Protein AF-A0A436ZUX7-F1 (afdb_monomer_lite)

Foldseek 3Di:
DDPPPPDQLLVLADPDPVDDAFEEEEEAQAEFFALLQPLLLVVSSVSNVHHYAYAYAAQAQHHYDVCCLDPHPLVVVQVQDVVSNVSSVVVCPDPRRHGHDHLNDPPDAPVVGQEYAQGDGFAQSCCCVQVDPSVLVRLQVQLVLQFDPAQDDDDQDPLNVVVVVPDPDPCPPDDDDDDPPVCNVVNLPPPDQRHAYHYAACSLSSLLPRWYWPDDDPVLVVVVVVVVVVVSVVVVVVVVVVVVVVVVVVVVVVCVVPDDDDDDDDDDDDDDDDDDDDDDDDDPDPDDDRTDTAGSQAQWAFEEADPVNLVVSQVVCVVVVRHSRRDNDPDHSLVSSCVRHNHVSSYDHPDPDPPADWDATSGGSYIYGYDSVNSNVSSSSNSNSSNVSVVSVVVSVD

InterPro domains:
  IPR029062 Class I glutamine amidotransferase-like [G3DSA:3.40.50.880] (21-390)
  IPR029062 Class I glutamine amidotransferase-like [SSF52317] (23-144)
  IPR032633 ThiJ/PfpI family-like [PF17124] (35-212)

Radius of gyration: 24.51 Å; chains: 1; bounding box: 51×77×76 Å

Sequence (398 aa):
MDISEKKDPKSILPVDDSFTPPRILILCPDKTLAPMAAAEPWYIFKEAGCVIEFATENGDVPKADQRMLERSAFRDIMGATLDNIETFYTMAGSDEYLNPRAWSDASFSLLPYDAIYLTTGFDTRMRQFVESESLHKLLAAYFPLTKRRRTVQRAQTLSDKLKRRSAVIQDDGCMPKTISEKHEDELIHLEGPRKVVGAMGKGVLALSMSMVVDNLTPEERKSAEEECAVRVGAYQEKKKRDAEEAQRMKLHRRSSSLARMTKALPLQRSATTGSLFKSSRKEKDNRPTPPTLRSVIHDVETTTTPSWMENLGTTVSAMSGFKNMFKTYTKSTQEQVVSALGSPTLYHAGPPNKKPFTHSASTHHYVSARYPPESTLAALHVLEEISIARVEWGKSRV

Secondary structure (DSSP, 8-state):
--TT----GGGTS---TT-PPPEEEEE--SS-B-HHHHHHHHHHHHHTT-EEEEEESSSPPPPB-HHHHSS-HHHHHHT--HHHHHHHHHHHTSHHHHS-EETTSTT--STT-SEEEE--BSSGGGHHHHT-HHHHHHHHHHGGGGB-SS---PPPPHHHHHHTTS-----------S--GGGHHHHHS--SPPPEEEEETHHHHHHHH-EEESS--HHHHHHHHHHHHHHHHHHHHHHHHHHHHHHHHHHHHHHTTS------------------PPP-------PPPPP-EEETTTT--B----HHHHHHHHHHHHHTT-TTTT-SSSS-HHHHHHHHSSSGGGB----SSSS--EEE-SSBSEEEESSGGGHHHHHHHHHHHHHHHHHHHHGGG-

pLDDT: mean 74.14, std 23.68, range [25.56, 98.81]

Organism: Arthrobotrys flagrans (NCBI:txid97331)

Structure (mmCIF, N/CA/C/O backbone):
data_AF-A0A436ZUX7-F1
#
_entry.id   AF-A0A436ZUX7-F1
#
loop_
_atom_site.group_PDB
_atom_site.id
_atom_site.type_symbol
_atom_site.label_atom_id
_atom_site.label_alt_id
_atom_site.label_comp_id
_atom_site.label_asym_id
_atom_site.label_entity_id
_atom_site.label_seq_id
_atom_site.pdbx_PDB_ins_code
_atom_site.Cartn_x
_atom_site.Cartn_y
_atom_site.Cartn_z
_atom_site.occupancy
_atom_site.B_iso_or_equiv
_atom_site.auth_seq_id
_atom_site.auth_comp_id
_atom_site.auth_asym_id
_atom_site.auth_atom_id
_atom_site.pdbx_PDB_model_num
ATOM 1 N N . MET A 1 1 ? 18.854 1.113 13.225 1.00 34.28 1 MET A N 1
ATOM 2 C CA . MET A 1 1 ? 18.760 -0.319 13.532 1.00 34.28 1 MET A CA 1
ATOM 3 C C . MET A 1 1 ? 19.537 -1.047 12.468 1.00 34.28 1 MET A C 1
ATOM 5 O O . MET A 1 1 ? 19.397 -0.707 11.296 1.00 34.28 1 MET A O 1
ATOM 9 N N . ASP A 1 2 ? 20.466 -1.877 12.917 1.00 25.56 2 ASP A N 1
ATOM 10 C CA . ASP A 1 2 ? 21.302 -2.710 12.067 1.00 25.56 2 ASP A CA 1
ATOM 11 C C . ASP A 1 2 ? 20.424 -3.815 11.460 1.00 25.56 2 ASP A C 1
ATOM 13 O O . ASP A 1 2 ? 19.555 -4.348 12.142 1.00 25.56 2 ASP A O 1
ATOM 17 N N . ILE A 1 3 ? 20.585 -4.103 10.169 1.00 31.58 3 ILE A N 1
ATOM 18 C CA . ILE A 1 3 ? 19.742 -5.061 9.416 1.00 31.58 3 ILE A CA 1
ATOM 19 C C . ILE A 1 3 ? 20.227 -6.513 9.669 1.00 31.58 3 ILE A C 1
ATOM 21 O O . ILE A 1 3 ? 19.767 -7.463 9.042 1.00 31.58 3 ILE A O 1
ATOM 25 N N . SER A 1 4 ? 21.176 -6.689 10.593 1.00 31.05 4 SER A N 1
ATOM 26 C CA . SER A 1 4 ? 21.857 -7.948 10.905 1.00 31.05 4 SER A CA 1
ATOM 27 C C . SER A 1 4 ? 21.094 -8.854 11.881 1.00 31.05 4 SER A C 1
ATOM 29 O O . SER A 1 4 ? 21.312 -10.061 11.856 1.00 31.05 4 SER A O 1
ATOM 31 N N . GLU A 1 5 ? 20.135 -8.337 12.654 1.00 39.19 5 GLU A N 1
ATOM 32 C CA . GLU A 1 5 ? 19.179 -9.158 13.412 1.00 39.19 5 GLU A CA 1
ATOM 33 C C . GLU A 1 5 ? 17.864 -9.259 12.632 1.00 39.19 5 GLU A C 1
ATOM 35 O O . GLU A 1 5 ? 16.899 -8.532 12.879 1.00 39.19 5 GLU A O 1
ATOM 40 N N . LYS A 1 6 ? 17.812 -10.158 11.641 1.00 48.09 6 LYS A N 1
ATOM 41 C CA . LYS A 1 6 ? 16.534 -10.574 11.049 1.00 48.09 6 LYS A CA 1
ATOM 42 C C . LYS A 1 6 ? 15.734 -11.297 12.133 1.00 48.09 6 LYS A C 1
ATOM 44 O O . LYS A 1 6 ? 15.924 -12.488 12.355 1.00 48.09 6 LYS A O 1
ATOM 49 N N . LYS A 1 7 ? 14.865 -10.563 12.825 1.00 54.78 7 LYS A N 1
ATOM 50 C CA . LYS A 1 7 ? 13.845 -11.130 13.710 1.00 54.78 7 LYS A CA 1
ATOM 51 C C . LYS A 1 7 ? 13.039 -12.143 12.891 1.00 54.78 7 LYS A C 1
ATOM 53 O O . LYS A 1 7 ? 12.497 -11.780 11.848 1.00 54.78 7 LYS A O 1
ATOM 58 N N . ASP A 1 8 ? 13.037 -13.403 13.316 1.00 73.62 8 ASP A N 1
ATOM 59 C CA . ASP A 1 8 ? 12.312 -14.481 12.637 1.00 73.62 8 ASP A CA 1
ATOM 60 C C . ASP A 1 8 ? 10.823 -14.096 12.537 1.00 73.62 8 ASP A C 1
ATOM 62 O O . ASP A 1 8 ? 10.216 -13.847 13.585 1.00 73.62 8 ASP A O 1
ATOM 66 N N . PRO A 1 9 ? 10.214 -14.009 11.336 1.00 71.25 9 PRO A N 1
ATOM 67 C CA . PRO A 1 9 ? 8.804 -13.652 11.188 1.00 71.25 9 PRO A CA 1
ATOM 68 C C . PRO A 1 9 ? 7.866 -14.502 12.053 1.00 71.25 9 PRO A C 1
ATOM 70 O O . PRO A 1 9 ? 6.894 -13.973 12.594 1.00 71.25 9 PRO A O 1
ATOM 73 N N . LYS A 1 10 ? 8.200 -15.783 12.266 1.00 71.31 10 LYS A N 1
ATOM 74 C CA . LYS A 1 10 ? 7.430 -16.702 13.123 1.00 71.31 10 LYS A CA 1
ATOM 75 C C . LYS A 1 10 ? 7.438 -16.299 14.589 1.00 71.31 10 LYS A C 1
ATOM 77 O O . LYS A 1 10 ? 6.494 -16.595 15.306 1.00 71.31 10 LYS A O 1
ATOM 82 N N . SER A 1 11 ? 8.474 -15.592 15.034 1.00 74.12 11 SER A N 1
ATOM 83 C CA . SER A 1 11 ? 8.587 -15.120 16.417 1.00 74.12 11 SER A CA 1
ATOM 84 C C . SER A 1 11 ? 7.761 -13.858 16.708 1.00 74.12 11 SER A C 1
ATOM 86 O O . SER A 1 11 ? 7.661 -13.446 17.862 1.00 74.12 11 SER A O 1
ATOM 88 N N . ILE A 1 12 ? 7.196 -13.209 15.678 1.00 71.94 12 ILE A N 1
ATOM 89 C CA . ILE A 1 12 ? 6.448 -11.948 15.829 1.00 71.94 12 ILE A CA 1
ATOM 90 C C . ILE A 1 12 ? 5.002 -12.201 16.266 1.00 71.94 12 ILE A C 1
ATOM 92 O O . ILE A 1 12 ? 4.445 -11.425 17.052 1.00 71.94 12 ILE A O 1
ATOM 96 N N . LEU A 1 13 ? 4.393 -13.272 15.755 1.00 71.38 13 LEU A N 1
ATOM 97 C CA . LEU A 1 13 ? 3.047 -13.692 16.127 1.00 71.38 13 LEU A CA 1
ATOM 98 C C . LEU A 1 13 ? 3.121 -14.794 17.199 1.00 71.38 13 LEU A C 1
ATOM 100 O O . LEU A 1 13 ? 4.007 -15.644 17.140 1.00 71.38 13 LEU A O 1
ATOM 104 N N . PRO A 1 14 ? 2.227 -14.786 18.201 1.00 62.06 14 PRO A N 1
ATOM 105 C CA . PRO A 1 14 ? 2.199 -15.831 19.219 1.00 62.06 14 PRO A CA 1
ATOM 106 C C . PRO A 1 14 ? 1.818 -17.192 18.610 1.00 62.06 14 PRO A C 1
ATOM 108 O O . PRO A 1 14 ? 0.926 -17.268 17.770 1.00 62.06 14 PRO A O 1
ATOM 111 N N . VAL A 1 15 ? 2.474 -18.262 19.072 1.00 58.00 15 VAL A N 1
ATOM 112 C CA . VAL A 1 15 ? 2.331 -19.652 18.576 1.00 58.00 15 VAL A CA 1
ATOM 113 C C . VAL A 1 15 ? 1.264 -20.440 19.367 1.00 58.00 15 VAL A C 1
ATOM 115 O O . VAL A 1 15 ? 1.352 -21.650 19.505 1.00 58.00 15 VAL A O 1
ATOM 118 N N . ASP A 1 16 ? 0.277 -19.768 19.960 1.00 53.94 16 ASP A N 1
ATOM 119 C CA . ASP A 1 16 ? -0.753 -20.444 20.764 1.00 53.94 16 ASP A CA 1
ATOM 120 C C . ASP A 1 16 ? -1.898 -20.975 19.879 1.00 53.94 16 ASP A C 1
ATOM 122 O O . ASP A 1 16 ? -2.381 -20.262 18.999 1.00 53.94 16 ASP A O 1
ATOM 126 N N . ASP A 1 17 ? -2.377 -22.193 20.148 1.00 50.44 17 ASP A N 1
ATOM 127 C CA . ASP A 1 17 ? -3.453 -22.890 19.419 1.00 50.44 17 ASP A CA 1
ATOM 128 C C . ASP A 1 17 ? -4.809 -22.157 19.495 1.00 50.44 17 ASP A C 1
ATOM 130 O O . ASP A 1 17 ? -5.739 -22.446 18.740 1.00 50.44 17 ASP A O 1
ATOM 134 N N . SER A 1 18 ? -4.932 -21.168 20.387 1.00 51.31 18 SER A N 1
ATOM 135 C CA . SER A 1 18 ? -6.077 -20.254 20.458 1.00 51.31 18 SER A CA 1
ATOM 136 C C . SER A 1 18 ? -6.068 -19.156 19.376 1.00 51.31 18 SER A C 1
ATOM 138 O O . SER A 1 18 ? -7.062 -18.439 19.203 1.00 51.31 18 SER A O 1
ATOM 140 N N . PHE A 1 19 ? -4.963 -19.002 18.635 1.00 62.69 19 PHE A N 1
ATOM 141 C CA . PHE A 1 19 ? -4.740 -17.909 17.693 1.00 62.69 19 PHE A CA 1
ATOM 142 C C . PHE A 1 19 ? -5.179 -18.281 16.271 1.00 62.69 19 PHE A C 1
ATOM 144 O O . PHE A 1 19 ? -4.468 -18.944 15.521 1.00 62.69 19 PHE A O 1
ATOM 151 N N . THR A 1 20 ? -6.343 -17.785 15.842 1.00 73.56 20 THR A N 1
ATOM 152 C CA . THR A 1 20 ? -6.757 -17.890 14.433 1.00 73.56 20 THR A CA 1
ATOM 153 C C . THR A 1 20 ? -5.768 -17.125 13.539 1.00 73.56 20 THR A C 1
ATOM 155 O O . THR A 1 20 ? -5.589 -15.922 13.773 1.00 73.56 20 THR A O 1
ATOM 158 N N . PRO A 1 21 ? -5.153 -17.743 12.512 1.00 82.62 21 PRO A N 1
ATOM 159 C CA . PRO A 1 21 ? -4.180 -17.080 11.642 1.00 82.62 21 PRO A CA 1
ATOM 160 C C . PRO A 1 21 ? -4.673 -15.733 11.085 1.00 82.62 21 PRO A C 1
ATOM 162 O O . PRO A 1 21 ? -5.821 -15.658 10.636 1.00 82.62 21 PRO A O 1
ATOM 165 N N . PRO A 1 22 ? -3.860 -14.655 11.106 1.00 88.81 22 PRO A N 1
ATOM 166 C CA . PRO A 1 22 ? -4.266 -13.376 10.542 1.00 88.81 22 PRO A CA 1
ATOM 167 C C . PRO A 1 22 ? -4.571 -13.467 9.056 1.00 88.81 22 PRO A C 1
ATOM 169 O O . PRO A 1 22 ? -3.777 -14.011 8.290 1.00 88.81 22 PRO A O 1
ATOM 172 N N . ARG A 1 23 ? -5.706 -12.897 8.648 1.00 93.25 23 ARG A N 1
ATOM 173 C CA . ARG A 1 23 ? -6.081 -12.777 7.235 1.00 93.25 23 ARG A CA 1
ATOM 174 C C . ARG A 1 23 ? -5.573 -11.449 6.689 1.00 93.25 23 ARG A C 1
ATOM 176 O O . ARG A 1 23 ? -5.987 -10.392 7.170 1.00 93.25 23 ARG A O 1
ATOM 183 N N . ILE A 1 24 ? -4.702 -11.493 5.687 1.00 97.69 24 ILE A N 1
ATOM 184 C CA . ILE A 1 24 ? -4.085 -10.313 5.076 1.00 97.69 24 ILE A CA 1
ATOM 185 C C . ILE A 1 24 ? -4.460 -10.241 3.597 1.00 97.69 24 ILE A C 1
ATOM 187 O O . ILE A 1 24 ? -4.227 -11.187 2.850 1.00 97.69 24 ILE A O 1
ATOM 191 N N . LEU A 1 25 ? -4.995 -9.098 3.166 1.00 98.69 25 LEU A N 1
ATOM 192 C CA . LEU A 1 25 ? -5.240 -8.822 1.751 1.00 98.69 25 LEU A CA 1
ATOM 193 C C . LEU A 1 25 ? -4.134 -7.937 1.167 1.00 98.69 25 LEU A C 1
ATOM 195 O O . LEU A 1 25 ? -3.946 -6.802 1.611 1.00 98.69 25 LEU A O 1
ATOM 199 N N . ILE A 1 26 ? -3.448 -8.410 0.130 1.00 98.81 26 ILE A N 1
ATOM 200 C CA . ILE A 1 26 ? -2.483 -7.614 -0.636 1.00 98.81 26 ILE A CA 1
ATOM 201 C C . ILE A 1 26 ? -3.191 -7.002 -1.855 1.00 98.81 26 ILE A C 1
ATOM 203 O O . ILE A 1 26 ? -3.635 -7.704 -2.761 1.00 98.81 26 ILE A O 1
ATOM 207 N N . LEU A 1 27 ? -3.294 -5.672 -1.876 1.00 98.75 27 LEU A N 1
ATOM 208 C CA . LEU A 1 27 ? -3.938 -4.896 -2.938 1.00 98.75 27 LEU A CA 1
ATOM 209 C C . LEU A 1 27 ? -2.901 -4.494 -3.997 1.00 98.75 27 LEU A C 1
ATOM 211 O O . LEU A 1 27 ? -1.939 -3.768 -3.700 1.00 98.75 27 LEU A O 1
ATOM 215 N N . CYS A 1 28 ? -3.100 -4.947 -5.236 1.00 98.50 28 CYS A N 1
ATOM 216 C CA . CYS A 1 28 ? -2.151 -4.767 -6.333 1.00 98.50 28 CYS A CA 1
ATOM 217 C C . CYS A 1 28 ? -2.708 -3.926 -7.488 1.00 98.50 28 CYS A C 1
ATOM 219 O O . CYS A 1 28 ? -3.848 -4.133 -7.885 1.00 98.50 28 CYS A O 1
ATOM 221 N N . PRO A 1 29 ? -1.903 -3.035 -8.102 1.00 97.50 29 PRO A N 1
ATOM 222 C CA . PRO A 1 29 ? -2.254 -2.441 -9.386 1.00 97.50 29 PRO A CA 1
ATOM 223 C C . PRO A 1 29 ? -2.225 -3.504 -10.492 1.00 97.50 29 PRO A C 1
ATOM 225 O O . PRO A 1 29 ? -1.330 -4.352 -10.529 1.00 97.50 29 PRO A O 1
ATOM 228 N N . ASP A 1 30 ? -3.122 -3.393 -11.467 1.00 95.75 30 ASP A N 1
ATOM 229 C CA . ASP A 1 30 ? -3.311 -4.447 -12.471 1.00 95.75 30 ASP A CA 1
ATOM 230 C C . ASP A 1 30 ? -2.109 -4.619 -13.420 1.00 95.75 30 ASP A C 1
ATOM 232 O O . ASP A 1 30 ? -1.872 -5.703 -13.950 1.00 95.75 30 ASP A O 1
ATOM 236 N N . LYS A 1 31 ? -1.380 -3.534 -13.734 1.00 91.50 31 LYS A N 1
ATOM 237 C CA . LYS A 1 31 ? -0.470 -3.494 -14.906 1.00 91.50 31 LYS A CA 1
ATOM 238 C C . LYS A 1 31 ? 0.930 -2.926 -14.666 1.00 91.50 31 LYS A C 1
ATOM 240 O O . LYS A 1 31 ? 1.652 -2.690 -15.638 1.00 91.50 31 LYS A O 1
ATOM 245 N N . THR A 1 32 ? 1.293 -2.608 -13.429 1.00 91.81 32 THR A N 1
ATOM 246 C CA . THR A 1 32 ? 2.553 -1.897 -13.122 1.00 91.81 32 THR A CA 1
ATOM 247 C C . THR A 1 32 ? 3.094 -2.236 -11.733 1.00 91.81 32 THR A C 1
ATOM 249 O O . THR A 1 32 ? 3.788 -1.435 -11.109 1.00 91.81 32 THR A O 1
ATOM 252 N N . LEU A 1 33 ? 2.750 -3.418 -11.219 1.00 96.00 33 LEU A N 1
ATOM 253 C CA . LEU A 1 33 ? 3.159 -3.844 -9.886 1.00 96.00 33 LEU A CA 1
ATOM 254 C C . LEU A 1 33 ? 4.691 -3.877 -9.789 1.00 96.00 33 LEU A C 1
ATOM 256 O O . LEU A 1 33 ? 5.360 -4.526 -10.592 1.00 96.00 33 LEU A O 1
ATOM 260 N N . ALA A 1 34 ? 5.265 -3.199 -8.798 1.00 95.12 34 ALA A N 1
ATOM 261 C CA . ALA A 1 34 ? 6.672 -3.381 -8.475 1.00 95.12 34 ALA A CA 1
ATOM 262 C C . ALA A 1 34 ? 6.853 -4.769 -7.823 1.00 95.12 34 ALA A C 1
ATOM 264 O O . ALA A 1 34 ? 6.263 -4.988 -6.765 1.00 95.12 34 ALA A O 1
ATOM 265 N N . PRO A 1 35 ? 7.668 -5.691 -8.383 1.00 94.75 35 PRO A N 1
ATOM 266 C CA . PRO A 1 35 ? 7.749 -7.080 -7.911 1.00 94.75 35 PRO A CA 1
ATOM 267 C C . PRO A 1 35 ? 7.987 -7.218 -6.404 1.00 94.75 35 PRO A C 1
ATOM 269 O O . PRO A 1 35 ? 7.216 -7.873 -5.708 1.00 94.75 35 PRO A O 1
ATOM 272 N N . MET A 1 36 ? 8.998 -6.513 -5.884 1.00 93.94 36 MET A N 1
ATOM 273 C CA . MET A 1 36 ? 9.365 -6.545 -4.462 1.00 93.94 36 MET A CA 1
ATOM 274 C C . MET A 1 36 ? 8.241 -6.056 -3.542 1.00 93.94 36 MET A C 1
ATOM 276 O O . MET A 1 36 ? 8.128 -6.535 -2.420 1.00 93.94 36 MET A O 1
ATOM 280 N N . ALA A 1 37 ? 7.400 -5.126 -4.014 1.00 96.75 37 ALA A N 1
ATOM 281 C CA . ALA A 1 37 ? 6.330 -4.537 -3.212 1.00 96.75 37 ALA A CA 1
ATOM 282 C C . ALA A 1 37 ? 5.198 -5.523 -2.895 1.00 96.75 37 ALA A C 1
ATOM 284 O O . ALA A 1 37 ? 4.425 -5.256 -1.983 1.00 96.75 37 ALA A O 1
ATOM 285 N N . ALA A 1 38 ? 5.100 -6.635 -3.628 1.00 97.50 38 ALA A N 1
ATOM 286 C CA . ALA A 1 38 ? 4.182 -7.736 -3.336 1.00 97.50 38 ALA A CA 1
ATOM 287 C C . ALA A 1 38 ? 4.917 -8.988 -2.838 1.00 97.50 38 ALA A C 1
ATOM 289 O O . ALA A 1 38 ? 4.482 -9.593 -1.863 1.00 97.50 38 ALA A O 1
ATOM 290 N N . ALA A 1 39 ? 6.047 -9.337 -3.464 1.00 97.88 39 ALA A N 1
ATOM 291 C CA . ALA A 1 39 ? 6.778 -10.572 -3.189 1.00 97.88 39 ALA A CA 1
ATOM 292 C C . ALA A 1 39 ? 7.365 -10.623 -1.774 1.00 97.88 39 ALA A C 1
ATOM 294 O O . ALA A 1 39 ? 7.208 -11.625 -1.080 1.00 97.88 39 ALA A O 1
ATOM 295 N N . GLU A 1 40 ? 7.997 -9.535 -1.323 1.00 96.75 40 GLU A N 1
ATOM 296 C CA . GLU A 1 40 ? 8.610 -9.496 0.008 1.00 96.75 40 GLU A CA 1
ATOM 297 C C . GLU A 1 40 ? 7.554 -9.534 1.124 1.00 96.75 40 GLU A C 1
ATOM 299 O O . GLU A 1 40 ? 7.705 -10.344 2.040 1.00 96.75 40 GLU A O 1
ATOM 304 N N . PRO A 1 41 ? 6.458 -8.741 1.077 1.00 97.69 41 PRO A N 1
ATOM 305 C CA . PRO A 1 41 ? 5.402 -8.865 2.073 1.00 97.69 41 PRO A CA 1
ATOM 306 C C . PRO A 1 41 ? 4.723 -10.229 2.045 1.00 97.69 41 PRO A C 1
ATOM 308 O O . PRO A 1 41 ? 4.525 -10.802 3.109 1.00 97.69 41 PRO A O 1
ATOM 311 N N . TRP A 1 42 ? 4.430 -10.784 0.862 1.00 98.38 42 TRP A N 1
ATOM 312 C CA . TRP A 1 42 ? 3.865 -12.129 0.744 1.00 98.38 42 TRP A CA 1
ATOM 313 C C . TRP A 1 42 ? 4.737 -13.173 1.444 1.00 98.38 42 TRP A C 1
ATOM 315 O O . TRP A 1 42 ? 4.232 -13.915 2.282 1.00 98.38 42 TRP A O 1
ATOM 325 N N . TYR A 1 43 ? 6.044 -13.180 1.169 1.00 97.00 43 TYR A N 1
ATOM 326 C CA . TYR A 1 43 ? 6.972 -14.129 1.780 1.00 97.00 43 TYR A CA 1
ATOM 327 C C . TYR A 1 43 ? 7.003 -13.980 3.306 1.00 97.00 43 TYR A C 1
ATOM 329 O O . TYR A 1 43 ? 6.826 -14.955 4.030 1.00 97.00 43 TYR A O 1
ATOM 337 N N . ILE A 1 44 ? 7.157 -12.750 3.808 1.00 95.06 44 ILE A N 1
ATOM 338 C CA . ILE A 1 44 ? 7.230 -12.473 5.251 1.00 95.06 44 ILE A CA 1
ATOM 339 C C . ILE A 1 44 ? 5.924 -12.834 5.969 1.00 95.06 44 ILE A C 1
ATOM 341 O O . ILE A 1 44 ? 5.960 -13.428 7.045 1.00 95.06 44 ILE A O 1
ATOM 345 N N . PHE A 1 45 ? 4.770 -12.503 5.389 1.00 95.94 45 PHE A N 1
ATOM 346 C CA . PHE A 1 45 ? 3.470 -12.846 5.961 1.00 95.94 45 PHE A CA 1
ATOM 347 C C . PHE A 1 45 ? 3.221 -14.357 5.943 1.00 95.94 45 PHE A C 1
ATOM 349 O O . PHE A 1 45 ? 2.685 -14.890 6.914 1.00 95.94 45 PHE A O 1
ATOM 356 N N . LYS A 1 46 ? 3.637 -15.053 4.877 1.00 93.12 46 LYS A N 1
ATOM 357 C CA . LYS A 1 46 ? 3.461 -16.503 4.736 1.00 93.12 46 LYS A CA 1
ATOM 358 C C . LYS A 1 46 ? 4.352 -17.252 5.717 1.00 93.12 46 LYS A C 1
ATOM 360 O O . LYS A 1 46 ? 3.872 -18.150 6.402 1.00 93.12 46 LYS A O 1
ATOM 365 N N . GLU A 1 47 ? 5.602 -16.816 5.872 1.00 90.69 47 GLU A N 1
ATOM 366 C CA . GLU A 1 47 ? 6.503 -17.342 6.901 1.00 90.69 47 GLU A CA 1
ATOM 367 C C . GLU A 1 47 ? 5.955 -17.119 8.311 1.00 90.69 47 GLU A C 1
ATOM 369 O O . GLU A 1 47 ? 6.085 -18.002 9.150 1.00 90.69 47 GLU A O 1
ATOM 374 N N . ALA A 1 48 ? 5.279 -15.997 8.571 1.00 86.88 48 ALA A N 1
ATOM 375 C CA . ALA A 1 48 ? 4.614 -15.741 9.850 1.00 86.88 48 ALA A CA 1
ATOM 376 C C . ALA A 1 48 ? 3.322 -16.561 10.069 1.00 86.88 48 ALA A C 1
ATOM 378 O O . ALA A 1 48 ? 2.701 -16.442 11.123 1.00 86.88 48 ALA A O 1
ATOM 379 N N . GLY A 1 49 ? 2.902 -17.386 9.103 1.00 88.00 49 GLY A N 1
ATOM 380 C CA . GLY A 1 49 ? 1.702 -18.221 9.203 1.00 88.00 49 GLY A CA 1
ATOM 381 C C . GLY A 1 49 ? 0.389 -17.484 8.924 1.00 88.00 49 GLY A C 1
ATOM 382 O O . GLY A 1 49 ? -0.674 -17.990 9.274 1.00 88.00 49 GLY A O 1
ATOM 383 N N . CYS A 1 50 ? 0.429 -16.297 8.311 1.00 91.12 50 CYS A N 1
ATOM 384 C CA . CYS A 1 50 ? -0.778 -15.569 7.919 1.00 91.12 50 CYS A CA 1
ATOM 385 C C . CYS A 1 50 ? -1.472 -16.229 6.717 1.00 91.12 50 CYS A C 1
ATOM 387 O O . CYS A 1 50 ? -0.823 -16.766 5.819 1.00 91.12 50 CYS A O 1
ATOM 389 N N . VAL A 1 51 ? -2.798 -16.102 6.653 1.00 93.38 51 VAL A N 1
ATOM 390 C CA . VAL A 1 51 ? -3.584 -16.418 5.454 1.00 93.38 51 VAL A CA 1
ATOM 391 C C . VAL A 1 51 ? -3.556 -15.198 4.545 1.00 93.38 51 VAL A C 1
ATOM 393 O O . VAL A 1 51 ? -3.950 -14.108 4.962 1.00 93.38 51 VAL A O 1
ATOM 396 N N . ILE A 1 52 ? -3.096 -15.368 3.309 1.00 97.56 52 ILE A N 1
ATOM 397 C CA . ILE A 1 52 ? -2.899 -14.265 2.366 1.00 97.56 52 ILE A CA 1
ATOM 398 C C . ILE A 1 52 ? -3.870 -14.427 1.205 1.00 97.56 52 ILE A C 1
ATOM 400 O O . ILE A 1 52 ? -4.003 -15.509 0.647 1.00 97.56 52 ILE A O 1
ATOM 404 N N . GLU A 1 53 ? -4.509 -13.336 0.808 1.00 98.31 53 GLU A N 1
ATOM 405 C CA . GLU A 1 53 ? -5.212 -13.241 -0.468 1.00 98.31 53 GLU A CA 1
ATOM 406 C C . GLU A 1 53 ? -4.694 -12.020 -1.233 1.00 98.31 53 GLU A C 1
ATOM 408 O O . GLU A 1 53 ? -4.227 -11.042 -0.639 1.00 98.31 53 GLU A O 1
ATOM 413 N N . PHE A 1 54 ? -4.783 -12.061 -2.559 1.00 98.75 54 PHE A N 1
ATOM 414 C CA . PHE A 1 54 ? -4.534 -10.900 -3.408 1.00 98.75 54 PHE A CA 1
ATOM 415 C C . PHE A 1 54 ? -5.853 -10.315 -3.898 1.00 98.75 54 PHE A C 1
ATOM 417 O O . PHE A 1 54 ? -6.843 -11.029 -4.047 1.00 98.75 54 PHE A O 1
ATOM 424 N N . ALA A 1 55 ? -5.864 -9.018 -4.188 1.00 98.69 55 ALA A N 1
ATOM 425 C CA . ALA A 1 55 ? -6.936 -8.404 -4.957 1.00 98.69 55 ALA A CA 1
ATOM 426 C C . ALA A 1 55 ? -6.390 -7.448 -6.017 1.00 98.69 55 ALA A C 1
ATOM 428 O O . ALA A 1 55 ? -5.396 -6.748 -5.797 1.00 98.69 55 ALA A O 1
ATOM 429 N N . THR A 1 56 ? -7.085 -7.431 -7.150 1.00 98.69 56 THR A N 1
ATOM 430 C CA . THR A 1 56 ? -6.951 -6.489 -8.271 1.00 98.69 56 THR A CA 1
ATOM 431 C C . THR A 1 56 ? -8.333 -5.915 -8.588 1.00 98.69 56 THR A C 1
ATOM 433 O O . THR A 1 56 ? -9.319 -6.294 -7.946 1.00 98.69 56 THR A O 1
ATOM 436 N N . GLU A 1 57 ? -8.447 -4.991 -9.546 1.00 97.94 57 GLU A N 1
ATOM 437 C CA . GLU A 1 57 ? -9.742 -4.343 -9.800 1.00 97.94 57 GLU A CA 1
ATOM 438 C C . GLU A 1 57 ? -10.804 -5.352 -10.180 1.00 97.94 57 GLU A C 1
ATOM 440 O O . GLU A 1 57 ? -11.809 -5.461 -9.483 1.00 97.94 57 GLU A O 1
ATOM 445 N N . ASN A 1 58 ? -10.513 -6.155 -11.197 1.00 97.75 58 ASN A N 1
ATOM 446 C CA . ASN A 1 58 ? -11.455 -7.119 -11.750 1.00 97.75 58 ASN A CA 1
ATOM 447 C C . ASN A 1 58 ? -11.125 -8.574 -11.376 1.00 97.75 58 ASN A C 1
ATOM 449 O O . ASN A 1 58 ? -11.726 -9.487 -11.930 1.00 97.75 58 ASN A O 1
ATOM 453 N N . GLY A 1 59 ? -10.179 -8.808 -10.457 1.00 97.56 59 GLY A N 1
ATOM 454 C CA . GLY A 1 59 ? -9.734 -10.163 -10.101 1.00 97.56 59 GLY A CA 1
ATOM 455 C C . GLY A 1 59 ? -8.826 -10.811 -11.153 1.00 97.56 59 GLY A C 1
ATOM 456 O O . GLY A 1 59 ? -8.659 -12.026 -11.171 1.00 97.56 59 GLY A O 1
ATOM 457 N N . ASP A 1 60 ? -8.216 -10.009 -12.029 1.00 97.56 60 ASP A N 1
ATOM 458 C CA . ASP A 1 60 ? -7.167 -10.460 -12.946 1.00 97.56 60 ASP A CA 1
ATOM 459 C C . ASP A 1 60 ? -5.822 -10.600 -12.216 1.00 97.56 60 ASP A C 1
ATOM 461 O O . ASP A 1 60 ? -5.499 -9.792 -11.342 1.00 97.56 60 ASP A O 1
ATOM 465 N N . VAL A 1 61 ? -4.981 -11.557 -12.621 1.00 98.12 61 VAL A N 1
ATOM 466 C CA . VAL A 1 61 ? -3.606 -11.685 -12.098 1.00 98.12 61 VAL A CA 1
ATOM 467 C C . VAL A 1 61 ? -2.818 -10.390 -12.364 1.00 98.12 61 VAL A C 1
ATOM 469 O O . VAL A 1 61 ? -2.696 -9.978 -13.529 1.00 98.12 61 VAL A O 1
ATOM 472 N N . PRO A 1 62 ? -2.265 -9.726 -11.327 1.00 96.56 62 PRO A N 1
ATOM 473 C CA . PRO A 1 62 ? -1.575 -8.457 -11.507 1.00 96.56 62 PRO A CA 1
ATOM 474 C C . PRO A 1 62 ? -0.301 -8.648 -12.331 1.00 96.56 62 PRO A C 1
ATOM 476 O O . PRO A 1 62 ? 0.460 -9.592 -12.141 1.00 96.56 62 PRO A O 1
ATOM 479 N N . LYS A 1 63 ? -0.024 -7.717 -13.245 1.00 95.81 63 LYS A N 1
ATOM 480 C CA . LYS A 1 63 ? 1.193 -7.751 -14.061 1.00 95.81 63 LYS A CA 1
ATOM 481 C C . LYS A 1 63 ? 2.288 -6.922 -13.412 1.00 95.81 63 LYS A C 1
ATOM 483 O O . LYS A 1 63 ? 2.161 -5.703 -13.246 1.00 95.81 63 LYS A O 1
ATOM 488 N N . ALA A 1 64 ? 3.383 -7.600 -13.096 1.00 94.31 64 ALA A N 1
ATOM 489 C CA . ALA A 1 64 ? 4.613 -6.969 -12.660 1.00 94.31 64 ALA A CA 1
ATOM 490 C C . ALA A 1 64 ? 5.214 -6.055 -13.738 1.00 94.31 64 ALA A C 1
ATOM 492 O O . ALA A 1 64 ? 5.047 -6.261 -14.942 1.00 94.31 64 ALA A O 1
ATOM 493 N N . ASP A 1 65 ? 5.952 -5.037 -13.297 1.00 90.44 65 ASP A N 1
ATOM 494 C CA . ASP A 1 65 ? 6.779 -4.234 -14.186 1.00 90.44 65 ASP A CA 1
ATOM 495 C C . ASP A 1 65 ? 7.920 -5.090 -14.741 1.00 90.44 65 ASP A C 1
ATOM 497 O O . ASP A 1 65 ? 8.906 -5.371 -14.060 1.00 90.44 65 ASP A O 1
ATOM 501 N N . GLN A 1 66 ? 7.786 -5.480 -16.005 1.00 88.50 66 GLN A N 1
ATOM 502 C CA . GLN A 1 66 ? 8.718 -6.376 -16.679 1.00 88.50 66 GLN A CA 1
ATOM 503 C C . GLN A 1 66 ? 10.173 -5.879 -16.653 1.00 88.50 66 GLN A C 1
ATOM 505 O O . GLN A 1 66 ? 11.105 -6.677 -16.572 1.00 88.50 66 GLN A O 1
ATOM 510 N N . ARG A 1 67 ? 10.386 -4.556 -16.607 1.00 85.00 67 ARG A N 1
ATOM 511 C CA . ARG A 1 67 ? 11.732 -3.965 -16.530 1.00 85.00 67 ARG A CA 1
ATOM 512 C C . ARG A 1 67 ? 12.464 -4.341 -15.241 1.00 85.00 67 ARG A C 1
ATOM 514 O O . ARG A 1 67 ? 13.691 -4.298 -15.218 1.00 85.00 67 ARG A O 1
ATOM 521 N N . MET A 1 68 ? 11.728 -4.669 -14.177 1.00 85.44 68 MET A N 1
ATOM 522 C CA . MET A 1 68 ? 12.283 -5.132 -12.902 1.00 85.44 68 MET A CA 1
ATOM 523 C C . MET A 1 68 ? 12.632 -6.623 -12.908 1.00 85.44 68 MET A C 1
ATOM 525 O O . MET A 1 68 ? 13.456 -7.045 -12.101 1.00 85.44 68 MET A O 1
ATOM 529 N N . LEU A 1 69 ? 12.006 -7.414 -13.782 1.00 85.81 69 LEU A N 1
ATOM 530 C CA . LEU A 1 69 ? 12.221 -8.862 -13.872 1.00 85.81 69 LEU A CA 1
ATOM 531 C C . LEU A 1 69 ? 13.343 -9.211 -14.854 1.00 85.81 69 LEU A C 1
ATOM 533 O O . LEU A 1 69 ? 14.081 -10.175 -14.658 1.00 85.81 69 LEU A O 1
ATOM 537 N N . GLU A 1 70 ? 13.504 -8.403 -15.897 1.00 83.25 70 GLU A N 1
ATOM 538 C CA . GLU A 1 70 ? 14.571 -8.554 -16.879 1.00 83.25 70 GLU A CA 1
ATOM 539 C C . GLU A 1 70 ? 15.910 -8.010 -16.355 1.00 83.25 70 GLU A C 1
ATOM 541 O O . GLU A 1 70 ? 15.967 -7.132 -15.490 1.00 83.25 70 GLU A O 1
ATOM 546 N N . ARG A 1 71 ? 17.026 -8.512 -16.903 1.00 74.38 71 ARG A N 1
ATOM 547 C CA . ARG A 1 71 ? 18.351 -7.924 -16.653 1.00 74.38 71 ARG A CA 1
ATOM 548 C C . ARG A 1 71 ? 18.403 -6.535 -17.290 1.00 74.38 71 ARG A C 1
ATOM 550 O O . ARG A 1 71 ? 18.669 -6.410 -18.481 1.00 74.38 71 ARG A O 1
ATOM 557 N N . SER A 1 72 ? 18.140 -5.502 -16.496 1.00 73.94 72 SER A N 1
ATOM 558 C CA . SER A 1 72 ? 18.110 -4.115 -16.952 1.00 73.94 72 SER A CA 1
ATOM 559 C C . SER A 1 72 ? 18.876 -3.197 -15.997 1.00 73.94 72 SER A C 1
ATOM 561 O O . SER A 1 72 ? 18.894 -3.408 -14.785 1.00 73.94 72 SER A O 1
ATOM 563 N N . ALA A 1 73 ? 19.446 -2.112 -16.531 1.00 72.94 73 ALA A N 1
ATOM 564 C CA . ALA A 1 73 ? 20.053 -1.060 -15.708 1.00 72.94 73 ALA A CA 1
ATOM 565 C C . ALA A 1 73 ? 19.043 -0.456 -14.712 1.00 72.94 73 ALA A C 1
ATOM 567 O O . ALA A 1 73 ? 19.414 -0.003 -13.633 1.00 72.94 73 ALA A O 1
ATOM 568 N N . PHE A 1 74 ? 17.752 -0.478 -15.059 1.00 74.19 74 PHE A N 1
ATOM 569 C CA . PHE A 1 74 ? 16.678 -0.033 -14.180 1.00 74.19 74 PHE A CA 1
ATOM 570 C C . PHE A 1 74 ? 16.552 -0.912 -12.930 1.00 74.19 74 PHE A C 1
ATOM 572 O O . PHE A 1 74 ? 16.494 -0.385 -11.820 1.00 74.19 74 PHE A O 1
ATOM 579 N N . ARG A 1 75 ? 16.583 -2.237 -13.097 1.00 79.38 75 ARG A N 1
ATOM 580 C CA . ARG A 1 75 ? 16.571 -3.195 -11.989 1.00 79.38 75 ARG A CA 1
ATOM 581 C C . ARG A 1 75 ? 17.760 -2.984 -11.050 1.00 79.38 75 ARG A C 1
ATOM 583 O O . ARG A 1 75 ? 17.573 -2.918 -9.836 1.00 79.38 75 ARG A O 1
ATOM 590 N N . ASP A 1 76 ? 18.957 -2.826 -11.613 1.00 76.44 76 ASP A N 1
ATOM 591 C CA . ASP A 1 76 ? 20.184 -2.660 -10.830 1.00 76.44 76 ASP A CA 1
ATOM 592 C C . ASP A 1 76 ? 20.165 -1.335 -10.034 1.00 76.44 76 ASP A C 1
ATOM 594 O O . ASP A 1 76 ? 20.545 -1.299 -8.863 1.00 76.44 76 ASP A O 1
ATOM 598 N N . ILE A 1 77 ? 19.625 -0.250 -10.613 1.00 75.56 77 ILE A N 1
ATOM 599 C CA . ILE A 1 77 ? 19.408 1.033 -9.914 1.00 75.56 77 ILE A CA 1
ATOM 600 C C . ILE A 1 77 ? 18.413 0.887 -8.756 1.00 75.56 77 ILE A C 1
ATOM 602 O O . ILE A 1 77 ? 18.608 1.486 -7.692 1.00 75.56 77 ILE A O 1
ATOM 606 N N . MET A 1 78 ? 17.352 0.108 -8.968 1.00 77.69 78 MET A N 1
ATOM 607 C CA . MET A 1 78 ? 16.319 -0.157 -7.968 1.00 77.69 78 MET A CA 1
ATOM 608 C C . MET A 1 78 ? 16.772 -1.135 -6.877 1.00 77.69 78 MET A C 1
ATOM 610 O O . MET A 1 78 ? 16.070 -1.272 -5.879 1.00 77.69 78 MET A O 1
ATOM 614 N N . GLY A 1 79 ? 17.943 -1.761 -7.027 1.00 79.06 79 GLY A N 1
ATOM 615 C CA . GLY A 1 79 ? 18.525 -2.652 -6.025 1.00 79.06 79 GLY A CA 1
ATOM 616 C C . GLY A 1 79 ? 17.810 -3.995 -5.895 1.00 79.06 79 GLY A C 1
ATOM 617 O O . GLY A 1 79 ? 17.908 -4.613 -4.840 1.00 79.06 79 GLY A O 1
ATOM 618 N N . ALA A 1 80 ? 17.089 -4.434 -6.931 1.00 82.75 80 ALA A N 1
ATOM 619 C CA . ALA A 1 80 ? 16.461 -5.751 -6.933 1.00 82.75 80 ALA A CA 1
ATOM 620 C C . ALA A 1 80 ? 17.509 -6.836 -7.219 1.00 82.75 80 ALA A C 1
ATOM 622 O O . ALA A 1 80 ? 18.134 -6.851 -8.284 1.00 82.75 80 ALA A O 1
ATOM 623 N N . THR A 1 81 ? 17.706 -7.728 -6.250 1.00 86.81 81 THR A N 1
ATOM 624 C CA . THR A 1 81 ? 18.627 -8.865 -6.326 1.00 86.81 81 THR A CA 1
ATOM 625 C C . THR A 1 81 ? 18.007 -10.033 -7.099 1.00 86.81 81 THR A C 1
ATOM 627 O O . THR A 1 81 ? 16.825 -10.014 -7.452 1.00 86.81 81 THR A O 1
ATOM 630 N N . LEU A 1 82 ? 18.806 -11.070 -7.373 1.00 87.00 82 LEU A N 1
ATOM 631 C CA . LEU A 1 82 ? 18.281 -12.323 -7.924 1.00 87.00 82 LEU A CA 1
ATOM 632 C C . LEU A 1 82 ? 17.314 -12.996 -6.945 1.00 87.00 82 LEU A C 1
ATOM 634 O O . LEU A 1 82 ? 16.248 -13.416 -7.380 1.00 87.00 82 LEU A O 1
ATOM 638 N N . ASP A 1 83 ? 17.621 -12.977 -5.647 1.00 89.19 83 ASP A N 1
ATOM 639 C CA . ASP A 1 83 ? 16.728 -13.479 -4.597 1.00 89.19 83 ASP A CA 1
ATOM 640 C C . ASP A 1 83 ? 15.364 -12.776 -4.648 1.00 89.19 83 ASP A C 1
ATOM 642 O O . ASP A 1 83 ? 14.330 -13.426 -4.566 1.00 89.19 83 ASP A O 1
ATOM 646 N N . ASN A 1 84 ? 15.321 -11.455 -4.877 1.00 90.25 84 ASN A N 1
ATOM 647 C CA . ASN A 1 84 ? 14.041 -10.749 -5.012 1.00 90.25 84 ASN A CA 1
ATOM 648 C C . ASN A 1 84 ? 13.231 -11.228 -6.230 1.00 90.25 84 ASN A C 1
ATOM 650 O O . ASN A 1 84 ? 12.000 -11.256 -6.186 1.00 90.25 84 ASN A O 1
ATOM 654 N N . ILE A 1 85 ? 13.908 -11.573 -7.329 1.00 91.44 85 ILE A N 1
ATOM 655 C CA . ILE A 1 85 ? 13.264 -12.107 -8.535 1.00 91.44 85 ILE A CA 1
ATOM 656 C C . ILE A 1 85 ? 12.754 -13.531 -8.281 1.00 91.44 85 ILE A C 1
ATOM 658 O O . ILE A 1 85 ? 11.638 -13.858 -8.681 1.00 91.44 85 ILE A O 1
ATOM 662 N N . GLU A 1 86 ? 13.539 -14.365 -7.606 1.00 93.38 86 GLU A N 1
ATOM 663 C CA . GLU A 1 86 ? 13.154 -15.729 -7.240 1.00 93.38 86 GLU A CA 1
ATOM 664 C C . GLU A 1 86 ? 11.955 -15.740 -6.286 1.00 93.38 86 GLU A C 1
ATOM 666 O O . GLU A 1 86 ? 10.974 -16.443 -6.542 1.00 93.38 86 GLU A O 1
ATOM 671 N N . THR A 1 87 ? 11.965 -14.882 -5.260 1.00 94.69 87 THR A N 1
ATOM 672 C CA . THR A 1 87 ? 10.820 -14.681 -4.361 1.00 94.69 87 THR A CA 1
ATOM 673 C C . THR A 1 87 ? 9.589 -14.230 -5.142 1.00 94.69 87 THR A C 1
ATOM 675 O O . THR A 1 87 ? 8.489 -14.728 -4.902 1.00 94.69 87 THR A O 1
ATOM 678 N N . PHE A 1 88 ? 9.751 -13.331 -6.124 1.00 96.69 88 PHE A N 1
ATOM 679 C CA . PHE A 1 88 ? 8.640 -12.922 -6.981 1.00 96.69 88 PHE A CA 1
ATOM 680 C C . PHE A 1 88 ? 8.075 -14.084 -7.798 1.00 96.69 88 PHE A C 1
ATOM 682 O O . PHE A 1 88 ? 6.861 -14.247 -7.813 1.00 96.69 88 PHE A O 1
ATOM 689 N N . TYR A 1 89 ? 8.905 -14.896 -8.458 1.00 97.38 89 TYR A N 1
ATOM 690 C CA . TYR A 1 89 ? 8.399 -16.028 -9.242 1.00 97.38 89 TYR A CA 1
ATOM 691 C C . TYR A 1 89 ? 7.781 -17.119 -8.366 1.00 97.38 89 TYR A C 1
ATOM 693 O O . TYR A 1 89 ? 6.778 -17.711 -8.759 1.00 97.38 89 TYR A O 1
ATOM 701 N N . THR A 1 90 ? 8.314 -17.327 -7.161 1.00 97.56 90 THR A N 1
ATOM 702 C CA . THR A 1 90 ? 7.716 -18.223 -6.162 1.00 97.56 90 THR A CA 1
ATOM 703 C C . THR A 1 90 ? 6.320 -17.743 -5.766 1.00 97.56 90 THR A C 1
ATOM 705 O O . THR A 1 90 ? 5.367 -18.516 -5.817 1.00 97.56 90 THR A O 1
ATOM 708 N N . MET A 1 91 ? 6.170 -16.451 -5.447 1.00 98.12 91 MET A N 1
ATOM 709 C CA . MET A 1 91 ? 4.860 -15.843 -5.197 1.00 98.12 91 MET A CA 1
ATOM 710 C C . MET A 1 91 ? 3.956 -15.943 -6.431 1.00 98.12 91 MET A C 1
ATOM 712 O O . MET A 1 91 ? 2.788 -16.293 -6.308 1.00 98.12 91 MET A O 1
ATOM 716 N N . ALA A 1 92 ? 4.474 -15.645 -7.622 1.00 97.50 92 ALA A N 1
ATOM 717 C CA . ALA A 1 92 ? 3.685 -15.600 -8.849 1.00 97.50 92 ALA A CA 1
ATOM 718 C C . ALA A 1 92 ? 3.151 -16.976 -9.280 1.00 97.50 92 ALA A C 1
ATOM 720 O O . ALA A 1 92 ? 2.152 -17.041 -9.991 1.00 97.50 92 ALA A O 1
ATOM 721 N N . GLY A 1 93 ? 3.802 -18.061 -8.848 1.00 97.56 93 GLY A N 1
ATOM 722 C CA . GLY A 1 93 ? 3.335 -19.437 -9.022 1.00 97.56 93 GLY A CA 1
ATOM 723 C C . GLY A 1 93 ? 2.417 -19.948 -7.907 1.00 97.56 93 GLY A C 1
ATOM 724 O O . GLY A 1 93 ? 2.031 -21.111 -7.947 1.00 97.56 93 GLY A O 1
ATOM 725 N N . SER A 1 94 ? 2.098 -19.124 -6.905 1.00 97.69 94 SER A N 1
ATOM 726 C CA . SER A 1 94 ? 1.247 -19.512 -5.776 1.00 97.69 94 SER A CA 1
ATOM 727 C C . SER A 1 94 ? -0.245 -19.377 -6.096 1.00 97.69 94 SER A C 1
ATOM 729 O O . SER A 1 94 ? -0.648 -18.478 -6.841 1.00 97.69 94 SER A O 1
ATOM 731 N N . ASP A 1 95 ? -1.076 -20.242 -5.507 1.00 97.56 95 ASP A N 1
ATOM 732 C CA . ASP A 1 95 ? -2.531 -20.224 -5.711 1.00 97.56 95 ASP A CA 1
ATOM 733 C C . ASP A 1 95 ? -3.146 -18.878 -5.310 1.00 97.56 95 ASP A C 1
ATOM 735 O O . ASP A 1 95 ? -4.059 -18.389 -5.977 1.00 97.56 95 ASP A O 1
ATOM 739 N N . GLU A 1 96 ? -2.618 -18.251 -4.256 1.00 96.50 96 GLU A N 1
ATOM 740 C CA . GLU A 1 96 ? -3.086 -16.960 -3.757 1.00 96.50 96 GLU A CA 1
ATOM 741 C C . GLU A 1 96 ? -2.911 -15.851 -4.806 1.00 96.50 96 GLU A C 1
ATOM 743 O O . GLU A 1 96 ? -3.780 -14.990 -4.954 1.00 96.50 96 GLU A O 1
ATOM 748 N N . TYR A 1 97 ? -1.795 -15.866 -5.543 1.00 98.12 97 TYR A N 1
ATOM 749 C CA . TYR A 1 97 ? -1.487 -14.867 -6.570 1.00 98.12 97 TYR A CA 1
ATOM 750 C C . TYR A 1 97 ? -2.222 -15.126 -7.888 1.00 98.12 97 TYR A C 1
ATOM 752 O O . TYR A 1 97 ? -2.578 -14.182 -8.597 1.00 98.12 97 TYR A O 1
ATOM 760 N N . LEU A 1 98 ? -2.448 -16.401 -8.219 1.00 98.31 98 LEU A N 1
ATOM 761 C CA . LEU A 1 98 ? -3.137 -16.817 -9.442 1.00 98.31 98 LEU A CA 1
ATOM 762 C C . LEU A 1 98 ? -4.659 -16.635 -9.369 1.00 98.31 98 LEU A C 1
ATOM 764 O O . LEU A 1 98 ? -5.303 -16.575 -10.414 1.00 98.31 98 LEU A O 1
ATOM 768 N N . ASN A 1 99 ? -5.225 -16.502 -8.165 1.00 97.75 99 ASN A N 1
ATOM 769 C CA . ASN A 1 99 ? -6.665 -16.352 -7.941 1.00 97.75 99 ASN A CA 1
ATOM 770 C C . ASN A 1 99 ? -7.006 -15.078 -7.139 1.00 97.75 99 ASN A C 1
ATOM 772 O O . ASN A 1 99 ? -7.579 -15.175 -6.047 1.00 97.75 99 ASN A O 1
ATOM 776 N N . PRO A 1 100 ? -6.663 -13.870 -7.629 1.00 98.31 100 PRO A N 1
ATOM 777 C CA . PRO A 1 100 ? -6.956 -12.648 -6.899 1.00 98.31 100 PRO A CA 1
ATOM 778 C C . PRO A 1 100 ? -8.458 -12.348 -6.888 1.00 98.31 100 PRO A C 1
ATOM 780 O O . PRO A 1 100 ? -9.204 -12.628 -7.825 1.00 98.31 100 PRO A O 1
ATOM 783 N N . ARG A 1 101 ? -8.909 -11.722 -5.807 1.00 98.31 101 ARG A N 1
ATOM 784 C CA . ARG A 1 101 ? -10.280 -11.240 -5.648 1.00 98.31 101 ARG A CA 1
ATOM 785 C C . ARG A 1 101 ? -10.482 -9.938 -6.436 1.00 98.31 101 ARG A C 1
ATOM 787 O O . ARG A 1 101 ? -9.546 -9.159 -6.609 1.00 98.31 101 ARG A O 1
ATOM 794 N N . ALA A 1 102 ? -11.715 -9.674 -6.860 1.00 98.12 102 ALA A N 1
ATOM 795 C CA . ALA A 1 102 ? -12.088 -8.442 -7.555 1.00 98.12 102 ALA A CA 1
ATOM 796 C C . ALA A 1 102 ? -12.639 -7.408 -6.566 1.00 98.12 102 ALA A C 1
ATOM 798 O O . ALA A 1 102 ? -13.739 -7.591 -6.045 1.00 98.12 102 ALA A O 1
ATOM 799 N N . TRP A 1 103 ? -11.919 -6.311 -6.306 1.00 97.88 103 TRP A N 1
ATOM 800 C CA . TRP A 1 103 ? -12.459 -5.262 -5.425 1.00 97.88 103 TRP A CA 1
ATOM 801 C C . TRP A 1 103 ? -13.572 -4.435 -6.079 1.00 97.88 103 TRP A C 1
ATOM 803 O O . TRP A 1 103 ? -14.259 -3.684 -5.388 1.00 97.88 103 TRP A O 1
ATOM 813 N N . SER A 1 104 ? -13.739 -4.523 -7.404 1.00 95.44 104 SER A N 1
ATOM 814 C CA . SER A 1 104 ? -14.846 -3.884 -8.120 1.00 95.44 104 SER A CA 1
ATOM 815 C C . SER A 1 104 ? -16.176 -4.626 -7.964 1.00 95.44 104 SER A C 1
ATOM 817 O O . SER A 1 104 ? -17.213 -4.067 -8.319 1.00 95.44 104 SER A O 1
ATOM 819 N N . ASP A 1 105 ? -16.164 -5.868 -7.470 1.00 94.94 105 ASP A N 1
ATOM 820 C CA . ASP A 1 105 ? -17.379 -6.632 -7.196 1.00 94.94 105 ASP A CA 1
ATOM 821 C C . ASP A 1 105 ? -18.171 -5.960 -6.063 1.00 94.94 105 ASP A C 1
ATOM 823 O O . ASP A 1 105 ? -17.628 -5.629 -5.010 1.00 94.94 105 ASP A O 1
ATOM 827 N N . ALA A 1 106 ? -19.474 -5.762 -6.270 1.00 87.25 106 ALA A N 1
ATOM 828 C CA . ALA A 1 106 ? -20.351 -5.109 -5.300 1.00 87.25 106 ALA A CA 1
ATOM 829 C C . ALA A 1 106 ? -20.457 -5.868 -3.962 1.00 87.25 106 ALA A C 1
ATOM 831 O O . ALA A 1 106 ? -20.781 -5.268 -2.939 1.00 87.25 106 ALA A O 1
ATOM 832 N N . SER A 1 107 ? -20.197 -7.178 -3.966 1.00 87.19 107 SER A N 1
ATOM 833 C CA . SER A 1 107 ? -20.171 -8.030 -2.772 1.00 87.19 107 SER A CA 1
ATOM 834 C C . SER A 1 107 ? -18.824 -8.018 -2.042 1.00 87.19 107 SER A C 1
ATOM 836 O O . SER A 1 107 ? -18.713 -8.553 -0.935 1.00 87.19 107 SER A O 1
ATOM 838 N N . PHE A 1 108 ? -17.790 -7.419 -2.638 1.00 91.69 108 PHE A N 1
ATOM 839 C CA . PHE A 1 108 ? -16.455 -7.399 -2.063 1.00 91.69 108 PHE A CA 1
ATOM 840 C C . PHE A 1 108 ? -16.386 -6.503 -0.821 1.00 91.69 108 PHE A C 1
ATOM 842 O O . PHE A 1 108 ? -16.914 -5.394 -0.787 1.00 91.69 108 PHE A O 1
ATOM 849 N N . SER A 1 109 ? -15.687 -6.973 0.214 1.00 88.25 109 SER A N 1
ATOM 850 C CA . SER A 1 109 ? -15.497 -6.236 1.463 1.00 88.25 109 SER A CA 1
ATOM 851 C C . SER A 1 109 ? -14.094 -6.448 2.013 1.00 88.25 109 SER A C 1
ATOM 853 O O . SER A 1 109 ? -13.551 -7.551 1.953 1.00 88.25 109 SER A O 1
ATOM 855 N N . LEU A 1 110 ? -13.526 -5.390 2.598 1.00 89.88 110 LEU A N 1
ATOM 856 C CA . LEU A 1 110 ? -12.255 -5.458 3.323 1.00 89.88 110 LEU A CA 1
ATOM 857 C C . LEU A 1 110 ? -12.429 -5.939 4.773 1.00 89.88 110 LEU A C 1
ATOM 859 O O . LEU A 1 110 ? -11.461 -6.343 5.408 1.00 89.88 110 LEU A O 1
ATOM 863 N N . LEU A 1 111 ? -13.652 -5.923 5.313 1.00 85.75 111 LEU A N 1
ATOM 864 C CA . LEU A 1 111 ? -13.922 -6.243 6.721 1.00 85.75 111 LEU A CA 1
ATOM 865 C C . LEU A 1 111 ? -13.498 -7.657 7.174 1.00 85.75 111 LEU A C 1
ATOM 867 O O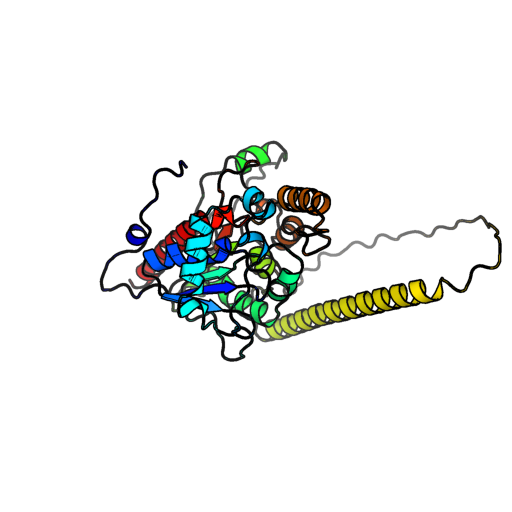 . LEU A 1 111 ? -13.109 -7.781 8.339 1.00 85.75 111 LEU A O 1
ATOM 871 N N . PRO A 1 112 ? -13.515 -8.706 6.325 1.00 84.81 112 PRO A N 1
ATOM 872 C CA . PRO A 1 112 ? -13.041 -10.039 6.711 1.00 84.81 112 PRO A CA 1
ATOM 873 C C . PRO A 1 112 ? -11.527 -10.153 6.940 1.00 84.81 112 PRO A C 1
ATOM 875 O O . PRO A 1 112 ? -11.072 -11.182 7.435 1.00 84.81 112 PRO A O 1
ATOM 878 N N . TYR A 1 113 ? -10.739 -9.147 6.557 1.00 90.75 113 TYR A N 1
ATOM 879 C CA . TYR A 1 113 ? -9.285 -9.161 6.719 1.00 90.75 113 TYR A CA 1
ATOM 880 C C . TYR A 1 113 ? -8.882 -8.442 8.004 1.00 90.75 113 TYR A C 1
ATOM 882 O O . TYR A 1 113 ? -9.477 -7.429 8.373 1.00 90.75 113 TYR A O 1
ATOM 890 N N . ASP A 1 114 ? -7.884 -8.969 8.707 1.00 88.81 114 ASP A N 1
ATOM 891 C CA . ASP A 1 114 ? -7.267 -8.313 9.866 1.00 88.81 114 ASP A CA 1
ATOM 892 C C . ASP A 1 114 ? -6.350 -7.171 9.420 1.00 88.81 114 ASP A C 1
ATOM 894 O O . ASP A 1 114 ? -6.246 -6.138 10.087 1.00 88.81 114 ASP A O 1
ATOM 898 N N . ALA A 1 115 ? -5.699 -7.351 8.268 1.00 96.69 115 ALA A N 1
ATOM 899 C CA . ALA A 1 115 ? -4.833 -6.353 7.672 1.00 96.69 115 ALA A CA 1
ATOM 900 C C . ALA A 1 115 ? -5.024 -6.244 6.157 1.00 96.69 115 ALA A C 1
ATOM 902 O O . ALA A 1 115 ? -5.303 -7.228 5.473 1.00 96.69 115 ALA A O 1
ATOM 903 N N . ILE A 1 116 ? -4.798 -5.045 5.626 1.00 98.62 116 ILE A N 1
ATOM 904 C CA . ILE A 1 116 ? -4.644 -4.821 4.186 1.00 98.62 116 ILE A CA 1
ATOM 905 C C . ILE A 1 116 ? -3.268 -4.221 3.903 1.00 98.62 116 ILE A C 1
ATOM 907 O O . ILE A 1 116 ? -2.745 -3.451 4.711 1.00 98.62 116 ILE A O 1
ATOM 911 N N . TYR A 1 117 ? -2.690 -4.545 2.750 1.00 98.81 117 TYR A N 1
ATOM 912 C CA . TYR A 1 117 ? -1.397 -4.029 2.315 1.00 98.81 117 TYR A CA 1
ATOM 913 C C . TYR A 1 117 ? -1.484 -3.455 0.897 1.00 98.81 117 TYR A C 1
ATOM 915 O O . TYR A 1 117 ? -1.649 -4.194 -0.073 1.00 98.81 117 TYR A O 1
ATOM 923 N N . LEU A 1 118 ? -1.367 -2.132 0.764 1.00 98.75 118 LEU A N 1
ATOM 924 C CA . LEU A 1 118 ? -1.386 -1.436 -0.520 1.00 98.75 118 LEU A CA 1
ATOM 925 C C . LEU A 1 118 ? 0.022 -1.389 -1.111 1.00 98.75 118 LEU A C 1
ATOM 927 O O . LEU A 1 118 ? 0.910 -0.684 -0.617 1.00 98.75 118 LEU A O 1
ATOM 931 N N . THR A 1 119 ? 0.204 -2.123 -2.204 1.00 98.31 119 THR A N 1
ATOM 932 C CA . THR A 1 119 ? 1.470 -2.174 -2.941 1.00 98.31 119 THR A CA 1
ATOM 933 C C . THR A 1 119 ? 1.704 -0.901 -3.768 1.00 98.31 119 THR A C 1
ATOM 935 O O . THR A 1 119 ? 0.923 0.054 -3.747 1.00 98.31 119 THR A O 1
ATOM 938 N N . THR A 1 120 ? 2.815 -0.860 -4.506 1.00 96.56 120 THR A N 1
ATOM 939 C CA . THR A 1 120 ? 3.176 0.275 -5.361 1.00 96.56 120 THR A CA 1
ATOM 940 C C . THR A 1 120 ? 3.624 -0.178 -6.747 1.00 96.56 120 THR A C 1
ATOM 942 O O . THR A 1 120 ? 3.971 -1.335 -6.972 1.00 96.56 120 THR A O 1
ATOM 945 N N . GLY A 1 121 ? 3.673 0.785 -7.660 1.00 92.88 121 GLY A N 1
ATOM 946 C CA . GLY A 1 121 ? 4.295 0.698 -8.976 1.00 92.88 121 GLY A CA 1
ATOM 947 C C . GLY A 1 121 ? 5.064 1.978 -9.288 1.00 92.88 121 GLY A C 1
ATOM 948 O O . GLY A 1 121 ? 5.224 2.840 -8.417 1.00 92.88 121 GLY A O 1
ATOM 949 N N . PHE A 1 122 ? 5.537 2.115 -10.525 1.00 86.12 122 PHE A N 1
ATOM 950 C CA . PHE A 1 122 ? 6.442 3.210 -10.899 1.00 86.12 122 PHE A CA 1
ATOM 951 C C . PHE A 1 122 ? 5.767 4.304 -11.723 1.00 86.12 122 PHE A C 1
ATOM 953 O O . PHE A 1 122 ? 5.953 5.484 -11.439 1.00 86.12 122 PHE A O 1
ATOM 960 N N . ASP A 1 123 ? 4.968 3.930 -12.720 1.00 85.81 123 ASP A N 1
ATOM 961 C CA . ASP A 1 123 ? 4.572 4.847 -13.790 1.00 85.81 123 ASP A CA 1
ATOM 962 C C . ASP A 1 123 ? 3.107 5.307 -13.732 1.00 85.81 123 ASP A C 1
ATOM 964 O O . ASP A 1 123 ? 2.386 5.135 -12.746 1.00 85.81 123 ASP A O 1
ATOM 968 N N . THR A 1 124 ? 2.663 5.967 -14.803 1.00 89.25 124 THR A N 1
ATOM 969 C CA . THR A 1 124 ? 1.306 6.507 -14.948 1.00 89.25 124 THR A CA 1
ATOM 970 C C . THR A 1 124 ? 0.217 5.440 -14.920 1.00 89.25 124 THR A C 1
ATOM 972 O O . THR A 1 124 ? -0.934 5.784 -14.660 1.00 89.25 124 THR A O 1
ATOM 975 N N . ARG A 1 125 ? 0.539 4.156 -15.125 1.00 91.75 125 ARG A N 1
ATOM 976 C CA . ARG A 1 125 ? -0.447 3.071 -15.011 1.00 91.75 125 ARG A CA 1
ATOM 977 C C . ARG A 1 125 ? -0.936 2.884 -13.573 1.00 91.75 125 ARG A C 1
ATOM 979 O O . ARG A 1 125 ? -2.022 2.350 -13.394 1.00 91.75 125 ARG A O 1
ATOM 986 N N . MET A 1 126 ? -0.221 3.415 -12.572 1.00 94.19 126 MET A N 1
ATOM 987 C CA . MET A 1 126 ? -0.697 3.458 -11.181 1.00 94.19 126 MET A CA 1
ATOM 988 C C . MET A 1 126 ? -1.987 4.260 -11.004 1.00 94.19 126 MET A C 1
ATOM 990 O O . MET A 1 126 ? -2.656 4.083 -9.993 1.00 94.19 126 MET A O 1
ATOM 994 N N . ARG A 1 127 ? -2.358 5.125 -11.960 1.00 94.44 127 ARG A N 1
ATOM 995 C CA . ARG A 1 127 ? -3.616 5.884 -11.890 1.00 94.44 127 ARG A CA 1
ATOM 996 C C . ARG A 1 127 ? -4.838 4.985 -11.765 1.00 94.44 127 ARG A C 1
ATOM 998 O O . ARG A 1 127 ? -5.761 5.372 -11.074 1.00 94.44 127 ARG A O 1
ATOM 1005 N N . GLN A 1 128 ? -4.833 3.805 -12.387 1.00 95.56 128 GLN A N 1
ATOM 1006 C CA . GLN A 1 128 ? -5.944 2.858 -12.265 1.00 95.56 128 GLN A CA 1
ATOM 1007 C C . GLN A 1 128 ? -6.175 2.467 -10.797 1.00 95.56 128 GLN A C 1
ATOM 1009 O O . GLN A 1 128 ? -7.281 2.590 -10.293 1.00 95.56 128 GLN A O 1
ATOM 1014 N N . PHE A 1 129 ? -5.107 2.121 -10.083 1.00 96.12 129 PHE A N 1
ATOM 1015 C CA . PHE A 1 129 ? -5.166 1.794 -8.662 1.00 96.12 129 PHE A CA 1
ATOM 1016 C C . PHE A 1 129 ? -5.487 3.012 -7.779 1.00 96.12 129 PHE A C 1
ATOM 1018 O O . PHE A 1 129 ? -6.284 2.931 -6.852 1.00 96.12 129 PHE A O 1
ATOM 1025 N N . VAL A 1 130 ? -4.869 4.160 -8.073 1.00 95.75 130 VAL A N 1
ATOM 1026 C CA . VAL A 1 130 ? -4.971 5.380 -7.255 1.00 95.75 130 VAL A CA 1
ATOM 1027 C C . VAL A 1 130 ? -6.307 6.108 -7.425 1.00 95.75 130 VAL A C 1
ATOM 1029 O O . VAL A 1 130 ? -6.772 6.714 -6.467 1.00 95.75 130 VAL A O 1
ATOM 1032 N N . GLU A 1 131 ? -6.922 6.068 -8.608 1.00 94.62 131 GLU A N 1
ATOM 1033 C CA . GLU A 1 131 ? -8.186 6.757 -8.937 1.00 94.62 131 GLU A CA 1
ATOM 1034 C C . GLU A 1 131 ? -9.415 5.835 -8.822 1.00 94.62 131 GLU A C 1
ATOM 1036 O O . GLU A 1 131 ? -10.512 6.245 -9.198 1.00 94.62 131 GLU A O 1
ATOM 1041 N N . SER A 1 132 ? -9.246 4.598 -8.343 1.00 96.06 132 SER A N 1
ATOM 1042 C CA . SER A 1 132 ? -10.327 3.611 -8.251 1.00 96.06 132 SER A CA 1
ATOM 1043 C C . SER A 1 132 ? -11.386 4.022 -7.223 1.00 96.06 132 SER A C 1
ATOM 1045 O O . SER A 1 132 ? -11.147 4.003 -6.015 1.00 96.06 132 SER A O 1
ATOM 1047 N N . GLU A 1 133 ? -12.587 4.349 -7.705 1.00 92.69 133 GLU A N 1
ATOM 1048 C CA . GLU A 1 133 ? -13.708 4.778 -6.862 1.00 92.69 133 GLU A CA 1
ATOM 1049 C C . GLU A 1 133 ? -14.212 3.651 -5.946 1.00 92.69 133 GLU A C 1
ATOM 1051 O O . GLU A 1 133 ? -14.507 3.884 -4.771 1.00 92.69 133 GLU A O 1
ATOM 1056 N N . SER A 1 134 ? -14.295 2.420 -6.461 1.00 93.12 134 SER A N 1
ATOM 1057 C CA . SER A 1 134 ? -14.687 1.246 -5.670 1.00 93.12 134 SER A CA 1
ATOM 1058 C C . SER A 1 134 ? -13.686 0.999 -4.543 1.00 93.12 134 SER A C 1
ATOM 1060 O O . SER A 1 134 ? -14.084 0.813 -3.393 1.00 93.12 134 SER A O 1
ATOM 1062 N N . LEU A 1 135 ? -12.386 1.111 -4.838 1.00 96.50 135 LEU A N 1
ATOM 1063 C CA . LEU A 1 135 ? -11.341 0.990 -3.828 1.00 96.50 135 LEU A CA 1
ATOM 1064 C C . LEU A 1 135 ? -11.411 2.123 -2.797 1.00 96.50 135 LEU A C 1
ATOM 1066 O O . LEU A 1 135 ? -11.294 1.855 -1.604 1.00 96.50 135 LEU A O 1
ATOM 1070 N N . HIS A 1 136 ? -11.655 3.370 -3.212 1.00 95.50 136 HIS A N 1
ATOM 1071 C CA . HIS A 1 136 ? -11.798 4.496 -2.278 1.00 95.50 136 HIS A CA 1
ATOM 1072 C C . HIS A 1 136 ? -12.939 4.288 -1.283 1.00 95.50 136 HIS A C 1
ATOM 1074 O O . HIS A 1 136 ? -12.751 4.553 -0.097 1.00 95.50 136 HIS A O 1
ATOM 1080 N N . LYS A 1 137 ? -14.091 3.766 -1.726 1.00 89.00 137 LYS A N 1
ATOM 1081 C CA . LYS A 1 137 ? -15.227 3.447 -0.838 1.00 89.00 137 LYS A CA 1
ATOM 1082 C C . LYS A 1 137 ? -14.854 2.386 0.198 1.00 89.00 137 LYS A C 1
ATOM 1084 O O . LYS A 1 137 ? -15.167 2.532 1.378 1.00 89.00 137 LYS A O 1
ATOM 1089 N N . LEU A 1 138 ? -14.141 1.347 -0.231 1.00 92.50 138 LEU A N 1
ATOM 1090 C CA . LEU A 1 138 ? -13.662 0.284 0.650 1.00 92.50 138 LEU A CA 1
ATOM 1091 C C . LEU A 1 138 ? -12.644 0.809 1.676 1.00 92.50 138 LEU A C 1
ATOM 1093 O O . LEU A 1 138 ? -12.750 0.507 2.865 1.00 92.50 138 LEU A O 1
ATOM 1097 N N . LEU A 1 139 ? -11.686 1.630 1.238 1.00 95.62 139 LEU A N 1
ATOM 1098 C CA . LEU A 1 139 ? -10.674 2.235 2.107 1.00 95.62 139 LEU A CA 1
ATOM 1099 C C . LEU A 1 139 ? -11.292 3.224 3.103 1.00 95.62 139 LEU A C 1
ATOM 1101 O O . LEU A 1 139 ? -10.901 3.222 4.269 1.00 95.62 139 LEU A O 1
ATOM 1105 N N . ALA A 1 140 ? -12.284 4.012 2.682 1.00 89.06 140 ALA A N 1
ATOM 1106 C CA . ALA A 1 140 ? -13.027 4.922 3.553 1.00 89.06 140 ALA A CA 1
ATOM 1107 C C . ALA A 1 140 ? -13.782 4.186 4.671 1.00 89.06 140 ALA A C 1
ATOM 1109 O O . ALA A 1 140 ? -13.849 4.685 5.791 1.00 89.06 140 ALA A O 1
ATOM 1110 N N . ALA A 1 141 ? -14.299 2.984 4.399 1.00 83.56 141 ALA A N 1
ATOM 1111 C CA . ALA A 1 141 ? -14.942 2.149 5.414 1.00 83.56 141 ALA A CA 1
ATOM 1112 C C . ALA A 1 141 ? -13.933 1.439 6.337 1.00 83.56 141 ALA A C 1
ATOM 1114 O O . ALA A 1 141 ? -14.196 1.263 7.524 1.00 83.56 141 ALA A O 1
ATOM 1115 N N . TYR A 1 142 ? -12.780 1.021 5.805 1.00 87.06 142 TYR A N 1
ATOM 1116 C CA . TYR A 1 142 ? -11.815 0.195 6.536 1.00 87.06 142 TYR A CA 1
ATOM 1117 C C . TYR A 1 142 ? -10.824 1.006 7.381 1.00 87.06 142 TYR A C 1
ATOM 1119 O O . TYR A 1 142 ? -10.531 0.639 8.518 1.00 87.06 142 TYR A O 1
ATOM 1127 N N . PHE A 1 143 ? -10.297 2.114 6.852 1.00 93.00 143 PHE A N 1
ATOM 1128 C CA . PHE A 1 143 ? -9.222 2.872 7.498 1.00 93.00 143 PHE A CA 1
ATOM 1129 C C . PHE A 1 143 ? -9.587 3.423 8.893 1.00 93.00 143 PHE A C 1
ATOM 1131 O O . PHE A 1 143 ? -8.752 3.301 9.793 1.00 93.00 143 PHE A O 1
ATOM 1138 N N . PRO A 1 144 ? -10.809 3.941 9.154 1.00 87.69 144 PRO A N 1
ATOM 1139 C CA . PRO A 1 144 ? -11.198 4.397 10.495 1.00 87.69 144 PRO A CA 1
ATOM 1140 C C . PRO A 1 144 ? -11.103 3.308 11.576 1.00 87.69 144 PRO A C 1
ATOM 1142 O O . PRO A 1 144 ? -10.834 3.603 12.741 1.00 87.69 144 PRO A O 1
ATOM 1145 N N . LEU A 1 145 ? -11.247 2.034 11.195 1.00 84.75 145 LEU A N 1
ATOM 1146 C CA . LEU A 1 145 ? -11.148 0.886 12.104 1.00 84.75 145 LEU A CA 1
ATOM 1147 C C . LEU A 1 145 ? -9.711 0.613 12.582 1.00 84.75 145 LEU A C 1
ATOM 1149 O O . LEU A 1 145 ? -9.501 -0.211 13.474 1.00 84.75 145 LEU A O 1
ATOM 1153 N N . THR A 1 146 ? -8.727 1.310 12.007 1.00 90.19 146 THR A N 1
ATOM 1154 C CA . THR A 1 146 ? -7.316 1.233 12.404 1.00 90.19 146 THR A CA 1
ATOM 1155 C C . THR A 1 146 ? -6.964 2.183 13.549 1.00 90.19 146 THR A C 1
ATOM 1157 O O . THR A 1 146 ? -5.859 2.107 14.083 1.00 90.19 146 THR A O 1
ATOM 1160 N N . LYS A 1 147 ? -7.874 3.081 13.953 1.00 86.31 147 LYS A N 1
ATOM 1161 C CA . LYS A 1 147 ? -7.634 4.049 15.031 1.00 86.31 147 LYS A CA 1
ATOM 1162 C C . LYS A 1 147 ? -7.306 3.332 16.344 1.00 86.31 147 LYS A C 1
ATOM 1164 O O . LYS A 1 147 ? -8.052 2.454 16.789 1.00 86.31 147 LYS A O 1
ATOM 1169 N N . ARG A 1 148 ? -6.196 3.728 16.971 1.00 81.62 148 ARG A N 1
ATOM 1170 C CA . ARG A 1 148 ? -5.756 3.203 18.270 1.00 81.62 148 ARG A CA 1
ATOM 1171 C C . ARG A 1 148 ? -6.621 3.757 19.393 1.00 81.62 148 ARG A C 1
ATOM 1173 O O . ARG A 1 148 ? -7.089 4.893 19.322 1.00 81.62 148 ARG A O 1
ATOM 1180 N N . ARG A 1 149 ? -6.751 2.996 20.483 1.00 70.00 149 ARG A N 1
ATOM 1181 C CA . ARG A 1 149 ? -7.383 3.496 21.721 1.00 70.00 149 ARG A CA 1
ATOM 1182 C C . ARG A 1 149 ? -6.508 4.505 22.458 1.00 70.00 149 ARG A C 1
ATOM 1184 O O . ARG A 1 149 ? -7.015 5.418 23.098 1.00 70.00 149 ARG A O 1
ATOM 1191 N N . ARG A 1 150 ? -5.186 4.334 22.385 1.00 69.94 150 ARG A N 1
ATOM 1192 C CA . ARG A 1 150 ? -4.208 5.220 23.024 1.00 69.94 150 ARG A CA 1
ATOM 1193 C C . ARG A 1 150 ? -3.173 5.664 22.006 1.00 69.94 150 ARG A C 1
ATOM 1195 O O . ARG A 1 150 ? -2.587 4.834 21.314 1.00 69.94 150 ARG A O 1
ATOM 1202 N N . THR A 1 151 ? -2.922 6.969 21.949 1.00 68.81 151 THR A N 1
ATOM 1203 C CA . THR A 1 151 ? -1.821 7.513 21.153 1.00 68.81 151 THR A CA 1
ATOM 1204 C C . THR A 1 151 ? -0.500 7.025 21.729 1.00 68.81 151 THR A C 1
ATOM 1206 O O . THR A 1 151 ? -0.217 7.219 22.914 1.00 68.81 151 THR A O 1
ATOM 1209 N N . VAL A 1 152 ? 0.326 6.404 20.893 1.00 70.69 152 VAL A N 1
ATOM 1210 C CA . VAL A 1 152 ? 1.646 5.927 21.308 1.00 70.69 152 VAL A CA 1
ATOM 1211 C C . VAL A 1 152 ? 2.655 7.054 21.118 1.00 70.69 152 VAL A C 1
ATOM 1213 O O . VAL A 1 152 ? 2.895 7.494 19.994 1.00 70.69 152 VAL A O 1
ATOM 1216 N N . GLN A 1 153 ? 3.278 7.522 22.205 1.00 55.69 153 GLN A N 1
ATOM 1217 C CA . GLN A 1 153 ? 4.422 8.428 22.093 1.00 55.69 153 GLN A CA 1
ATOM 1218 C C . GLN A 1 153 ? 5.600 7.672 21.476 1.00 55.69 153 GLN A C 1
ATOM 1220 O O . GLN A 1 153 ? 6.140 6.745 22.079 1.00 55.69 153 GLN A O 1
ATOM 1225 N N . ARG A 1 154 ? 6.008 8.067 20.269 1.00 56.16 154 ARG A N 1
ATOM 1226 C CA . ARG A 1 154 ? 7.205 7.520 19.626 1.00 56.16 154 ARG A CA 1
ATOM 1227 C C . ARG A 1 154 ? 8.433 8.345 19.982 1.00 56.16 154 ARG A C 1
ATOM 1229 O O . ARG A 1 154 ? 8.374 9.569 20.096 1.00 56.16 154 ARG A O 1
ATOM 1236 N N . ALA A 1 155 ? 9.567 7.662 20.141 1.00 42.66 155 ALA A N 1
ATOM 1237 C CA . ALA A 1 155 ? 10.855 8.326 20.263 1.00 42.66 155 ALA A CA 1
ATOM 1238 C C . ALA A 1 155 ? 11.095 9.184 19.010 1.00 42.66 155 ALA A C 1
ATOM 1240 O O . ALA A 1 155 ? 10.997 8.688 17.888 1.00 42.66 155 ALA A O 1
ATOM 1241 N N . GLN A 1 156 ? 11.394 10.471 19.206 1.00 38.06 156 GLN A N 1
ATOM 1242 C CA . GLN A 1 156 ? 11.627 11.418 18.113 1.00 38.06 156 GLN A CA 1
ATOM 1243 C C . GLN A 1 156 ? 12.696 10.883 17.158 1.00 38.06 156 GLN A C 1
ATOM 1245 O O . GLN A 1 156 ? 13.826 10.595 17.573 1.00 38.06 156 GLN A O 1
ATOM 1250 N N . THR A 1 157 ? 12.368 10.806 15.871 1.00 45.03 157 THR A N 1
ATOM 1251 C CA . THR A 1 157 ? 13.349 10.451 14.851 1.00 45.03 157 THR A CA 1
ATOM 1252 C C . THR A 1 157 ? 14.376 11.579 14.700 1.00 45.03 157 THR A C 1
ATOM 1254 O O . THR A 1 157 ? 14.136 12.742 15.034 1.00 45.03 157 THR A O 1
ATOM 1257 N N . LEU A 1 158 ? 15.553 11.264 14.154 1.00 34.78 158 LEU A N 1
ATOM 1258 C CA . LEU A 1 158 ? 16.554 12.278 13.791 1.00 34.78 158 LEU A CA 1
ATOM 1259 C C . LEU A 1 158 ? 15.991 13.334 12.820 1.00 34.78 158 LEU A C 1
ATOM 1261 O O . LEU A 1 158 ? 16.404 14.490 12.877 1.00 34.78 158 LEU A O 1
ATOM 1265 N N . SER A 1 159 ? 15.025 12.958 11.972 1.00 38.91 159 SER A N 1
ATOM 1266 C CA . SER A 1 159 ? 14.323 13.883 11.073 1.00 38.91 159 SER A CA 1
ATOM 1267 C C . SER A 1 159 ? 13.473 14.892 11.856 1.00 38.91 159 SER A C 1
ATOM 1269 O O . SER A 1 159 ? 13.517 16.086 11.564 1.00 38.91 159 SER A O 1
ATOM 1271 N N . ASP A 1 160 ? 12.796 14.446 12.918 1.00 40.03 160 ASP A N 1
ATOM 1272 C CA . ASP A 1 160 ? 11.989 15.309 13.793 1.00 40.03 160 ASP A CA 1
ATOM 1273 C C . ASP A 1 160 ? 12.868 16.302 14.569 1.00 40.03 160 ASP A C 1
ATOM 1275 O O . ASP A 1 160 ? 12.513 17.472 14.730 1.00 40.03 160 ASP A O 1
ATOM 1279 N N . LYS A 1 161 ? 14.071 15.869 14.976 1.00 41.72 161 LYS A N 1
ATOM 1280 C CA . LYS A 1 161 ? 15.078 16.737 15.612 1.00 41.72 161 LYS A CA 1
ATOM 1281 C C . LYS A 1 161 ? 15.670 17.766 14.642 1.00 41.72 161 LYS A C 1
ATOM 1283 O O . LYS A 1 161 ? 15.960 18.888 15.048 1.00 41.72 161 LYS A O 1
ATOM 1288 N N . LEU A 1 162 ? 15.835 17.404 13.368 1.00 37.78 162 LEU A N 1
ATOM 1289 C CA . LEU A 1 162 ? 16.372 18.289 12.328 1.00 37.78 162 LEU A CA 1
ATOM 1290 C C . LEU A 1 162 ? 15.346 19.329 11.853 1.00 37.78 162 LEU A C 1
ATOM 1292 O O . LEU A 1 162 ? 15.718 20.483 11.650 1.00 37.78 162 LEU A O 1
ATOM 1296 N N . LYS A 1 163 ? 14.056 18.975 11.751 1.00 40.81 163 LYS A N 1
ATOM 1297 C CA . LYS A 1 163 ? 12.983 19.918 11.375 1.00 40.81 163 LYS A CA 1
ATOM 1298 C C . LYS A 1 163 ? 12.783 21.051 12.388 1.00 40.81 163 LYS A C 1
ATOM 1300 O O . LYS A 1 163 ? 12.451 22.164 11.989 1.00 40.81 163 LYS A O 1
ATOM 1305 N N . ARG A 1 164 ? 13.055 20.816 13.680 1.00 40.12 164 ARG A N 1
ATOM 1306 C CA . ARG A 1 164 ? 12.994 21.866 14.719 1.00 40.12 164 ARG A CA 1
ATOM 1307 C C . ARG A 1 164 ? 14.012 22.996 14.530 1.00 40.12 164 ARG A C 1
ATOM 1309 O O . ARG A 1 164 ? 13.836 24.052 15.120 1.00 40.12 164 ARG A O 1
ATOM 1316 N N . ARG A 1 165 ? 15.051 22.828 13.700 1.00 35.81 165 ARG A N 1
ATOM 1317 C CA . ARG A 1 165 ? 16.017 23.909 13.420 1.00 35.81 165 ARG A CA 1
ATOM 1318 C C . ARG A 1 165 ? 15.520 24.950 12.407 1.00 35.81 165 ARG A C 1
ATOM 1320 O O . ARG A 1 165 ? 16.198 25.953 12.224 1.00 35.81 165 ARG A O 1
ATOM 1327 N N . SER A 1 166 ? 14.358 24.750 11.779 1.00 34.91 166 SER A N 1
ATOM 1328 C CA . SER A 1 166 ? 13.835 25.650 10.732 1.00 34.91 166 SER A CA 1
ATOM 1329 C C . SER A 1 166 ? 12.448 26.230 11.022 1.00 34.91 166 SER A C 1
ATOM 1331 O O . SER A 1 166 ? 11.894 26.922 10.174 1.00 34.91 166 SER A O 1
ATOM 1333 N N . ALA A 1 167 ? 11.894 25.998 12.212 1.00 29.89 167 ALA A N 1
ATOM 1334 C CA . ALA A 1 167 ? 10.671 26.649 12.661 1.00 29.89 167 ALA A CA 1
ATOM 1335 C C . ALA A 1 167 ? 10.811 27.000 14.144 1.00 29.89 167 ALA A C 1
ATOM 1337 O O . ALA A 1 167 ? 10.784 26.120 15.004 1.00 29.89 167 ALA A O 1
ATOM 1338 N N . VAL A 1 168 ? 10.969 28.293 14.434 1.00 27.28 168 VAL A N 1
ATOM 1339 C CA . VAL A 1 168 ? 10.678 28.838 15.761 1.00 27.28 168 VAL A CA 1
ATOM 1340 C C . VAL A 1 168 ? 9.165 28.745 15.917 1.00 27.28 168 VAL A C 1
ATOM 1342 O O . VAL A 1 168 ? 8.428 29.577 15.400 1.00 27.28 168 VAL A O 1
ATOM 1345 N N . ILE A 1 169 ? 8.701 27.676 16.554 1.00 33.44 169 ILE A N 1
ATOM 1346 C CA . ILE A 1 169 ? 7.347 27.616 17.093 1.00 33.44 169 ILE A CA 1
ATOM 1347 C C . ILE A 1 169 ? 7.463 28.218 18.489 1.00 33.44 169 ILE A C 1
ATOM 1349 O O . ILE A 1 169 ? 8.199 27.690 19.323 1.00 33.44 169 ILE A O 1
ATOM 1353 N N . GLN A 1 170 ? 6.811 29.362 18.701 1.00 28.70 170 GLN A N 1
ATOM 1354 C CA . GLN A 1 170 ? 6.573 29.878 20.043 1.00 28.70 170 GLN A CA 1
ATOM 1355 C C . GLN A 1 170 ? 5.819 28.805 20.829 1.00 28.70 170 GLN A C 1
ATOM 1357 O O . GLN A 1 170 ? 4.790 28.298 20.384 1.00 28.70 170 GLN A O 1
ATOM 1362 N N . ASP A 1 171 ? 6.404 28.424 21.958 1.00 33.81 171 ASP A N 1
ATOM 1363 C CA . ASP A 1 171 ? 5.821 27.536 22.952 1.00 33.81 171 ASP A CA 1
ATOM 1364 C C . ASP A 1 171 ? 4.700 28.289 23.675 1.00 33.81 171 ASP A C 1
ATOM 1366 O O . ASP A 1 171 ? 4.885 28.814 24.771 1.00 33.81 171 ASP A O 1
ATOM 1370 N N . ASP A 1 172 ? 3.541 28.398 23.028 1.00 28.41 172 ASP A N 1
ATOM 1371 C CA . ASP A 1 172 ? 2.315 28.762 23.725 1.00 28.41 172 ASP A CA 1
ATOM 1372 C C . ASP A 1 172 ? 1.815 27.500 24.421 1.00 28.41 172 ASP A C 1
ATOM 1374 O O . ASP A 1 172 ? 1.177 26.624 23.831 1.00 28.41 172 ASP A O 1
ATOM 1378 N N . GLY A 1 173 ? 2.182 27.396 25.698 1.00 35.47 173 GLY A N 1
ATOM 1379 C CA . GLY A 1 173 ? 1.770 26.342 26.607 1.00 35.47 173 GLY A CA 1
ATOM 1380 C C . GLY A 1 173 ? 0.251 26.204 26.672 1.00 35.47 173 GLY A C 1
ATOM 1381 O O . GLY A 1 173 ? -0.406 26.816 27.506 1.00 35.47 173 GLY A O 1
ATOM 1382 N N . CYS A 1 174 ? -0.302 25.351 25.815 1.00 28.17 174 CYS A N 1
ATOM 1383 C CA . CYS A 1 174 ? -1.606 24.723 25.984 1.00 28.17 174 CYS A CA 1
ATOM 1384 C C . CYS A 1 174 ? -1.676 23.457 25.117 1.00 28.17 174 CYS A C 1
ATOM 1386 O O . CYS A 1 174 ? -2.347 23.404 24.090 1.00 28.17 174 CYS A O 1
ATOM 1388 N N . MET A 1 175 ? -0.945 22.417 25.520 1.00 26.97 175 MET A N 1
ATOM 1389 C CA . MET A 1 175 ? -1.223 21.059 25.052 1.00 26.97 175 MET A CA 1
ATOM 1390 C C . MET A 1 175 ? -2.317 20.486 25.958 1.00 26.97 175 MET A C 1
ATOM 1392 O O . MET A 1 175 ? -2.065 20.362 27.163 1.00 26.97 175 MET A O 1
ATOM 1396 N N . PRO A 1 176 ? -3.509 20.126 25.450 1.00 25.69 176 PRO A N 1
ATOM 1397 C CA . PRO A 1 176 ? -4.485 19.447 26.281 1.00 25.69 176 PRO A CA 1
ATOM 1398 C C . PRO A 1 176 ? -3.911 18.088 26.692 1.00 25.69 176 PRO A C 1
ATOM 1400 O O . PRO A 1 176 ? -3.656 17.204 25.871 1.00 25.69 176 PRO A O 1
ATOM 1403 N N . LYS A 1 177 ? -3.670 17.946 27.997 1.00 37.44 177 LYS A N 1
ATOM 1404 C CA . LYS A 1 177 ? -3.643 16.644 28.654 1.00 37.44 177 LYS A CA 1
ATOM 1405 C C . LYS A 1 177 ? -5.057 16.069 28.557 1.00 37.44 177 LYS A C 1
ATOM 1407 O O . LYS A 1 177 ? -6.025 16.809 28.711 1.00 37.44 177 LYS A O 1
ATOM 1412 N N . THR A 1 178 ? -5.120 14.753 28.377 1.00 33.84 178 THR A N 1
ATOM 1413 C CA . THR A 1 178 ? -6.331 13.926 28.474 1.00 33.84 178 THR A CA 1
ATOM 1414 C C . THR A 1 178 ? -7.175 13.893 27.192 1.00 33.84 178 THR A C 1
ATOM 1416 O O . THR A 1 178 ? -7.695 14.899 26.718 1.00 33.84 178 THR A O 1
ATOM 1419 N N . ILE A 1 179 ? -7.301 12.685 26.631 1.00 36.69 179 ILE A N 1
ATOM 1420 C CA . ILE A 1 179 ? -8.385 12.303 25.717 1.00 36.69 179 ILE A CA 1
ATOM 1421 C C . ILE A 1 179 ? -9.692 12.666 26.431 1.00 36.69 179 ILE A C 1
ATOM 1423 O O . ILE A 1 179 ? -9.866 12.284 27.585 1.00 36.69 179 ILE A O 1
ATOM 1427 N N . SER A 1 180 ? -10.586 13.428 25.799 1.00 33.97 180 SER A N 1
ATOM 1428 C CA . SER A 1 180 ? -11.925 13.595 26.360 1.00 33.97 180 SER A CA 1
ATOM 1429 C C . SER A 1 180 ? -12.610 12.226 26.371 1.00 33.97 180 SER A C 1
ATOM 1431 O O . SER A 1 180 ? -12.658 11.549 25.344 1.00 33.97 180 SER A O 1
ATOM 1433 N N . GLU A 1 181 ? -13.153 11.832 27.525 1.00 36.75 181 GLU A N 1
ATOM 1434 C CA . GLU A 1 181 ? -13.890 10.574 27.773 1.00 36.75 181 GLU A CA 1
ATOM 1435 C C . GLU A 1 181 ? -15.000 10.296 26.732 1.00 36.75 181 GLU A C 1
ATOM 1437 O O . GLU A 1 181 ? -15.452 9.173 26.559 1.00 36.75 181 GLU A O 1
ATOM 1442 N N . LYS A 1 182 ? -15.393 11.306 25.949 1.00 34.22 182 LYS A N 1
ATOM 1443 C CA . LYS A 1 182 ? -16.496 11.276 24.984 1.00 34.22 182 LYS A CA 1
ATOM 1444 C C . LYS A 1 182 ? -16.273 10.404 23.734 1.00 34.22 182 LYS A C 1
ATOM 1446 O O . LYS A 1 182 ? -17.245 10.091 23.061 1.00 34.22 182 LYS A O 1
ATOM 1451 N N . HIS A 1 183 ? -15.036 10.026 23.397 1.00 38.06 183 HIS A N 1
ATOM 1452 C CA . HIS A 1 183 ? -14.751 9.159 22.233 1.00 38.06 183 HIS A CA 1
ATOM 1453 C C . HIS A 1 183 ? -14.369 7.723 22.610 1.00 38.06 183 HIS A C 1
ATOM 1455 O O . HIS A 1 183 ? -14.065 6.915 21.728 1.00 38.06 183 HIS A O 1
ATOM 1461 N N . GLU A 1 184 ? -14.347 7.405 23.905 1.00 39.25 184 GLU A N 1
ATOM 1462 C CA . GLU A 1 184 ? -14.072 6.050 24.378 1.00 39.25 184 GLU A CA 1
ATOM 1463 C C . GLU A 1 184 ? -15.258 5.131 24.038 1.00 39.25 184 GLU A C 1
ATOM 1465 O O . GLU A 1 184 ? -15.058 4.076 23.433 1.00 39.25 184 GLU A O 1
ATOM 1470 N N . ASP A 1 185 ? -16.488 5.608 24.253 1.00 36.72 185 ASP A N 1
ATOM 1471 C CA . ASP A 1 185 ? -17.737 4.871 24.005 1.00 36.72 185 ASP A CA 1
ATOM 1472 C C . ASP A 1 185 ? -17.955 4.506 22.523 1.00 36.72 185 ASP A C 1
ATOM 1474 O O . ASP A 1 185 ? -18.303 3.371 22.198 1.00 36.72 185 ASP A O 1
ATOM 1478 N N . GLU A 1 186 ? -17.649 5.413 21.587 1.00 38.84 186 GLU A N 1
ATOM 1479 C CA . GLU A 1 186 ? -17.784 5.161 20.137 1.00 38.84 186 GLU A CA 1
ATOM 1480 C C . GLU A 1 186 ? -16.789 4.103 19.619 1.00 38.84 186 GLU A C 1
ATOM 1482 O O . GLU A 1 186 ? -17.004 3.476 18.580 1.00 38.84 186 GLU A O 1
ATOM 1487 N N . LEU A 1 187 ? -15.692 3.876 20.349 1.00 40.66 187 LEU A N 1
ATOM 1488 C CA . LEU A 1 187 ? -14.634 2.921 20.012 1.00 40.66 187 LEU A CA 1
ATOM 1489 C C . LEU A 1 187 ? -14.758 1.586 20.767 1.00 40.66 187 LEU A C 1
ATOM 1491 O O . LEU A 1 187 ? -14.058 0.628 20.406 1.00 40.66 187 LEU A O 1
ATOM 1495 N N . ILE A 1 188 ? -15.610 1.518 21.795 1.00 40.41 188 ILE A N 1
ATOM 1496 C CA . ILE A 1 188 ? -15.890 0.312 22.589 1.00 40.41 188 ILE A CA 1
ATOM 1497 C C . ILE A 1 188 ? -16.815 -0.655 21.827 1.00 40.41 188 ILE A C 1
ATOM 1499 O O . ILE A 1 188 ? -16.643 -1.864 21.953 1.00 40.41 188 ILE A O 1
ATOM 1503 N N . HIS A 1 189 ? -17.711 -0.153 20.969 1.00 39.84 189 HIS A N 1
ATOM 1504 C CA . HIS A 1 189 ? -18.734 -0.963 20.284 1.00 39.84 189 HIS A CA 1
ATOM 1505 C C . HIS A 1 189 ? -18.322 -1.589 18.938 1.00 39.84 189 HIS A C 1
ATOM 1507 O O . HIS A 1 189 ? -19.125 -2.277 18.310 1.00 39.84 189 HIS A O 1
ATOM 1513 N N . LEU A 1 190 ? -17.088 -1.380 18.465 1.00 42.28 190 LEU A N 1
ATOM 1514 C CA . LEU A 1 190 ? -16.592 -2.069 17.269 1.00 42.28 190 LEU A CA 1
ATOM 1515 C C . LEU A 1 190 ? -16.212 -3.509 17.637 1.00 42.28 190 LEU A C 1
ATOM 1517 O O . LEU A 1 190 ? -15.082 -3.777 18.039 1.00 42.28 190 LEU A O 1
ATOM 1521 N N . GLU A 1 191 ? -17.174 -4.423 17.520 1.00 39.91 191 GLU A N 1
ATOM 1522 C CA . GLU A 1 191 ? -16.986 -5.857 17.736 1.00 39.91 191 GLU A CA 1
ATOM 1523 C C . GLU A 1 191 ? -16.082 -6.480 16.643 1.00 39.91 191 GLU A C 1
ATOM 1525 O O . GLU A 1 191 ? -16.552 -6.966 15.620 1.00 39.91 191 GLU A O 1
ATOM 1530 N N . GLY A 1 192 ? -14.757 -6.445 16.819 1.00 48.16 192 GLY A N 1
ATOM 1531 C CA . GLY A 1 192 ? -13.776 -7.189 16.016 1.00 48.16 192 GLY A CA 1
ATOM 1532 C C . GLY A 1 192 ? -12.322 -6.743 16.254 1.00 48.16 192 GLY A C 1
ATOM 1533 O O . GLY A 1 192 ? -12.102 -5.610 16.687 1.00 48.16 192 GLY A O 1
ATOM 1534 N N . PRO A 1 193 ? -11.305 -7.587 15.961 1.00 55.03 193 PRO A N 1
ATOM 1535 C CA . PRO A 1 193 ? -9.902 -7.198 16.101 1.00 55.03 193 PRO A CA 1
ATOM 1536 C C . PRO A 1 193 ? -9.627 -5.902 15.331 1.00 55.03 193 PRO A C 1
ATOM 1538 O O . PRO A 1 193 ? -10.104 -5.720 14.205 1.00 55.03 193 PRO A O 1
ATOM 1541 N N . ARG A 1 194 ? -8.873 -4.989 15.961 1.00 74.19 194 ARG A N 1
ATOM 1542 C CA . ARG A 1 194 ? -8.498 -3.705 15.354 1.00 74.19 194 ARG A CA 1
ATOM 1543 C C . ARG A 1 194 ? -7.821 -3.963 14.010 1.00 74.19 194 ARG A C 1
ATOM 1545 O O . ARG A 1 194 ? -7.000 -4.870 13.884 1.00 74.19 194 ARG A O 1
ATOM 1552 N N . LYS A 1 195 ? -8.197 -3.174 13.006 1.00 88.38 195 LYS A N 1
ATOM 1553 C CA . LYS A 1 195 ? -7.715 -3.354 11.638 1.00 88.38 195 LYS A CA 1
ATOM 1554 C C . LYS A 1 195 ? -6.328 -2.753 11.474 1.00 88.38 195 LYS A C 1
ATOM 1556 O O . LYS A 1 195 ? -6.021 -1.735 12.088 1.00 88.38 195 LYS A O 1
ATOM 1561 N N . VAL A 1 196 ? -5.511 -3.352 10.614 1.00 95.69 196 VAL A N 1
ATOM 1562 C CA . VAL A 1 196 ? -4.171 -2.848 10.279 1.00 95.69 196 VAL A CA 1
ATOM 1563 C C . VAL A 1 196 ? -4.103 -2.461 8.805 1.00 95.69 196 VAL A C 1
ATOM 1565 O O . VAL A 1 196 ? -4.658 -3.146 7.943 1.00 95.69 196 VAL A O 1
ATOM 1568 N N . VAL A 1 197 ? -3.419 -1.361 8.498 1.00 98.69 197 VAL A N 1
ATOM 1569 C CA . VAL A 1 197 ? -3.143 -0.936 7.118 1.00 98.69 197 VAL A CA 1
ATOM 1570 C C . VAL A 1 197 ? -1.639 -0.800 6.924 1.00 98.69 197 VAL A C 1
ATOM 1572 O O . VAL A 1 197 ? -0.975 -0.053 7.636 1.00 98.69 197 VAL A O 1
ATOM 1575 N N . GLY A 1 198 ? -1.099 -1.487 5.925 1.00 98.69 198 GLY A N 1
ATOM 1576 C CA . GLY A 1 198 ? 0.208 -1.201 5.348 1.00 98.69 198 GLY A CA 1
ATOM 1577 C C . GLY A 1 198 ? 0.046 -0.501 4.002 1.00 98.69 198 GLY A C 1
ATOM 1578 O O . GLY A 1 198 ? -0.822 -0.873 3.217 1.00 98.69 198 GLY A O 1
ATOM 1579 N N . ALA A 1 199 ? 0.870 0.497 3.700 1.00 98.50 199 ALA A N 1
ATOM 1580 C CA . ALA A 1 199 ? 0.903 1.100 2.372 1.00 98.50 199 ALA A CA 1
ATOM 1581 C C . ALA A 1 199 ? 2.314 1.534 1.977 1.00 98.50 199 ALA A C 1
ATOM 1583 O O . ALA A 1 199 ? 3.095 2.025 2.792 1.00 98.50 199 ALA A O 1
ATOM 1584 N N . MET A 1 200 ? 2.644 1.396 0.697 1.00 96.50 200 MET A N 1
ATOM 1585 C CA . MET A 1 200 ? 3.951 1.782 0.179 1.00 96.50 200 MET A CA 1
ATOM 1586 C C . MET A 1 200 ? 3.830 2.760 -0.977 1.00 96.50 200 MET A C 1
ATOM 1588 O O . MET A 1 200 ? 2.994 2.582 -1.856 1.00 96.50 200 MET A O 1
ATOM 1592 N N . GLY A 1 201 ? 4.718 3.756 -1.024 1.00 95.06 201 GLY A N 1
ATOM 1593 C CA . GLY A 1 201 ? 4.918 4.607 -2.194 1.00 95.06 201 GLY A CA 1
ATOM 1594 C C . GLY A 1 201 ? 3.604 5.176 -2.724 1.00 95.06 201 GLY A C 1
ATOM 1595 O O . GLY A 1 201 ? 2.884 5.871 -2.006 1.00 95.06 201 GLY A O 1
ATOM 1596 N N . LYS A 1 202 ? 3.262 4.848 -3.972 1.00 95.50 202 LYS A N 1
ATOM 1597 C CA . LYS A 1 202 ? 2.033 5.319 -4.626 1.00 95.50 202 LYS A CA 1
ATOM 1598 C C . LYS A 1 202 ? 0.763 4.622 -4.118 1.00 95.50 202 LYS A C 1
ATOM 1600 O O . LYS A 1 202 ? -0.317 5.153 -4.331 1.00 95.50 202 LYS A O 1
ATOM 1605 N N . GLY A 1 203 ? 0.867 3.517 -3.383 1.00 96.69 203 GLY A N 1
ATOM 1606 C CA . GLY A 1 203 ? -0.252 2.962 -2.615 1.00 96.69 203 GLY A CA 1
ATOM 1607 C C . GLY A 1 203 ? -0.733 3.907 -1.506 1.00 96.69 203 GLY A C 1
ATOM 1608 O O . GLY A 1 203 ? -1.930 4.006 -1.261 1.00 96.69 203 GLY A O 1
ATOM 1609 N N . VAL A 1 204 ? 0.163 4.710 -0.916 1.00 97.88 204 VAL A N 1
ATOM 1610 C CA . VAL A 1 204 ? -0.218 5.776 0.038 1.00 97.88 204 VAL A CA 1
ATOM 1611 C C . VAL A 1 204 ? -1.043 6.869 -0.652 1.00 97.88 204 VAL A C 1
ATOM 1613 O O . VAL A 1 204 ? -1.909 7.487 -0.037 1.00 97.88 204 VAL A O 1
ATOM 1616 N N . LEU A 1 205 ? -0.818 7.095 -1.949 1.00 95.38 205 LEU A N 1
ATOM 1617 C CA . LEU A 1 205 ? -1.581 8.073 -2.720 1.00 95.38 205 LEU A CA 1
ATOM 1618 C C . LEU A 1 205 ? -3.059 7.656 -2.848 1.00 95.38 205 LEU A C 1
ATOM 1620 O O . LEU A 1 205 ? -3.927 8.518 -2.740 1.00 95.38 205 LEU A O 1
ATOM 1624 N N . ALA A 1 206 ? -3.355 6.355 -2.974 1.00 96.25 206 ALA A N 1
ATOM 1625 C CA . ALA A 1 206 ? -4.732 5.850 -2.953 1.00 96.25 206 ALA A CA 1
ATOM 1626 C C . ALA A 1 206 ? -5.442 6.165 -1.621 1.00 96.25 206 ALA A C 1
ATOM 1628 O O . ALA A 1 206 ? -6.585 6.620 -1.629 1.00 96.25 206 ALA A O 1
ATOM 1629 N N . LEU A 1 207 ? -4.748 6.031 -0.482 1.00 96.88 207 LEU A N 1
ATOM 1630 C CA . LEU A 1 207 ? -5.272 6.467 0.821 1.00 96.88 207 LEU A CA 1
ATOM 1631 C C . LEU A 1 207 ? -5.504 7.984 0.847 1.00 96.88 207 LEU A C 1
ATOM 1633 O O . LEU A 1 207 ? -6.568 8.440 1.245 1.00 96.88 207 LEU A O 1
ATOM 1637 N N . SER A 1 208 ? -4.556 8.780 0.346 1.00 94.75 208 SER A N 1
ATOM 1638 C CA . SER A 1 208 ? -4.688 10.246 0.337 1.00 94.75 208 SER A CA 1
ATOM 1639 C C . SER A 1 208 ? -5.896 10.761 -0.459 1.00 94.75 208 SER A C 1
ATOM 1641 O O . SER A 1 208 ? -6.407 11.840 -0.171 1.00 94.75 208 SER A O 1
ATOM 1643 N N . MET A 1 209 ? -6.363 9.982 -1.439 1.00 92.50 209 MET A N 1
ATOM 1644 C CA . MET A 1 209 ? -7.517 10.305 -2.284 1.00 92.50 209 MET A CA 1
ATOM 1645 C C . MET A 1 209 ? -8.820 9.645 -1.813 1.00 92.50 209 MET A C 1
ATOM 1647 O O . MET A 1 209 ? -9.886 9.999 -2.308 1.00 92.50 209 MET A O 1
ATOM 1651 N N . SER A 1 210 ? -8.749 8.725 -0.848 1.00 92.44 210 SER A N 1
ATOM 1652 C CA . SER A 1 210 ? -9.925 8.110 -0.234 1.00 92.44 210 SER A CA 1
ATOM 1653 C C . SER A 1 210 ? -10.479 9.052 0.825 1.00 92.44 210 SER A C 1
ATOM 1655 O O . SER A 1 210 ? -9.752 9.456 1.736 1.00 92.44 210 SER A O 1
ATOM 1657 N N . MET A 1 211 ? -11.751 9.421 0.701 1.00 86.94 211 MET A N 1
ATOM 1658 C CA . MET A 1 211 ? -12.351 10.454 1.538 1.00 86.94 211 MET A CA 1
ATOM 1659 C C . MET A 1 211 ? -13.310 9.857 2.565 1.00 86.94 211 MET A C 1
ATOM 1661 O O . MET A 1 211 ? -14.115 8.986 2.246 1.00 86.94 211 MET A O 1
ATOM 1665 N N . VAL A 1 212 ? -13.243 10.373 3.785 1.00 78.06 212 VAL A N 1
ATOM 1666 C CA . VAL A 1 212 ? -14.203 10.149 4.863 1.00 78.06 212 VAL A CA 1
ATOM 1667 C C . VAL A 1 212 ? -14.888 11.456 5.206 1.00 78.06 212 VAL A C 1
ATOM 1669 O O . VAL A 1 212 ? -14.393 12.552 4.915 1.00 78.06 212 VAL A O 1
ATOM 1672 N N . VAL A 1 213 ? -16.048 11.326 5.831 1.00 59.44 213 VAL A N 1
ATOM 1673 C CA . VAL A 1 213 ? -16.752 12.463 6.392 1.00 59.44 213 VAL A CA 1
ATOM 1674 C C . VAL A 1 213 ? -16.856 12.269 7.892 1.00 59.44 213 VAL A C 1
ATOM 1676 O O . VAL A 1 213 ? -17.392 11.262 8.352 1.00 59.44 213 VAL A O 1
ATOM 1679 N N . ASP A 1 214 ? -16.290 13.209 8.640 1.00 50.31 214 ASP A N 1
ATOM 1680 C CA . ASP A 1 214 ? -16.274 13.149 10.098 1.00 50.31 214 ASP A CA 1
ATOM 1681 C C . ASP A 1 214 ? -17.676 13.419 10.664 1.00 50.31 214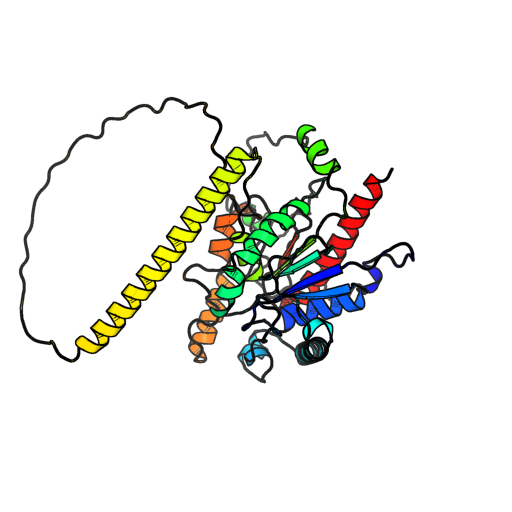 ASP A C 1
ATOM 1683 O O . ASP A 1 214 ? -18.333 14.372 10.247 1.00 50.31 214 ASP A O 1
ATOM 1687 N N . ASN A 1 215 ? -18.086 12.623 11.659 1.00 47.50 215 ASN A N 1
ATOM 1688 C CA . ASN A 1 215 ? -19.211 12.886 12.569 1.00 47.50 215 ASN A CA 1
ATOM 1689 C C . ASN A 1 215 ? -20.520 13.306 11.899 1.00 47.50 215 ASN A C 1
ATOM 1691 O O . ASN A 1 215 ? -21.072 14.353 12.239 1.00 47.50 215 ASN A O 1
ATOM 1695 N N . LEU A 1 216 ? -21.029 12.485 10.980 1.00 40.72 216 LEU A N 1
ATOM 1696 C CA . LEU A 1 216 ? -22.281 12.803 10.315 1.00 40.72 216 LEU A CA 1
ATOM 1697 C C . LEU A 1 216 ? -23.469 11.999 10.789 1.00 40.72 216 LEU A C 1
ATOM 1699 O O . LEU A 1 216 ? -23.470 10.767 10.778 1.00 40.72 216 LEU A O 1
ATOM 1703 N N . THR A 1 217 ? -24.525 12.740 11.112 1.00 47.03 217 THR A N 1
ATOM 1704 C CA . THR A 1 217 ? -25.874 12.195 11.115 1.00 47.03 217 THR A CA 1
ATOM 1705 C C . THR A 1 217 ? -26.192 11.621 9.721 1.00 47.03 217 THR A C 1
ATOM 1707 O O . THR A 1 217 ? -25.596 12.033 8.719 1.00 47.03 217 THR A O 1
ATOM 1710 N N . PRO A 1 218 ? -27.118 10.655 9.599 1.00 46.28 218 PRO A N 1
ATOM 1711 C CA . PRO A 1 218 ? -27.433 10.015 8.316 1.00 46.28 218 PRO A CA 1
ATOM 1712 C C . PRO A 1 218 ? -27.786 10.993 7.178 1.00 46.28 218 PRO A C 1
ATOM 1714 O O . PRO A 1 218 ? -27.484 10.731 6.014 1.00 46.28 218 PRO A O 1
ATOM 1717 N N . GLU A 1 219 ? -28.392 12.132 7.510 1.00 47.22 219 GLU A N 1
ATOM 1718 C CA . GLU A 1 219 ? -28.788 13.181 6.563 1.00 47.22 219 GLU A CA 1
ATOM 1719 C C . GLU A 1 219 ? -27.583 13.960 6.038 1.00 47.22 219 GLU A C 1
ATOM 1721 O O . GLU A 1 219 ? -27.447 14.191 4.835 1.00 47.22 219 GLU A O 1
ATOM 1726 N N . GLU A 1 220 ? -26.658 14.304 6.928 1.00 42.38 220 GLU A N 1
ATOM 1727 C CA . GLU A 1 220 ? -25.424 14.960 6.537 1.00 42.38 220 GLU A CA 1
ATOM 1728 C C . GLU A 1 220 ? -24.545 14.001 5.729 1.00 42.38 220 GLU A C 1
ATOM 1730 O O . GLU A 1 220 ? -23.916 14.420 4.756 1.00 42.38 220 GLU A O 1
ATOM 1735 N N . ARG A 1 221 ? -24.509 12.707 6.094 1.00 44.94 221 ARG A N 1
ATOM 1736 C CA . ARG A 1 221 ? -23.757 11.676 5.362 1.00 44.94 221 ARG A CA 1
ATOM 1737 C C . ARG A 1 221 ? -24.228 11.607 3.915 1.00 44.94 221 ARG A C 1
ATOM 1739 O O . ARG A 1 221 ? -23.400 11.625 3.012 1.00 44.94 221 ARG A O 1
ATOM 1746 N N . LYS A 1 222 ? -25.544 11.632 3.701 1.00 48.66 222 LYS A N 1
ATOM 1747 C CA . LYS A 1 222 ? -26.146 11.700 2.369 1.00 48.66 222 LYS A CA 1
ATOM 1748 C C . LYS A 1 222 ? -25.748 12.982 1.624 1.00 48.66 222 LYS A C 1
ATOM 1750 O O . LYS A 1 222 ? -25.328 12.907 0.475 1.00 48.66 222 LYS A O 1
ATOM 1755 N N . SER A 1 223 ? -25.793 14.141 2.283 1.00 44.09 223 SER A N 1
ATOM 1756 C CA . SER A 1 223 ? -25.378 15.417 1.678 1.00 44.09 223 SER A CA 1
ATOM 1757 C C . SER A 1 223 ? -23.888 15.453 1.306 1.00 44.09 223 SER A C 1
ATOM 1759 O O . SER A 1 223 ? -23.520 16.042 0.290 1.00 44.09 223 SER A O 1
ATOM 1761 N N . ALA A 1 224 ? -23.017 14.844 2.110 1.00 42.81 224 ALA A N 1
ATOM 1762 C CA . ALA A 1 224 ? -21.583 14.792 1.849 1.00 42.81 224 ALA A CA 1
ATOM 1763 C C . ALA A 1 224 ? -21.214 13.730 0.803 1.00 42.81 224 ALA A C 1
ATOM 1765 O O . ALA A 1 224 ? -20.301 13.949 0.007 1.00 42.81 224 ALA A O 1
ATOM 1766 N N . GLU A 1 225 ? -21.936 12.608 0.758 1.00 46.25 225 GLU A N 1
ATOM 1767 C CA . GLU A 1 225 ? -21.868 11.630 -0.333 1.00 46.25 225 GLU A CA 1
ATOM 1768 C C . GLU A 1 225 ? -22.301 12.273 -1.665 1.00 46.25 225 GLU A C 1
ATOM 1770 O O . GLU A 1 225 ? -21.619 12.097 -2.677 1.00 46.25 225 GLU A O 1
ATOM 1775 N N . GLU A 1 226 ? -23.350 13.103 -1.659 1.00 50.19 226 GLU A N 1
ATOM 1776 C CA . GLU A 1 226 ? -23.782 13.905 -2.813 1.00 50.19 226 GLU A CA 1
ATOM 1777 C C . GLU A 1 226 ? -22.717 14.939 -3.225 1.00 50.19 226 GLU A C 1
ATOM 1779 O O . GLU A 1 226 ? -22.376 15.039 -4.405 1.00 50.19 226 GLU A O 1
ATOM 1784 N N . GLU A 1 227 ? -22.111 15.666 -2.280 1.00 44.81 227 GLU A N 1
ATOM 1785 C CA . GLU A 1 227 ? -21.029 16.614 -2.583 1.00 44.81 227 GLU A CA 1
ATOM 1786 C C . GLU A 1 227 ? -19.767 15.908 -3.116 1.00 44.81 227 GLU A C 1
ATOM 1788 O O . GLU A 1 227 ? -19.121 16.384 -4.057 1.00 44.81 227 GLU A O 1
ATOM 1793 N N . CYS A 1 228 ? -19.422 14.747 -2.554 1.00 43.53 228 CYS A N 1
ATOM 1794 C CA . CYS A 1 228 ? -18.331 13.908 -3.036 1.00 43.53 228 CYS A CA 1
ATOM 1795 C C . CYS A 1 228 ? -18.607 13.435 -4.471 1.00 43.53 228 CYS A C 1
ATOM 1797 O O . CYS A 1 228 ? -17.738 13.578 -5.334 1.00 43.53 228 CYS A O 1
ATOM 1799 N N . ALA A 1 229 ? -19.829 12.980 -4.767 1.00 48.97 229 ALA A N 1
ATOM 1800 C CA . ALA A 1 229 ? -20.251 12.609 -6.117 1.00 48.97 229 ALA A CA 1
ATOM 1801 C C . ALA A 1 229 ? -20.176 13.794 -7.098 1.00 48.97 229 ALA A C 1
ATOM 1803 O O . ALA A 1 229 ? -19.686 13.637 -8.218 1.00 48.97 229 ALA A O 1
ATOM 1804 N N . VAL A 1 230 ? -20.562 15.003 -6.671 1.00 55.56 230 VAL A N 1
ATOM 1805 C CA . VAL A 1 230 ? -20.427 16.231 -7.475 1.00 55.56 230 VAL A CA 1
ATOM 1806 C C . VAL A 1 230 ? -18.959 16.543 -7.775 1.00 55.56 230 VAL A C 1
ATOM 1808 O O . VAL A 1 230 ? -18.621 16.871 -8.913 1.00 55.56 230 VAL A O 1
ATOM 1811 N N . ARG A 1 231 ? -18.058 16.418 -6.793 1.00 47.84 231 ARG A N 1
ATOM 1812 C CA . ARG A 1 231 ? -16.620 16.679 -6.987 1.00 47.84 231 ARG A CA 1
ATOM 1813 C C . ARG A 1 231 ? -15.950 15.629 -7.870 1.00 47.84 231 ARG A C 1
ATOM 1815 O O . ARG A 1 231 ? -15.152 15.998 -8.733 1.00 47.84 231 ARG A O 1
ATOM 1822 N N . VAL A 1 232 ? -16.293 14.353 -7.698 1.00 46.31 232 VAL A N 1
ATOM 1823 C CA . VAL A 1 232 ? -15.852 13.266 -8.586 1.00 46.31 232 VAL A CA 1
ATOM 1824 C C . VAL A 1 232 ? -16.357 13.525 -10.007 1.00 46.31 232 VAL A C 1
ATOM 1826 O O . VAL A 1 232 ? -15.565 13.499 -10.948 1.00 46.31 232 VAL A O 1
ATOM 1829 N N . GLY A 1 233 ? -17.629 13.896 -10.172 1.00 54.91 233 GLY A N 1
ATOM 1830 C CA . GLY A 1 233 ? -18.201 14.295 -11.458 1.00 54.91 233 GLY A CA 1
ATOM 1831 C C . GLY A 1 233 ? -17.468 15.479 -12.095 1.00 54.91 233 GLY A C 1
ATOM 1832 O O . GLY A 1 233 ? -17.072 15.406 -13.256 1.00 54.91 233 GLY A O 1
ATOM 1833 N N . ALA A 1 234 ? -17.189 16.536 -11.328 1.00 55.91 234 ALA A N 1
ATOM 1834 C CA . ALA A 1 234 ? -16.441 17.705 -11.794 1.00 55.91 234 ALA A CA 1
ATOM 1835 C C . ALA A 1 234 ? -15.000 17.358 -12.209 1.00 55.91 234 ALA A C 1
ATOM 1837 O O . ALA A 1 234 ? -14.479 17.911 -13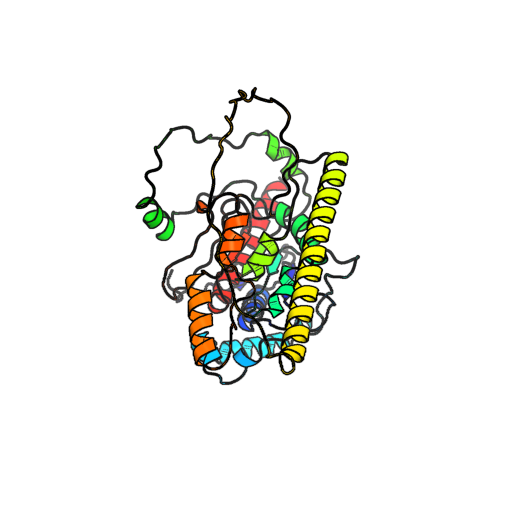.184 1.00 55.91 234 ALA A O 1
ATOM 1838 N N . TYR A 1 235 ? -14.357 16.425 -11.500 1.00 46.69 235 TYR A N 1
ATOM 1839 C CA . TYR A 1 235 ? -13.044 15.902 -11.864 1.00 46.69 235 TYR A CA 1
ATOM 1840 C C . TYR A 1 235 ? -13.090 15.120 -13.186 1.00 46.69 235 TYR A C 1
ATOM 1842 O O . TYR A 1 235 ? -12.245 15.351 -14.052 1.00 46.69 235 TYR A O 1
ATOM 1850 N N . GLN A 1 236 ? -14.098 14.266 -13.392 1.00 51.56 236 GLN A N 1
ATOM 1851 C CA . GLN A 1 236 ? -14.286 13.526 -14.648 1.00 51.56 236 GLN A CA 1
ATOM 1852 C C . GLN A 1 236 ? -14.610 14.457 -15.828 1.00 51.56 236 GLN A C 1
ATOM 1854 O O . GLN A 1 236 ? -14.025 14.327 -16.901 1.00 51.56 236 GLN A O 1
ATOM 1859 N N . GLU A 1 237 ? -15.469 15.456 -15.623 1.00 71.75 237 GLU A N 1
ATOM 1860 C CA . GLU A 1 237 ? -15.771 16.532 -16.580 1.00 71.75 237 GLU A CA 1
ATOM 1861 C C . GLU A 1 237 ? -14.516 17.315 -16.983 1.00 71.75 237 GLU A C 1
ATOM 1863 O O . GLU A 1 237 ? -14.299 17.631 -18.155 1.00 71.75 237 GLU A O 1
ATOM 1868 N N . LYS A 1 238 ? -13.655 17.629 -16.010 1.00 69.50 238 LYS A N 1
ATOM 1869 C CA . LYS A 1 238 ? -12.367 18.274 -16.272 1.00 69.50 238 LYS A CA 1
ATOM 1870 C C . LYS A 1 238 ? -11.438 17.354 -17.064 1.00 69.50 238 LYS A C 1
ATOM 1872 O O . LYS A 1 238 ? -10.887 17.782 -18.069 1.00 69.50 238 LYS A O 1
ATOM 1877 N N . LYS A 1 239 ? -11.329 16.080 -16.679 1.00 66.69 239 LYS A N 1
ATOM 1878 C CA . LYS A 1 239 ? -10.539 15.064 -17.394 1.00 66.69 239 LYS A CA 1
ATOM 1879 C C . LYS A 1 239 ? -11.014 14.893 -18.842 1.00 66.69 239 LYS A C 1
ATOM 1881 O O . LYS A 1 239 ? -10.185 14.761 -19.741 1.00 66.69 239 LYS A O 1
ATOM 1886 N N . LYS A 1 240 ? -12.328 14.952 -19.082 1.00 79.38 240 LYS A N 1
ATOM 1887 C CA . LYS A 1 240 ? -12.932 14.919 -20.420 1.00 79.38 240 LYS A CA 1
ATOM 1888 C C . LYS A 1 240 ? -12.580 16.167 -21.231 1.00 79.38 240 LYS A C 1
ATOM 1890 O O . LYS A 1 240 ? -12.117 16.026 -22.358 1.00 79.38 240 LYS A O 1
ATOM 1895 N N . ARG A 1 241 ? -12.708 17.365 -20.650 1.00 81.69 241 ARG A N 1
ATOM 1896 C CA . ARG A 1 241 ? -12.293 18.625 -21.295 1.00 81.69 241 ARG A CA 1
ATOM 1897 C C . ARG A 1 241 ? -10.809 18.635 -21.646 1.00 81.69 241 ARG A C 1
ATOM 1899 O O . ARG A 1 241 ? -10.464 18.946 -22.780 1.00 81.69 241 ARG A O 1
ATOM 1906 N N . ASP A 1 242 ? -9.950 18.213 -20.723 1.00 78.31 242 ASP A N 1
ATOM 1907 C CA . ASP A 1 242 ? -8.504 18.127 -20.947 1.00 78.31 242 ASP A CA 1
ATOM 1908 C C . ASP A 1 242 ? -8.175 17.117 -22.069 1.00 78.31 242 ASP A C 1
ATOM 1910 O O . ASP A 1 242 ? -7.277 17.341 -22.885 1.00 78.31 242 ASP A O 1
ATOM 1914 N N . ALA A 1 243 ? -8.923 16.009 -22.159 1.00 74.56 243 ALA A N 1
ATOM 1915 C CA . ALA A 1 243 ? -8.784 15.027 -23.234 1.00 74.56 243 ALA A CA 1
ATOM 1916 C C . ALA A 1 243 ? -9.265 15.565 -24.596 1.00 74.56 243 ALA A C 1
ATOM 1918 O O . ALA A 1 243 ? -8.576 15.379 -25.603 1.00 74.56 243 ALA A O 1
ATOM 1919 N N . GLU A 1 244 ? -10.403 16.262 -24.633 1.00 84.06 244 GLU A N 1
ATOM 1920 C CA . GLU A 1 244 ? -10.940 16.914 -25.833 1.00 84.06 244 GLU A CA 1
ATOM 1921 C C . GLU A 1 244 ? -10.018 18.035 -26.325 1.00 84.06 244 GLU A C 1
ATOM 1923 O O . GLU A 1 244 ? -9.767 18.153 -27.525 1.00 84.06 244 GLU A O 1
ATOM 1928 N N . GLU A 1 245 ? -9.447 18.825 -25.415 1.00 81.38 245 GLU A N 1
ATOM 1929 C CA . GLU A 1 245 ? -8.470 19.862 -25.737 1.00 81.38 245 GLU A CA 1
ATOM 1930 C C . GLU A 1 245 ? -7.168 19.250 -26.269 1.00 81.38 245 GLU A C 1
ATOM 1932 O O . GLU A 1 245 ? -6.654 19.683 -27.303 1.00 81.38 245 GLU A O 1
ATOM 1937 N N . ALA A 1 246 ? -6.676 18.170 -25.657 1.00 73.38 246 ALA A N 1
ATOM 1938 C CA . ALA A 1 246 ? -5.531 17.424 -26.175 1.00 73.38 246 ALA A CA 1
ATOM 1939 C C . ALA A 1 246 ? -5.808 16.830 -27.570 1.00 73.38 246 ALA A C 1
ATOM 1941 O O . ALA A 1 246 ? -4.913 16.782 -28.421 1.00 73.38 246 ALA A O 1
ATOM 1942 N N . GLN A 1 247 ? -7.042 16.395 -27.836 1.00 74.94 247 GLN A N 1
ATOM 1943 C CA . GLN A 1 247 ? -7.463 15.891 -29.142 1.00 74.94 247 GLN A CA 1
ATOM 1944 C C . GLN A 1 247 ? -7.583 17.018 -30.175 1.00 74.94 247 GLN A C 1
ATOM 1946 O O . GLN A 1 247 ? -7.090 16.862 -31.295 1.00 74.94 247 GLN A O 1
ATOM 1951 N N . ARG A 1 248 ? -8.127 18.181 -29.793 1.00 77.75 248 ARG A N 1
ATOM 1952 C CA . ARG A 1 248 ? -8.143 19.400 -30.615 1.00 77.75 248 ARG A CA 1
ATOM 1953 C C . ARG A 1 248 ? -6.734 19.871 -30.938 1.00 77.75 248 ARG A C 1
ATOM 1955 O O . ARG A 1 248 ? -6.457 20.121 -32.103 1.00 77.75 248 ARG A O 1
ATOM 1962 N N . MET A 1 249 ? -5.812 19.902 -29.974 1.00 71.75 249 MET A N 1
ATOM 1963 C CA . MET A 1 249 ? -4.408 20.247 -30.230 1.00 71.75 249 MET A CA 1
ATOM 1964 C C . MET A 1 249 ? -3.724 19.249 -31.173 1.00 71.75 249 MET A C 1
ATOM 1966 O O . MET A 1 249 ? -2.930 19.657 -32.021 1.00 71.75 249 MET A O 1
ATOM 1970 N N . LYS A 1 250 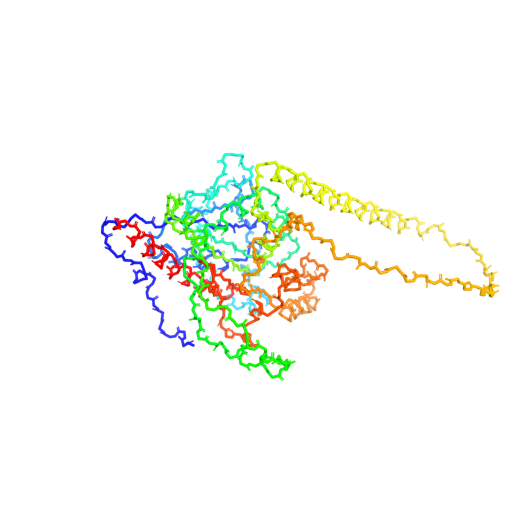? -4.039 17.949 -31.084 1.00 71.62 250 LYS A N 1
ATOM 1971 C CA . LYS A 1 250 ? -3.556 16.937 -32.043 1.00 71.62 250 LYS A CA 1
ATOM 1972 C C . LYS A 1 250 ? -4.132 17.147 -33.447 1.00 71.62 250 LYS A C 1
ATOM 1974 O O . LYS A 1 250 ? -3.397 16.994 -34.421 1.00 71.62 250 LYS A O 1
ATOM 1979 N N . LEU A 1 251 ? -5.407 17.525 -33.558 1.00 61.88 251 LEU A N 1
ATOM 1980 C CA . LEU A 1 251 ? -6.043 17.876 -34.832 1.00 61.88 251 LEU A CA 1
ATOM 1981 C C . LEU A 1 251 ? -5.452 19.165 -35.416 1.00 61.88 251 LEU A C 1
ATOM 1983 O O . LEU A 1 251 ? -5.158 19.223 -36.605 1.00 61.88 251 LEU A O 1
ATOM 1987 N N . HIS A 1 252 ? -5.187 20.161 -34.570 1.00 59.62 252 HIS A N 1
ATOM 1988 C CA . HIS A 1 252 ? -4.600 21.431 -34.980 1.00 59.62 252 HIS A CA 1
ATOM 1989 C C . HIS A 1 252 ? -3.134 21.274 -35.404 1.00 59.62 252 HIS A C 1
ATOM 1991 O O . HIS A 1 252 ? -2.704 21.899 -36.366 1.00 59.62 252 HIS A O 1
ATOM 1997 N N . ARG A 1 253 ? -2.384 20.355 -34.773 1.00 56.12 253 ARG A N 1
ATOM 1998 C CA . ARG A 1 253 ? -1.057 19.911 -35.243 1.00 56.12 253 ARG A CA 1
ATOM 1999 C C . ARG A 1 253 ? -1.096 19.177 -36.587 1.00 56.12 253 ARG A C 1
ATOM 2001 O O . ARG A 1 253 ? -0.091 19.178 -37.288 1.00 56.12 253 ARG A O 1
ATOM 2008 N N . ARG A 1 254 ? -2.220 18.543 -36.939 1.00 53.06 254 ARG A N 1
ATOM 2009 C CA . ARG A 1 254 ? -2.443 17.933 -38.262 1.00 53.06 254 ARG A CA 1
ATOM 2010 C C . ARG A 1 254 ? -2.903 18.951 -39.310 1.00 53.06 254 ARG A C 1
ATOM 2012 O O . ARG A 1 254 ? -2.612 18.750 -40.480 1.00 53.06 254 ARG A O 1
ATOM 2019 N N . SER A 1 255 ? -3.577 20.032 -38.909 1.00 50.31 255 SER A N 1
ATOM 2020 C CA . SER A 1 255 ? -4.030 21.099 -39.815 1.00 50.31 255 SER A CA 1
ATOM 2021 C C . SER A 1 255 ? -2.992 22.213 -40.019 1.00 50.31 255 SER A C 1
ATOM 2023 O O . SER A 1 255 ? -3.060 22.943 -41.003 1.00 50.31 255 SER A O 1
ATOM 2025 N N . SER A 1 256 ? -2.017 22.361 -39.114 1.00 47.16 256 SER A N 1
ATOM 2026 C CA . SER A 1 256 ? -0.960 23.380 -39.196 1.00 47.16 256 SER A CA 1
ATOM 2027 C C . SER A 1 256 ? 0.149 23.067 -40.211 1.00 47.16 256 SER A C 1
ATOM 2029 O O . SER A 1 256 ? 1.055 23.880 -40.387 1.00 47.16 256 SER A O 1
ATOM 2031 N N . SER A 1 257 ? 0.055 21.948 -40.940 1.00 45.34 257 SER A N 1
ATOM 2032 C CA . SER A 1 257 ? 0.834 21.704 -42.162 1.00 45.34 257 SER A CA 1
ATOM 2033 C C . SER A 1 257 ? 0.272 22.420 -43.401 1.00 45.34 257 SER A C 1
ATOM 2035 O O . SER A 1 257 ? 0.937 22.416 -44.432 1.00 45.34 257 SER A O 1
ATOM 2037 N N . LEU A 1 258 ? -0.906 23.061 -43.319 1.00 45.50 258 LEU A N 1
ATOM 2038 C CA . LEU A 1 258 ? -1.607 23.621 -44.488 1.00 45.50 258 LEU A CA 1
ATOM 2039 C C . LEU A 1 258 ? -1.972 25.113 -44.413 1.00 45.50 258 LEU A C 1
ATOM 2041 O O . LEU A 1 258 ? -2.603 25.622 -45.332 1.00 45.50 258 LEU A O 1
ATOM 2045 N N . ALA A 1 259 ? -1.550 25.854 -43.388 1.00 41.41 259 ALA A N 1
ATOM 2046 C CA . ALA A 1 259 ? -1.835 27.290 -43.323 1.00 41.41 259 ALA A CA 1
ATOM 2047 C C . ALA A 1 259 ? -0.668 28.092 -42.733 1.00 41.41 259 ALA A C 1
ATOM 2049 O O . ALA A 1 259 ? -0.693 28.535 -41.588 1.00 41.41 259 ALA A O 1
ATOM 2050 N N . ARG A 1 260 ? 0.366 28.313 -43.550 1.00 41.38 260 ARG A N 1
ATOM 2051 C CA . ARG A 1 260 ? 1.195 29.521 -43.453 1.00 41.38 260 ARG A CA 1
ATOM 2052 C C . ARG A 1 260 ? 0.795 30.436 -44.596 1.00 41.38 260 ARG A C 1
ATOM 2054 O O . ARG A 1 260 ? 1.241 30.198 -45.708 1.00 41.38 260 ARG A O 1
ATOM 2061 N N . MET A 1 261 ? 0.016 31.479 -44.318 1.00 42.69 261 MET A N 1
ATOM 2062 C CA . MET A 1 261 ? 0.159 32.768 -45.001 1.00 42.69 261 MET A CA 1
ATOM 2063 C C . MET A 1 261 ? -0.722 33.853 -44.371 1.00 42.69 261 MET A C 1
ATOM 2065 O O . MET A 1 261 ? -1.927 33.675 -44.229 1.00 42.69 261 MET A O 1
ATOM 2069 N N . THR A 1 262 ? -0.090 35.008 -44.115 1.00 38.97 262 THR A N 1
ATOM 2070 C CA . THR A 1 262 ? -0.660 36.329 -43.755 1.00 38.97 262 THR A CA 1
ATOM 2071 C C . THR A 1 262 ? -1.228 36.433 -42.324 1.00 38.97 262 THR A C 1
ATOM 2073 O O . THR A 1 262 ? -1.868 35.510 -41.853 1.00 38.97 262 THR A O 1
ATOM 2076 N N . LYS A 1 263 ? -1.022 37.484 -41.516 1.00 33.53 263 LYS A N 1
ATOM 2077 C CA . LYS A 1 263 ? -0.707 38.906 -41.744 1.00 33.53 263 LYS A CA 1
ATOM 2078 C C . LYS A 1 263 ? -0.160 39.534 -40.436 1.00 33.53 263 LYS A C 1
ATOM 2080 O O . LYS A 1 263 ? -0.306 38.953 -39.365 1.00 33.53 263 LYS A O 1
ATOM 2085 N N . ALA A 1 264 ? 0.460 40.711 -40.545 1.00 35.00 264 ALA A N 1
ATOM 2086 C CA . ALA A 1 264 ? 1.105 41.477 -39.470 1.00 35.00 264 ALA A CA 1
ATOM 2087 C C . ALA A 1 264 ? 0.155 42.400 -38.653 1.00 35.00 264 ALA A C 1
ATOM 2089 O O . ALA A 1 264 ? -0.816 42.896 -39.213 1.00 35.00 264 ALA A O 1
ATOM 2090 N N . LEU A 1 265 ? 0.510 42.578 -37.359 1.00 36.59 265 LEU A N 1
ATOM 2091 C CA . LEU A 1 265 ? 0.425 43.706 -36.373 1.00 36.59 265 LEU A CA 1
ATOM 2092 C C . LEU A 1 265 ? -0.496 44.933 -36.645 1.00 36.59 265 LEU A C 1
ATOM 2094 O O . LEU A 1 265 ? -0.601 45.332 -37.802 1.00 36.59 265 LEU A O 1
ATOM 2098 N N . PRO A 1 266 ? -1.062 45.635 -35.614 1.00 39.78 266 PRO A N 1
ATOM 2099 C CA . PRO A 1 266 ? -0.246 46.354 -34.607 1.00 39.78 266 PRO A CA 1
ATOM 2100 C C . PRO A 1 266 ? -0.817 46.582 -33.176 1.00 39.78 266 PRO A C 1
ATOM 2102 O O . PRO A 1 266 ? -1.937 46.219 -32.833 1.00 39.78 266 PRO A O 1
ATOM 2105 N N . LEU A 1 267 ? 0.046 47.200 -32.351 1.00 41.28 267 LEU A N 1
ATOM 2106 C CA . LEU A 1 267 ? -0.099 47.658 -30.959 1.00 41.28 267 LEU A CA 1
ATOM 2107 C C . LEU A 1 267 ? -1.198 48.714 -30.716 1.00 41.28 267 LEU A C 1
ATOM 2109 O O . LEU A 1 267 ? -1.330 49.651 -31.499 1.00 41.28 267 LEU A O 1
ATOM 2113 N N . GLN A 1 268 ? -1.809 48.683 -29.522 1.00 32.91 268 GLN A N 1
ATOM 2114 C CA . GLN A 1 268 ? -2.403 49.858 -28.864 1.00 32.91 268 GLN A CA 1
ATOM 2115 C C . GLN A 1 268 ? -2.157 49.868 -27.340 1.00 32.91 268 GLN A C 1
ATOM 2117 O O . GLN A 1 268 ? -1.997 48.827 -26.705 1.00 32.91 268 GLN A O 1
ATOM 2122 N N . ARG A 1 269 ? -2.084 51.087 -26.787 1.00 30.61 269 ARG A N 1
ATOM 2123 C CA . ARG A 1 269 ? -1.763 51.485 -25.401 1.00 30.61 269 ARG A CA 1
ATOM 2124 C C . ARG A 1 269 ? -2.978 52.158 -24.731 1.00 30.61 269 ARG A C 1
ATOM 2126 O O . ARG A 1 269 ? -3.723 52.840 -25.425 1.00 30.61 269 ARG A O 1
ATOM 2133 N N . SER A 1 270 ? -2.970 52.152 -23.385 1.00 33.00 270 SER A N 1
ATOM 2134 C CA . SER A 1 270 ? -3.675 53.059 -22.433 1.00 33.00 270 SER A CA 1
ATOM 2135 C C . SER A 1 270 ? -5.184 52.794 -22.222 1.00 33.00 270 SER A C 1
ATOM 2137 O O . SER A 1 270 ? -5.830 52.325 -23.143 1.00 33.00 270 SER A O 1
ATOM 2139 N N . ALA A 1 271 ? -5.856 53.040 -21.085 1.00 30.98 271 ALA A N 1
ATOM 2140 C CA . ALA A 1 271 ? -5.554 53.773 -19.850 1.00 30.98 271 ALA A CA 1
ATOM 2141 C C . ALA A 1 271 ? -6.432 53.275 -18.665 1.00 30.98 271 ALA A C 1
ATOM 2143 O O . ALA A 1 271 ? -7.383 52.520 -18.831 1.00 30.98 271 ALA A O 1
ATOM 2144 N N . THR A 1 272 ? -6.079 53.773 -17.485 1.00 33.91 272 THR A N 1
ATOM 2145 C CA . THR A 1 272 ? -6.603 53.681 -16.108 1.00 33.91 272 THR A CA 1
ATOM 2146 C C . THR A 1 272 ? -8.114 53.889 -15.888 1.00 33.91 272 THR A C 1
ATOM 2148 O O . THR A 1 272 ? -8.730 54.709 -16.557 1.00 33.91 272 THR A O 1
ATOM 2151 N N . THR A 1 273 ? -8.670 53.296 -14.819 1.00 33.09 273 THR A N 1
ATOM 2152 C CA . THR A 1 273 ? -9.414 54.001 -13.737 1.00 33.09 273 THR A CA 1
ATOM 2153 C C . THR A 1 273 ? -9.740 53.049 -12.578 1.00 33.09 273 THR A C 1
ATOM 2155 O O . THR A 1 273 ? -10.094 51.891 -12.782 1.00 33.09 273 THR A O 1
ATOM 2158 N N . GLY A 1 274 ? -9.547 53.528 -11.346 1.00 30.80 274 GLY A N 1
ATOM 2159 C CA . GLY A 1 274 ? -9.774 52.773 -10.114 1.00 30.80 274 GLY A CA 1
ATOM 2160 C C . GLY A 1 274 ? -11.206 52.878 -9.589 1.00 30.80 274 GLY A C 1
ATOM 2161 O O . GLY A 1 274 ? -11.922 53.829 -9.892 1.00 30.80 274 GLY A O 1
ATOM 2162 N N . SER A 1 275 ? -11.589 51.927 -8.734 1.00 32.25 275 SER A N 1
ATOM 2163 C CA . SER A 1 275 ? -12.699 52.104 -7.799 1.00 32.25 275 SER A CA 1
ATOM 2164 C C . SER A 1 275 ? -12.485 51.302 -6.508 1.00 32.25 275 SER A C 1
ATOM 2166 O O . SER A 1 275 ? -12.371 50.080 -6.505 1.00 32.25 275 SER A O 1
ATOM 2168 N N . LEU A 1 276 ? -12.359 52.082 -5.436 1.00 32.84 276 LEU A N 1
ATOM 2169 C CA . LEU A 1 276 ? -12.676 51.880 -4.019 1.00 32.84 276 LEU A CA 1
ATOM 2170 C C . LEU A 1 276 ? -13.247 50.511 -3.582 1.00 32.84 276 LEU A C 1
ATOM 2172 O O . LEU A 1 276 ? -14.423 50.212 -3.778 1.00 32.84 276 LEU A O 1
ATOM 2176 N N . PHE A 1 277 ? -12.447 49.756 -2.822 1.00 33.16 277 PHE A N 1
ATOM 2177 C CA . PHE A 1 277 ? -12.925 48.662 -1.971 1.00 33.16 277 PHE A CA 1
ATOM 2178 C C . PHE A 1 277 ? -13.455 49.215 -0.638 1.00 33.16 277 PHE A C 1
ATOM 2180 O O . PHE A 1 277 ? -12.704 49.775 0.162 1.00 33.16 277 PHE A O 1
ATOM 2187 N N . LYS A 1 278 ? -14.755 49.028 -0.381 1.00 33.16 278 LYS A N 1
ATOM 2188 C CA . LYS A 1 278 ? -15.360 49.181 0.949 1.00 33.16 278 LYS A CA 1
ATOM 2189 C C . LYS A 1 278 ? -15.086 47.925 1.779 1.00 33.16 278 LYS A C 1
ATOM 2191 O O . LYS A 1 278 ? -15.430 46.818 1.382 1.00 33.16 278 LYS A O 1
ATOM 2196 N N . SER A 1 279 ? -14.489 48.132 2.948 1.00 30.03 279 SER A N 1
ATOM 2197 C CA . SER A 1 279 ? -14.330 47.142 4.012 1.00 30.03 279 SER A CA 1
ATOM 2198 C C . SER A 1 279 ? -15.682 46.874 4.681 1.00 30.03 279 SER A C 1
ATOM 2200 O O . SER A 1 279 ? -16.268 47.776 5.279 1.00 30.03 279 SER A O 1
ATOM 2202 N N . SER A 1 280 ? -16.179 45.640 4.587 1.00 30.94 280 SER A N 1
ATOM 2203 C CA . SER A 1 280 ? -17.275 45.137 5.418 1.00 30.94 280 SER A CA 1
ATOM 2204 C C . SER A 1 280 ? -16.703 44.206 6.487 1.00 30.94 280 SER A C 1
ATOM 2206 O O . SER A 1 280 ? -16.156 43.145 6.173 1.00 30.94 280 SER A O 1
ATOM 2208 N N . ARG A 1 281 ? -16.828 44.619 7.754 1.00 32.28 281 ARG A N 1
ATOM 2209 C CA . ARG A 1 281 ? -16.567 43.807 8.953 1.00 32.28 281 ARG A CA 1
ATOM 2210 C C . ARG A 1 281 ? -17.293 42.461 8.839 1.00 32.28 281 ARG A C 1
ATOM 2212 O O . ARG A 1 281 ? -18.512 42.441 8.718 1.00 32.28 281 ARG A O 1
ATOM 2219 N N . LYS A 1 282 ? -16.549 41.353 8.909 1.00 30.83 282 LYS A N 1
ATOM 2220 C CA . LYS A 1 282 ? -17.119 40.014 9.097 1.00 30.83 282 LYS A CA 1
ATOM 2221 C C . LYS A 1 282 ? -17.465 39.820 10.569 1.00 30.83 282 LYS A C 1
ATOM 2223 O O . LYS A 1 282 ? -16.584 39.763 11.424 1.00 30.83 282 LYS A O 1
ATOM 2228 N N . GLU A 1 283 ? -18.759 39.748 10.824 1.00 32.34 283 GLU A N 1
ATOM 2229 C CA . GLU A 1 283 ? -19.364 39.276 12.062 1.00 32.34 283 GLU A CA 1
ATOM 2230 C C . GLU A 1 283 ? -18.997 37.794 12.268 1.00 32.34 283 GLU A C 1
ATOM 2232 O O . GLU A 1 283 ? -18.939 37.024 11.304 1.00 32.34 283 GLU A O 1
ATOM 2237 N N . LYS A 1 284 ? -18.658 37.403 13.505 1.00 35.41 284 LYS A N 1
ATOM 2238 C CA . LYS A 1 284 ? -18.319 36.016 13.857 1.00 35.41 284 LYS A CA 1
ATOM 2239 C C . LYS A 1 284 ? -19.589 35.172 13.802 1.00 35.41 284 LYS A C 1
ATOM 2241 O O . LYS A 1 284 ? -20.373 35.143 14.743 1.00 35.41 284 LYS A O 1
ATOM 2246 N N . ASP A 1 285 ? -19.759 34.505 12.675 1.00 33.56 285 ASP A N 1
ATOM 2247 C CA . ASP A 1 285 ? -20.811 33.534 12.434 1.00 33.56 285 ASP A CA 1
ATOM 2248 C C . ASP A 1 285 ? -20.536 32.268 13.255 1.00 33.56 285 ASP A C 1
ATOM 2250 O O . ASP A 1 285 ? -19.604 31.517 12.971 1.00 33.56 285 ASP A O 1
ATOM 2254 N N . ASN A 1 286 ? -21.313 32.068 14.318 1.00 41.59 286 ASN A N 1
ATOM 2255 C CA . ASN A 1 286 ? -21.196 30.939 15.242 1.00 41.59 286 ASN A CA 1
ATOM 2256 C C . ASN A 1 286 ? -22.024 29.731 14.752 1.00 41.59 286 ASN A C 1
ATOM 2258 O O . ASN A 1 286 ? -22.672 29.044 15.542 1.00 41.59 286 ASN A O 1
ATOM 2262 N N . ARG A 1 287 ? -22.057 29.510 13.430 1.00 37.31 287 ARG A N 1
ATOM 2263 C CA . ARG A 1 287 ? -22.705 28.351 12.807 1.00 37.31 287 ARG A CA 1
ATOM 2264 C C . ARG A 1 287 ? -21.851 27.091 13.016 1.00 37.31 287 ARG A C 1
ATOM 2266 O O . ARG A 1 287 ? -20.625 27.187 12.930 1.00 37.31 287 ARG A O 1
ATOM 2273 N N . PRO A 1 288 ? -22.466 25.914 13.250 1.00 42.50 288 PRO A N 1
ATOM 2274 C CA . PRO A 1 288 ? -21.750 24.643 13.213 1.00 42.50 288 PRO A CA 1
ATOM 2275 C C . PRO A 1 288 ? -20.988 24.540 11.890 1.00 42.50 288 PRO A C 1
ATOM 2277 O O . PRO A 1 288 ? -21.549 24.811 10.826 1.00 42.50 288 PRO A O 1
ATOM 2280 N N . THR A 1 289 ? -19.697 24.219 11.952 1.00 44.84 289 THR A N 1
ATOM 2281 C CA . THR A 1 289 ? -18.882 24.030 10.749 1.00 44.84 289 THR A CA 1
ATOM 2282 C C . THR A 1 289 ? -19.504 22.927 9.897 1.00 44.84 289 THR A C 1
ATOM 2284 O O . THR A 1 289 ? -19.734 21.844 10.437 1.00 44.84 289 THR A O 1
ATOM 2287 N N . PRO A 1 290 ? -19.770 23.168 8.599 1.00 49.31 290 PRO A N 1
ATOM 2288 C CA . PRO A 1 290 ? -20.305 22.132 7.730 1.00 49.31 290 PRO A CA 1
ATOM 2289 C C . PRO A 1 290 ? -19.341 20.942 7.690 1.00 49.31 290 PRO A C 1
ATOM 2291 O O . PRO A 1 290 ? -18.125 21.151 7.813 1.00 49.31 290 PRO A O 1
ATOM 2294 N N . PRO A 1 291 ? -19.849 19.714 7.504 1.00 52.44 291 PRO A N 1
ATOM 2295 C CA . PRO A 1 291 ? -19.000 18.551 7.326 1.00 52.44 291 PRO A CA 1
ATOM 2296 C C . PRO A 1 291 ? -17.927 18.787 6.285 1.00 52.44 291 PRO A C 1
ATOM 2298 O O . PRO A 1 291 ? -18.197 19.044 5.113 1.00 52.44 291 PRO A O 1
ATOM 2301 N N . THR A 1 292 ? -16.681 18.678 6.715 1.00 64.06 292 THR A N 1
ATOM 2302 C CA . THR A 1 292 ? -15.553 18.735 5.801 1.00 64.06 292 THR A CA 1
ATOM 2303 C C . THR A 1 292 ? -15.237 17.323 5.345 1.00 64.06 292 THR A C 1
ATOM 2305 O O . THR A 1 292 ? -14.769 16.515 6.142 1.00 64.06 292 THR A O 1
ATOM 2308 N N . LEU A 1 293 ? -15.464 17.043 4.063 1.00 77.25 293 LEU A N 1
ATOM 2309 C CA . LEU A 1 293 ? -14.932 15.858 3.395 1.00 77.25 293 LEU A CA 1
ATOM 2310 C C . LEU A 1 293 ? -13.396 15.895 3.485 1.00 77.25 293 LEU A C 1
ATOM 2312 O O . LEU A 1 293 ? -12.769 16.801 2.925 1.00 77.25 293 LEU A O 1
ATOM 2316 N N . ARG A 1 294 ? -12.795 14.933 4.189 1.00 87.75 294 ARG A N 1
ATOM 2317 C CA . ARG A 1 294 ? -11.346 14.854 4.443 1.00 87.75 294 ARG A CA 1
ATOM 2318 C C . ARG A 1 294 ? -10.785 13.519 3.986 1.00 87.75 294 ARG A C 1
ATOM 2320 O O . ARG A 1 294 ? -11.509 12.541 3.868 1.00 87.75 294 ARG A O 1
ATOM 2327 N N . SER A 1 295 ? -9.488 13.482 3.703 1.00 93.25 295 SER A N 1
ATOM 2328 C CA . SER A 1 295 ? -8.811 12.219 3.409 1.00 93.25 295 SER A CA 1
ATOM 2329 C C . SER A 1 295 ? -8.846 11.298 4.631 1.00 93.25 295 SER A C 1
ATOM 2331 O O . SER A 1 295 ? -8.748 11.781 5.755 1.00 93.25 295 SER A O 1
ATOM 2333 N N . VAL A 1 296 ? -8.889 9.979 4.424 1.00 92.44 296 VAL A N 1
ATOM 2334 C CA . VAL A 1 296 ? -8.725 8.985 5.505 1.00 92.44 296 VAL A CA 1
ATOM 2335 C C . VAL A 1 296 ? -7.416 9.155 6.282 1.00 92.44 296 VAL A C 1
ATOM 2337 O O . VAL A 1 296 ? -7.349 8.765 7.441 1.00 92.44 296 VAL A O 1
ATOM 2340 N N . ILE A 1 297 ? -6.385 9.754 5.673 1.00 95.25 297 ILE A N 1
ATOM 2341 C CA . ILE A 1 297 ? -5.100 10.054 6.328 1.00 95.25 297 ILE A CA 1
ATOM 2342 C C . ILE A 1 297 ? -4.986 11.512 6.804 1.00 95.25 297 ILE A C 1
ATOM 2344 O O . ILE A 1 297 ? -3.888 11.969 7.127 1.00 95.25 297 ILE A O 1
ATOM 2348 N N . HIS A 1 298 ? -6.089 12.265 6.846 1.00 93.31 298 HIS A N 1
ATOM 2349 C CA . HIS A 1 298 ? -6.095 13.593 7.457 1.00 93.31 298 HIS A CA 1
ATOM 2350 C C . HIS A 1 298 ? -5.763 13.477 8.951 1.00 93.31 298 HIS A C 1
ATOM 2352 O O . HIS A 1 298 ? -6.313 12.628 9.645 1.00 93.31 298 HIS A O 1
ATOM 2358 N N . ASP A 1 299 ? -4.850 14.314 9.448 1.00 92.50 299 ASP A N 1
ATOM 2359 C CA . ASP A 1 299 ? -4.306 14.244 10.812 1.00 92.50 299 ASP A CA 1
ATOM 2360 C C . ASP A 1 299 ? -3.597 12.914 11.165 1.00 92.50 299 ASP A C 1
ATOM 2362 O O . ASP A 1 299 ? -3.412 12.583 12.340 1.00 92.50 299 ASP A O 1
ATOM 2366 N N . VAL A 1 300 ? -3.146 12.150 10.159 1.00 93.94 300 VAL A N 1
ATOM 2367 C CA . VAL A 1 300 ? -2.396 10.898 10.352 1.00 93.94 300 VAL A CA 1
ATOM 2368 C C . VAL A 1 300 ? -0.954 11.046 9.882 1.00 93.94 300 VAL A C 1
ATOM 2370 O O . VAL A 1 300 ? -0.671 11.495 8.772 1.00 93.94 300 VAL A O 1
ATOM 2373 N N . GLU A 1 301 ? -0.012 10.637 10.730 1.00 96.62 301 GLU A N 1
ATOM 2374 C CA . GLU A 1 301 ? 1.403 10.611 10.367 1.00 96.62 301 GLU A CA 1
ATOM 2375 C C . GLU A 1 301 ? 1.670 9.585 9.256 1.00 96.62 301 GLU A C 1
ATOM 2377 O O . GLU A 1 301 ? 1.224 8.438 9.330 1.00 96.62 301 GLU A O 1
ATOM 2382 N N . THR A 1 302 ? 2.448 9.963 8.242 1.00 97.75 302 THR A N 1
ATOM 2383 C CA . THR A 1 302 ? 2.757 9.062 7.123 1.00 97.75 302 THR A CA 1
ATOM 2384 C C . THR A 1 302 ? 4.109 9.356 6.485 1.00 97.75 302 THR A C 1
ATOM 2386 O O . THR A 1 302 ? 4.687 10.436 6.622 1.00 97.75 302 THR A O 1
ATOM 2389 N N . THR A 1 303 ? 4.590 8.401 5.698 1.00 97.38 303 THR A N 1
ATOM 2390 C CA . THR A 1 303 ? 5.607 8.604 4.666 1.00 97.38 303 THR A CA 1
ATOM 2391 C C . THR A 1 303 ? 5.084 8.177 3.293 1.00 97.38 303 THR A C 1
ATOM 2393 O O . THR A 1 303 ? 4.017 7.582 3.182 1.00 97.38 303 THR A O 1
ATOM 2396 N N . THR A 1 304 ? 5.805 8.525 2.232 1.00 96.50 304 THR A N 1
ATOM 2397 C CA . THR A 1 304 ? 5.603 8.036 0.860 1.00 96.50 304 THR A CA 1
ATOM 2398 C C . THR A 1 304 ? 6.907 8.245 0.081 1.00 96.50 304 THR A C 1
ATOM 2400 O O . THR A 1 304 ? 7.906 8.682 0.653 1.00 96.50 304 THR A O 1
ATOM 2403 N N . THR A 1 305 ? 6.931 7.939 -1.216 1.00 93.75 305 THR A N 1
ATOM 2404 C CA . THR A 1 305 ? 8.075 8.224 -2.084 1.00 93.75 305 THR A CA 1
ATOM 2405 C C . THR A 1 305 ? 8.397 9.725 -2.049 1.00 93.75 305 THR A C 1
ATOM 2407 O O . THR A 1 305 ? 7.572 10.533 -2.493 1.00 93.75 305 THR A O 1
ATOM 2410 N N . PRO A 1 306 ? 9.584 10.132 -1.560 1.00 92.12 306 PRO A N 1
ATOM 2411 C CA . PRO A 1 306 ? 9.950 11.537 -1.507 1.00 92.12 306 PRO A CA 1
ATOM 2412 C C . PRO A 1 306 ? 10.068 12.154 -2.901 1.00 92.12 306 PRO A C 1
ATOM 2414 O O . PRO A 1 306 ? 10.567 11.512 -3.830 1.00 92.12 306 PRO A O 1
ATOM 2417 N N . SER A 1 307 ? 9.715 13.436 -3.037 1.00 91.50 307 SER A N 1
ATOM 2418 C CA . SER A 1 307 ? 9.764 14.145 -4.328 1.00 91.50 307 SER A CA 1
ATOM 2419 C C . SER A 1 307 ? 11.155 14.106 -4.966 1.00 91.50 307 SER A C 1
ATOM 2421 O O . SER A 1 307 ? 11.276 14.002 -6.183 1.00 91.50 307 SER A O 1
ATOM 2423 N N . TRP A 1 308 ? 12.220 14.161 -4.159 1.00 87.56 308 TRP A N 1
ATOM 2424 C CA . TRP A 1 308 ? 13.592 14.098 -4.665 1.00 87.56 308 TRP A CA 1
ATOM 2425 C C . TRP A 1 308 ? 13.924 12.732 -5.282 1.00 87.56 308 TRP A C 1
ATOM 2427 O O . TRP A 1 308 ? 14.605 12.696 -6.304 1.00 87.56 308 TRP A O 1
ATOM 2437 N N . MET A 1 309 ? 13.409 11.627 -4.722 1.00 87.75 309 MET A N 1
ATOM 2438 C CA . MET A 1 309 ? 13.589 10.283 -5.285 1.00 87.75 309 MET A CA 1
ATOM 2439 C C . MET A 1 309 ? 12.822 10.147 -6.602 1.00 87.75 309 MET A C 1
ATOM 2441 O O . MET A 1 309 ? 13.379 9.682 -7.593 1.00 87.75 309 MET A O 1
ATOM 2445 N N . GLU A 1 310 ? 11.568 10.608 -6.638 1.00 86.88 310 GLU A N 1
ATOM 2446 C CA . GLU A 1 310 ? 10.730 10.572 -7.845 1.00 86.88 310 GLU A CA 1
ATOM 2447 C C . GLU A 1 310 ? 11.336 11.417 -8.981 1.00 86.88 310 GLU A C 1
ATOM 2449 O O . GLU A 1 310 ? 11.394 10.979 -10.134 1.00 86.88 310 GLU A O 1
ATOM 2454 N N . ASN A 1 311 ? 11.855 12.605 -8.656 1.00 87.44 311 ASN A N 1
ATOM 2455 C CA . ASN A 1 311 ? 12.528 13.478 -9.616 1.00 87.44 311 ASN A CA 1
ATOM 2456 C C . ASN A 1 311 ? 13.859 12.888 -10.098 1.00 87.44 311 ASN A C 1
ATOM 2458 O O . ASN A 1 311 ? 14.109 12.885 -11.302 1.00 87.44 311 ASN A O 1
ATOM 2462 N N . LEU A 1 312 ? 14.685 12.347 -9.196 1.00 83.75 312 LEU A N 1
ATOM 2463 C CA . LEU A 1 312 ? 15.944 11.695 -9.564 1.00 83.75 312 LEU A CA 1
ATOM 2464 C C . LEU A 1 312 ? 15.694 10.508 -10.499 1.00 83.75 312 LEU A C 1
ATOM 2466 O O . LEU A 1 312 ? 16.302 10.426 -11.567 1.00 83.75 312 LEU A O 1
ATOM 2470 N N . GLY A 1 313 ? 14.749 9.636 -10.141 1.00 80.62 313 GLY A N 1
ATOM 2471 C CA . GLY A 1 313 ? 14.355 8.509 -10.979 1.00 80.62 313 GLY A CA 1
ATOM 2472 C C . GLY A 1 313 ? 13.853 8.965 -12.350 1.00 80.62 313 GLY A C 1
ATOM 2473 O O . GLY A 1 313 ? 14.236 8.404 -13.377 1.00 80.62 313 GLY A O 1
ATOM 2474 N N . THR A 1 314 ? 13.037 10.021 -12.400 1.00 80.94 314 THR A N 1
ATOM 2475 C CA . THR A 1 314 ? 12.528 10.585 -13.662 1.00 80.94 314 THR A CA 1
ATOM 2476 C C . THR A 1 314 ? 13.651 11.103 -14.560 1.00 80.94 314 THR A C 1
ATOM 2478 O O . THR A 1 314 ? 13.639 10.848 -15.761 1.00 80.94 314 THR A O 1
ATOM 2481 N N . THR A 1 315 ? 14.640 11.789 -13.992 1.00 81.81 315 THR A N 1
ATOM 2482 C CA . THR A 1 315 ? 15.783 12.313 -14.750 1.00 81.81 315 THR A CA 1
ATOM 2483 C C . THR A 1 315 ? 16.650 11.185 -15.306 1.00 81.81 315 THR A C 1
ATOM 2485 O O . THR A 1 315 ? 16.942 11.169 -16.500 1.00 81.81 315 THR A O 1
ATOM 2488 N N . VAL A 1 316 ? 17.010 10.203 -14.474 1.00 78.56 316 VAL A N 1
ATOM 2489 C CA . VAL A 1 316 ? 17.862 9.071 -14.884 1.00 78.56 316 VAL A CA 1
ATOM 2490 C C . VAL A 1 316 ? 17.167 8.202 -15.937 1.00 78.56 316 VAL A C 1
ATOM 2492 O O . VAL A 1 316 ? 17.777 7.792 -16.927 1.00 78.56 316 VAL A O 1
ATOM 2495 N N . SER A 1 317 ? 15.867 7.960 -15.767 1.00 75.62 317 SER A N 1
ATOM 2496 C CA . SER A 1 317 ? 15.077 7.200 -16.739 1.00 75.62 317 SER A CA 1
ATOM 2497 C C . SER A 1 317 ? 14.948 7.923 -18.076 1.00 75.62 317 SER A C 1
ATOM 2499 O O . SER A 1 317 ? 15.131 7.292 -19.116 1.00 75.62 317 SER A O 1
ATOM 2501 N N . ALA A 1 318 ? 14.750 9.246 -18.069 1.00 79.81 318 ALA A N 1
ATOM 2502 C CA . ALA A 1 318 ? 14.719 10.043 -19.291 1.00 79.81 318 ALA A CA 1
ATOM 2503 C C . ALA A 1 318 ? 16.052 9.987 -20.057 1.00 79.81 318 ALA A C 1
ATOM 2505 O O . ALA A 1 318 ? 16.034 9.863 -21.281 1.00 79.81 318 ALA A O 1
ATOM 2506 N N . MET A 1 319 ? 17.191 10.013 -19.350 1.00 75.00 319 MET A N 1
ATOM 2507 C CA . MET A 1 319 ? 18.524 9.835 -19.949 1.00 75.00 319 MET A CA 1
ATOM 2508 C C . MET A 1 319 ? 18.716 8.441 -20.562 1.00 75.00 319 MET A C 1
ATOM 2510 O O . MET A 1 319 ? 19.449 8.291 -21.531 1.00 75.00 319 MET A O 1
ATOM 2514 N N . SER A 1 320 ? 18.008 7.438 -20.040 1.00 64.75 320 SER A N 1
ATOM 2515 C CA . SER A 1 320 ? 18.050 6.046 -20.508 1.00 64.75 320 SER A CA 1
ATOM 2516 C C . SER A 1 320 ? 16.955 5.718 -21.538 1.00 64.75 320 SER A C 1
ATOM 2518 O O . SER A 1 320 ? 16.677 4.551 -21.791 1.00 64.75 320 SER A O 1
ATOM 2520 N N . GLY A 1 321 ? 16.286 6.730 -22.105 1.00 68.00 321 GLY A N 1
ATOM 2521 C CA . GLY A 1 321 ? 15.245 6.562 -23.129 1.00 68.00 321 GLY A CA 1
ATOM 2522 C C . GLY A 1 321 ? 13.819 6.339 -22.601 1.00 68.00 321 GLY A C 1
ATOM 2523 O O . GLY A 1 321 ? 12.870 6.341 -23.386 1.00 68.00 321 GLY A O 1
ATOM 2524 N N . PHE A 1 322 ? 13.622 6.234 -21.284 1.00 67.19 322 PHE A N 1
ATOM 2525 C CA . PHE A 1 322 ? 12.315 6.062 -20.642 1.00 67.19 322 PHE A CA 1
ATOM 2526 C C . PHE A 1 322 ? 11.775 7.408 -20.137 1.00 67.19 322 PHE A C 1
ATOM 2528 O O . PHE A 1 322 ? 12.041 7.836 -19.015 1.00 67.19 322 PHE A O 1
ATOM 2535 N N . LYS A 1 323 ? 10.997 8.118 -20.960 1.00 69.31 323 LYS A N 1
ATOM 2536 C CA . LYS A 1 323 ? 10.440 9.428 -20.569 1.00 69.31 323 LYS A CA 1
ATOM 2537 C C . LYS A 1 323 ? 9.395 9.294 -19.450 1.00 69.31 323 LYS A C 1
ATOM 2539 O O . LYS A 1 323 ? 8.447 8.527 -19.584 1.00 69.31 323 LYS A O 1
ATOM 2544 N N . ASN A 1 324 ? 9.517 10.122 -18.405 1.00 66.62 324 ASN A N 1
ATOM 2545 C CA . ASN A 1 324 ? 8.530 10.305 -17.323 1.00 66.62 324 ASN A CA 1
ATOM 2546 C C . ASN A 1 324 ? 8.148 9.032 -16.548 1.00 66.62 324 ASN A C 1
ATOM 2548 O O . ASN A 1 324 ? 7.033 8.920 -16.046 1.00 66.62 324 ASN A O 1
ATOM 2552 N N . MET A 1 325 ? 9.076 8.086 -16.420 1.00 73.62 325 MET A N 1
ATOM 2553 C CA . MET A 1 325 ? 8.791 6.746 -15.909 1.00 73.62 325 MET A CA 1
ATOM 2554 C C . MET A 1 325 ? 8.298 6.692 -14.457 1.00 73.62 325 MET A C 1
ATOM 2556 O O . MET A 1 325 ? 7.568 5.774 -14.118 1.00 73.62 325 MET A O 1
ATOM 2560 N N . PHE A 1 326 ? 8.677 7.646 -13.606 1.00 78.19 326 PHE A N 1
ATOM 2561 C CA . PHE A 1 326 ? 8.287 7.638 -12.190 1.00 78.19 326 PHE A CA 1
ATOM 2562 C C . PHE A 1 326 ? 7.161 8.618 -11.849 1.00 78.19 326 PHE A C 1
ATOM 2564 O O . PHE A 1 326 ? 6.604 8.563 -10.751 1.00 78.19 326 PHE A O 1
ATOM 2571 N N . LYS A 1 327 ? 6.820 9.520 -12.780 1.00 82.12 327 LYS A N 1
ATOM 2572 C CA . LYS A 1 327 ? 5.780 10.527 -12.570 1.00 82.12 327 LYS A CA 1
ATOM 2573 C C . LYS A 1 327 ? 4.420 9.958 -12.925 1.00 82.12 327 LYS A C 1
ATOM 2575 O O . LYS A 1 327 ? 4.134 9.670 -14.084 1.00 82.12 327 LYS A O 1
ATOM 2580 N N . THR A 1 328 ? 3.547 9.885 -11.929 1.00 82.38 328 THR A N 1
ATOM 2581 C CA . THR A 1 328 ? 2.136 9.526 -12.142 1.00 82.38 328 THR A CA 1
ATOM 2582 C C . THR A 1 328 ? 1.302 10.759 -12.469 1.00 82.38 328 THR A C 1
ATOM 2584 O O . THR A 1 328 ? 0.427 10.702 -13.331 1.00 82.38 328 THR A O 1
ATOM 2587 N N . TYR A 1 329 ? 1.610 11.894 -11.842 1.00 87.00 329 TYR A N 1
ATOM 2588 C CA . TYR A 1 329 ? 0.921 13.172 -12.015 1.00 87.00 329 TYR A CA 1
ATOM 2589 C C . TYR A 1 329 ? 1.928 14.301 -12.255 1.00 87.00 329 TYR A C 1
ATOM 2591 O O . TYR A 1 329 ? 3.141 14.088 -12.266 1.00 87.00 329 TYR A O 1
ATOM 2599 N N . THR A 1 330 ? 1.418 15.510 -12.488 1.00 86.50 330 THR A N 1
ATOM 2600 C CA . THR A 1 330 ? 2.246 16.721 -12.571 1.00 86.50 330 THR A CA 1
ATOM 2601 C C . THR A 1 330 ? 2.879 17.053 -11.223 1.00 86.50 330 THR A C 1
ATOM 2603 O O . THR A 1 330 ? 4.077 17.326 -11.169 1.00 86.50 330 THR A O 1
ATOM 2606 N N . LYS A 1 331 ? 2.085 16.977 -10.148 1.00 90.06 331 LYS A N 1
ATOM 2607 C CA . LYS A 1 331 ? 2.563 17.008 -8.764 1.00 90.06 331 LYS A CA 1
ATOM 2608 C C . LYS A 1 331 ? 3.216 15.678 -8.403 1.00 90.06 331 LYS A C 1
ATOM 2610 O O . LYS A 1 331 ? 2.755 14.617 -8.826 1.00 90.06 331 LYS A O 1
ATOM 2615 N N . SER A 1 332 ? 4.266 15.742 -7.596 1.00 92.44 332 SER A N 1
ATOM 2616 C CA . SER A 1 332 ? 4.899 14.550 -7.031 1.00 92.44 332 SER A CA 1
ATOM 2617 C C . SER A 1 332 ? 3.961 13.815 -6.071 1.00 92.44 332 SER A C 1
ATOM 2619 O O . SER A 1 332 ? 2.958 14.354 -5.593 1.00 92.44 332 SER A O 1
ATOM 2621 N N . THR A 1 333 ? 4.299 12.563 -5.783 1.00 93.88 333 THR A N 1
ATOM 2622 C CA . THR A 1 333 ? 3.572 11.707 -4.838 1.00 93.88 333 THR A CA 1
ATOM 2623 C C . THR A 1 333 ? 3.550 12.352 -3.449 1.00 93.88 333 THR A C 1
ATOM 2625 O O . THR A 1 333 ? 2.484 12.529 -2.865 1.00 93.88 333 THR A O 1
ATOM 2628 N N . GLN A 1 334 ? 4.709 12.810 -2.963 1.00 95.38 334 GLN A N 1
ATOM 2629 C CA . GLN A 1 334 ? 4.826 13.512 -1.683 1.00 95.38 334 GLN A CA 1
ATOM 2630 C C . GLN A 1 334 ? 3.984 14.794 -1.624 1.00 95.38 334 GLN A C 1
ATOM 2632 O O . GLN A 1 334 ? 3.315 15.008 -0.622 1.00 95.38 334 GLN A O 1
ATOM 2637 N N . GLU A 1 335 ? 3.992 15.653 -2.649 1.00 94.75 335 GLU A N 1
ATOM 2638 C CA . GLU A 1 335 ? 3.213 16.906 -2.613 1.00 94.75 335 GLU A CA 1
ATOM 2639 C C 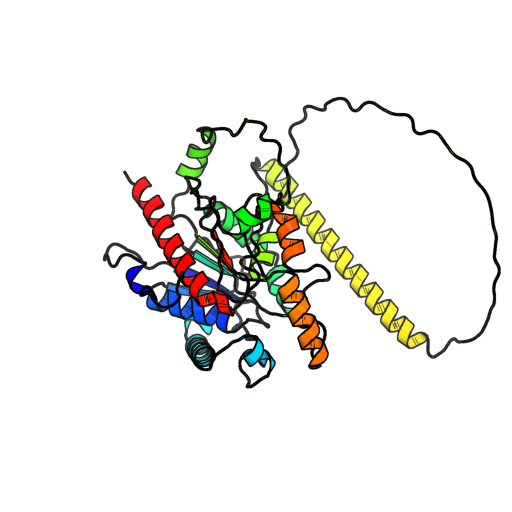. GLU A 1 335 ? 1.712 16.648 -2.470 1.00 94.75 335 GLU A C 1
ATOM 2641 O O . GLU A 1 335 ? 1.026 17.363 -1.741 1.00 94.75 335 GLU A O 1
ATOM 2646 N N . GLN A 1 336 ? 1.204 15.621 -3.152 1.00 94.88 336 GLN A N 1
ATOM 2647 C CA . GLN A 1 336 ? -0.204 15.242 -3.069 1.00 94.88 336 GLN A CA 1
ATOM 2648 C C . GLN A 1 336 ? -0.541 14.653 -1.700 1.00 94.88 336 GLN A C 1
ATOM 2650 O O . GLN A 1 336 ? -1.492 15.109 -1.069 1.00 94.88 336 GLN A O 1
ATOM 2655 N N . VAL A 1 337 ? 0.284 13.729 -1.196 1.00 96.44 337 VAL A N 1
ATOM 2656 C CA . VAL A 1 337 ? 0.097 13.148 0.141 1.00 96.44 337 VAL A CA 1
ATOM 2657 C C . VAL A 1 337 ? 0.144 14.233 1.216 1.00 96.44 337 VAL A C 1
ATOM 2659 O O . VAL A 1 337 ? -0.776 14.317 2.016 1.00 96.44 337 VAL A O 1
ATOM 2662 N N . VAL A 1 338 ? 1.144 15.122 1.198 1.00 95.81 338 VAL A N 1
ATOM 2663 C CA . VAL A 1 338 ? 1.268 16.236 2.159 1.00 95.81 338 VAL A CA 1
ATOM 2664 C C . VAL A 1 338 ? 0.037 17.143 2.136 1.00 95.81 338 VAL A C 1
ATOM 2666 O O . VAL A 1 338 ? -0.401 17.590 3.192 1.00 95.81 338 VAL A O 1
ATOM 2669 N N . SER A 1 339 ? -0.550 17.391 0.959 1.00 94.50 339 SER A N 1
ATOM 2670 C CA . SER A 1 339 ? -1.766 18.207 0.855 1.00 94.50 339 SER A CA 1
ATOM 2671 C C . SER A 1 339 ? -3.007 17.563 1.483 1.00 94.50 339 SER A C 1
ATOM 2673 O O . SER A 1 339 ? -3.947 18.280 1.809 1.00 94.50 339 SER A O 1
ATOM 2675 N N . ALA A 1 340 ? -3.000 16.242 1.688 1.00 94.31 340 ALA A N 1
ATOM 2676 C CA . ALA A 1 340 ? -4.102 15.498 2.291 1.00 94.31 340 ALA A CA 1
ATOM 2677 C C . ALA A 1 340 ? -4.018 15.395 3.829 1.00 94.31 340 ALA A C 1
ATOM 2679 O O . ALA A 1 340 ? -5.024 15.083 4.460 1.00 94.31 340 ALA A O 1
ATOM 2680 N N . LEU A 1 341 ? -2.856 15.669 4.442 1.00 91.00 341 LEU A N 1
ATOM 2681 C CA . LEU A 1 341 ? -2.623 15.421 5.877 1.00 91.00 341 LEU A CA 1
ATOM 2682 C C . LEU A 1 341 ? -3.216 16.477 6.818 1.00 91.00 341 LEU A C 1
ATOM 2684 O O . LEU A 1 341 ? -3.195 16.276 8.025 1.00 91.00 341 LEU A O 1
ATOM 2688 N N . GLY A 1 342 ? -3.649 17.633 6.313 1.00 87.94 342 GLY A N 1
ATOM 2689 C CA . GLY A 1 342 ? -4.040 18.783 7.143 1.00 87.94 342 GLY A CA 1
ATOM 2690 C C . GLY A 1 342 ? -2.849 19.586 7.692 1.00 87.94 342 GLY A C 1
ATOM 2691 O O . GLY A 1 342 ? -2.896 20.814 7.711 1.00 87.94 342 GLY A O 1
ATOM 2692 N N . SER A 1 343 ? -1.734 18.925 8.031 1.00 90.88 343 SER A N 1
ATOM 2693 C CA . SER A 1 343 ? -0.469 19.572 8.408 1.00 90.88 343 SER A CA 1
ATOM 2694 C C . SER A 1 343 ? 0.760 18.919 7.752 1.00 90.88 343 SER A C 1
ATOM 2696 O O . SER A 1 343 ? 0.959 17.709 7.882 1.00 90.88 343 SER A O 1
ATOM 2698 N N . PRO A 1 344 ? 1.683 19.697 7.145 1.00 91.81 344 PRO A N 1
ATOM 2699 C CA . PRO A 1 344 ? 2.950 19.174 6.623 1.00 91.81 344 PRO A CA 1
ATOM 2700 C C . PRO A 1 344 ? 3.878 18.558 7.682 1.00 91.81 344 PRO A C 1
ATOM 2702 O O . PRO A 1 344 ? 4.815 17.833 7.335 1.00 91.81 344 PRO A O 1
ATOM 2705 N N . THR A 1 345 ? 3.661 18.845 8.971 1.00 93.38 345 THR A N 1
ATOM 2706 C CA . THR A 1 345 ? 4.477 18.285 10.062 1.00 93.38 345 THR A CA 1
ATOM 2707 C C . THR A 1 345 ? 4.290 16.778 10.218 1.00 93.38 345 THR A C 1
ATOM 2709 O O . THR A 1 345 ? 5.232 16.113 10.641 1.00 93.38 345 THR A O 1
ATOM 2712 N N . LEU A 1 346 ? 3.136 16.250 9.798 1.00 93.25 346 LEU A N 1
ATOM 2713 C CA . LEU A 1 346 ? 2.762 14.833 9.855 1.00 93.25 346 LEU A CA 1
ATOM 2714 C C . LEU A 1 346 ? 3.452 13.977 8.781 1.00 93.25 346 LEU A C 1
ATOM 2716 O O . LEU A 1 346 ? 3.356 12.751 8.791 1.00 93.25 346 LEU A O 1
ATOM 2720 N N . TYR A 1 347 ? 4.156 14.602 7.835 1.00 96.50 347 TYR A N 1
ATOM 2721 C CA . TYR A 1 347 ? 4.888 13.883 6.800 1.00 96.50 347 TYR A CA 1
ATOM 2722 C C . TYR A 1 347 ? 6.336 13.604 7.208 1.00 96.50 347 TYR A C 1
ATOM 2724 O O . TYR A 1 347 ? 7.130 14.531 7.388 1.00 96.50 347 TYR A O 1
ATOM 2732 N N . HIS A 1 348 ? 6.742 12.338 7.243 1.00 95.12 348 HIS A N 1
ATOM 2733 C CA . HIS A 1 348 ? 8.103 11.929 7.594 1.00 95.12 348 HIS A CA 1
ATOM 2734 C C . HIS A 1 348 ? 8.845 11.401 6.359 1.00 95.12 348 HIS A C 1
ATOM 2736 O O . HIS A 1 348 ? 8.664 10.263 5.954 1.00 95.12 348 HIS A O 1
ATOM 2742 N N . ALA A 1 349 ? 9.728 12.201 5.750 1.00 89.81 349 ALA A N 1
ATOM 2743 C CA . ALA A 1 349 ? 10.435 11.832 4.508 1.00 89.81 349 ALA A CA 1
ATOM 2744 C C . ALA A 1 349 ? 11.481 10.700 4.664 1.00 89.81 349 ALA A C 1
ATOM 2746 O O . ALA A 1 349 ? 12.030 10.203 3.675 1.00 89.81 349 ALA A O 1
ATOM 2747 N N . GLY A 1 350 ? 11.793 10.323 5.905 1.00 88.19 350 GLY A N 1
ATOM 2748 C CA . GLY A 1 350 ? 12.892 9.421 6.225 1.00 88.19 350 GLY A CA 1
ATOM 2749 C C . GLY A 1 350 ? 14.275 10.061 6.046 1.00 88.19 350 GLY A C 1
ATOM 2750 O O . GLY A 1 350 ? 14.396 11.264 5.789 1.00 88.19 350 GLY A O 1
ATOM 2751 N N . PRO A 1 351 ? 15.352 9.278 6.217 1.00 86.81 351 PRO A N 1
ATOM 2752 C CA . PRO A 1 351 ? 16.710 9.761 6.026 1.00 86.81 351 PRO A CA 1
ATOM 2753 C C . PRO A 1 351 ? 16.974 10.078 4.541 1.00 86.81 351 PRO A C 1
ATOM 2755 O O . PRO A 1 351 ? 16.440 9.394 3.663 1.00 86.81 351 PRO A O 1
ATOM 2758 N N . PRO A 1 352 ? 17.845 11.058 4.232 1.00 76.88 352 PRO A N 1
ATOM 2759 C CA . PRO A 1 352 ? 18.173 11.452 2.855 1.00 76.88 352 PRO A CA 1
ATOM 2760 C C . PRO A 1 352 ? 19.091 10.449 2.129 1.00 76.88 352 PRO A C 1
ATOM 2762 O O . PRO A 1 352 ? 19.621 10.744 1.064 1.00 76.88 352 PRO A O 1
ATOM 2765 N N . ASN A 1 353 ? 19.321 9.273 2.712 1.00 78.50 353 ASN A N 1
ATOM 2766 C CA . ASN A 1 353 ? 20.160 8.213 2.165 1.00 78.50 353 ASN A CA 1
ATOM 2767 C C . ASN A 1 353 ? 19.322 6.952 1.891 1.00 78.50 353 ASN A C 1
ATOM 2769 O O . ASN A 1 353 ? 18.127 6.899 2.185 1.00 78.50 353 ASN A O 1
ATOM 2773 N N . LYS A 1 354 ? 19.964 5.917 1.340 1.00 72.31 354 LYS A N 1
ATOM 2774 C CA . LYS A 1 354 ? 19.321 4.632 1.022 1.00 72.31 354 LYS A CA 1
ATOM 2775 C C . LYS A 1 354 ? 19.051 3.744 2.247 1.00 72.31 354 LYS A C 1
ATOM 2777 O O . LYS A 1 354 ? 18.661 2.596 2.063 1.00 72.31 354 LYS A O 1
ATOM 2782 N N . LYS A 1 355 ? 19.261 4.220 3.486 1.00 81.88 355 LYS A N 1
ATOM 2783 C CA . LYS A 1 355 ? 18.924 3.411 4.668 1.00 81.88 355 LYS A CA 1
ATOM 2784 C C . LYS A 1 355 ? 17.415 3.132 4.661 1.00 81.88 355 LYS A C 1
ATOM 2786 O O . LYS A 1 355 ? 16.656 4.091 4.470 1.00 81.88 355 LYS A O 1
ATOM 2791 N N . PRO A 1 356 ? 16.993 1.871 4.864 1.00 85.69 356 PRO A N 1
ATOM 2792 C CA . PRO A 1 356 ? 15.583 1.526 4.941 1.00 85.69 356 PRO A CA 1
ATOM 2793 C C . PRO A 1 356 ? 14.859 2.358 5.992 1.00 85.69 356 PRO A C 1
ATOM 2795 O O . PRO A 1 356 ? 15.398 2.635 7.068 1.00 85.69 356 PRO A O 1
ATOM 2798 N N . PHE A 1 357 ? 13.645 2.776 5.659 1.00 92.56 357 PHE A N 1
ATOM 2799 C CA . PHE A 1 357 ? 12.811 3.585 6.524 1.00 92.56 357 PHE A CA 1
ATOM 2800 C C . PHE A 1 357 ? 11.339 3.267 6.297 1.00 92.56 357 PHE A C 1
ATOM 2802 O O . PHE A 1 357 ? 10.842 3.276 5.178 1.00 92.56 357 PHE A O 1
ATOM 2809 N N . THR A 1 358 ? 10.625 3.064 7.388 1.00 93.62 358 THR A N 1
ATOM 2810 C CA . THR A 1 358 ? 9.170 2.978 7.408 1.00 93.62 358 THR A CA 1
ATOM 2811 C C . THR A 1 358 ? 8.671 3.835 8.560 1.00 93.62 358 THR A C 1
ATOM 2813 O O . THR A 1 358 ? 9.401 4.099 9.521 1.00 93.62 358 THR A O 1
ATOM 2816 N N . HIS A 1 359 ? 7.435 4.305 8.458 1.00 95.06 359 HIS A N 1
ATOM 2817 C CA . HIS A 1 359 ? 6.789 5.090 9.500 1.00 95.06 359 HIS A CA 1
ATOM 2818 C C . HIS A 1 359 ? 5.491 4.417 9.899 1.00 95.06 359 HIS A C 1
ATOM 2820 O O . HIS A 1 359 ? 4.647 4.186 9.038 1.00 95.06 359 HIS A O 1
ATOM 2826 N N . SER A 1 360 ? 5.307 4.148 11.188 1.00 93.94 360 SER A N 1
ATOM 2827 C CA . SER A 1 360 ? 3.986 3.782 11.710 1.00 93.94 360 SER A CA 1
ATOM 2828 C C . SER A 1 360 ? 3.374 4.922 12.512 1.00 93.94 360 SER A C 1
ATOM 2830 O O . SER A 1 360 ? 4.065 5.602 13.273 1.00 93.94 360 SER A O 1
ATOM 2832 N N . ALA A 1 361 ? 2.081 5.142 12.316 1.00 93.38 361 ALA A N 1
ATOM 2833 C CA . ALA A 1 361 ? 1.380 6.250 12.935 1.00 93.38 361 ALA A CA 1
ATOM 2834 C C . ALA A 1 361 ? 1.220 6.040 14.447 1.00 93.38 361 ALA A C 1
ATOM 2836 O O . ALA A 1 361 ? 0.919 4.941 14.926 1.00 93.38 361 ALA A O 1
ATOM 2837 N N . SER A 1 362 ? 1.374 7.125 15.202 1.00 88.31 362 SER A N 1
ATOM 2838 C CA . SER A 1 362 ? 1.092 7.155 16.641 1.00 88.31 362 SER A CA 1
ATOM 2839 C C . SER A 1 362 ? -0.397 6.985 16.972 1.00 88.31 362 SER A C 1
ATOM 2841 O O . SER A 1 362 ? -0.727 6.497 18.053 1.00 88.31 362 SER A O 1
ATOM 2843 N N . THR A 1 363 ? -1.290 7.358 16.048 1.00 87.12 363 THR A N 1
ATOM 2844 C CA . THR A 1 363 ? -2.753 7.401 16.233 1.00 87.12 363 THR A CA 1
ATOM 2845 C C . THR A 1 363 ? -3.501 6.213 15.628 1.00 87.12 363 THR A C 1
ATOM 2847 O O . THR A 1 363 ? -4.630 5.940 16.029 1.00 87.12 363 THR A O 1
ATOM 2850 N N . HIS A 1 364 ? -2.889 5.493 14.685 1.00 92.25 364 HIS A N 1
ATOM 2851 C CA . HIS A 1 364 ? -3.511 4.394 13.940 1.00 92.25 364 HIS A CA 1
ATOM 2852 C C . HIS A 1 364 ? -2.561 3.191 13.852 1.00 92.25 364 HIS A C 1
ATOM 2854 O O . HIS A 1 364 ? -1.338 3.359 13.859 1.00 92.25 364 HIS A O 1
ATOM 2860 N N . HIS A 1 365 ? -3.104 1.981 13.713 1.00 93.38 365 HIS A N 1
ATOM 2861 C CA . HIS A 1 365 ? -2.375 0.784 13.283 1.00 93.38 365 HIS A CA 1
ATOM 2862 C C . HIS A 1 365 ? -2.091 0.857 11.777 1.00 93.38 365 HIS A C 1
ATOM 2864 O O . HIS A 1 365 ? -2.568 0.060 10.969 1.00 93.38 365 HIS A O 1
ATOM 2870 N N . TYR A 1 366 ? -1.343 1.888 11.397 1.00 97.75 366 TYR A N 1
ATOM 2871 C CA . TYR A 1 366 ? -1.016 2.225 10.023 1.00 97.75 366 TYR A CA 1
ATOM 2872 C C . TYR A 1 366 ? 0.499 2.273 9.857 1.00 97.75 366 TYR A C 1
ATOM 2874 O O . TYR A 1 366 ? 1.175 2.998 10.587 1.00 97.75 366 TYR A O 1
ATOM 2882 N N . VAL A 1 367 ? 1.024 1.512 8.896 1.00 98.19 367 VAL A N 1
ATOM 2883 C CA . VAL A 1 367 ? 2.438 1.466 8.512 1.00 98.19 367 VAL A CA 1
ATOM 2884 C C . VAL A 1 367 ? 2.580 1.986 7.086 1.00 98.19 367 VAL A C 1
ATOM 2886 O O . VAL A 1 367 ? 1.910 1.524 6.166 1.00 98.19 367 VAL A O 1
ATOM 2889 N N . SER A 1 368 ? 3.508 2.913 6.887 1.00 98.44 368 SER A N 1
ATOM 2890 C CA . SER A 1 368 ? 3.824 3.507 5.594 1.00 98.44 368 SER A CA 1
ATOM 2891 C C . SER A 1 368 ? 5.298 3.327 5.236 1.00 98.44 368 SER A C 1
ATOM 2893 O O . SER A 1 368 ? 6.175 3.354 6.102 1.00 98.44 368 SER A O 1
ATOM 2895 N N . ALA A 1 369 ? 5.581 3.146 3.948 1.00 97.06 369 ALA A N 1
ATOM 2896 C CA . ALA A 1 369 ? 6.927 2.971 3.402 1.00 97.06 369 ALA A CA 1
ATOM 2897 C C . ALA A 1 369 ? 7.120 3.800 2.126 1.00 97.06 369 ALA A C 1
ATOM 2899 O O . ALA A 1 369 ? 6.152 4.179 1.459 1.00 97.06 369 ALA A O 1
ATOM 2900 N N . ARG A 1 370 ? 8.370 4.095 1.756 1.00 95.19 370 ARG A N 1
ATOM 2901 C CA . ARG A 1 370 ? 8.663 5.043 0.674 1.00 95.19 370 ARG A CA 1
ATOM 2902 C C . ARG A 1 370 ? 8.715 4.377 -0.697 1.00 95.19 370 ARG A C 1
ATOM 2904 O O . ARG A 1 370 ? 8.220 4.967 -1.655 1.00 95.19 370 ARG A O 1
ATOM 2911 N N . TYR A 1 371 ? 9.329 3.199 -0.825 1.00 92.62 371 TYR A N 1
ATOM 2912 C CA . TYR A 1 371 ? 9.641 2.577 -2.125 1.00 92.62 371 TYR A CA 1
ATOM 2913 C C . TYR A 1 371 ? 10.009 1.077 -1.999 1.00 92.62 371 TYR A C 1
ATOM 2915 O O . TYR A 1 371 ? 10.296 0.622 -0.892 1.00 92.62 371 TYR A O 1
ATOM 2923 N N . PRO A 1 372 ? 10.022 0.297 -3.107 1.00 93.06 372 PRO A N 1
ATOM 2924 C CA . PRO A 1 372 ? 10.079 -1.176 -3.077 1.00 93.06 372 PRO A CA 1
ATOM 2925 C C . PRO A 1 372 ? 11.220 -1.838 -2.279 1.00 93.06 372 PRO A C 1
ATOM 2927 O O . PRO A 1 372 ? 10.965 -2.860 -1.648 1.00 93.06 372 PRO A O 1
ATOM 2930 N N . PRO A 1 373 ? 12.445 -1.293 -2.212 1.00 91.38 373 PRO A N 1
ATOM 2931 C CA . PRO A 1 373 ? 13.505 -1.830 -1.351 1.00 91.38 373 PRO A CA 1
ATOM 2932 C C . PRO A 1 373 ? 13.186 -1.856 0.151 1.00 91.38 373 PRO A C 1
ATOM 2934 O O . PRO A 1 373 ? 13.893 -2.501 0.915 1.00 91.38 373 PRO A O 1
ATOM 2937 N N . GLU A 1 374 ? 12.135 -1.167 0.601 1.00 93.12 374 GLU A N 1
ATOM 2938 C CA . GLU A 1 374 ? 11.707 -1.152 2.006 1.00 93.12 374 GLU A CA 1
ATOM 2939 C C . GLU A 1 374 ? 10.609 -2.183 2.310 1.00 93.12 374 GLU A C 1
ATOM 2941 O O . GLU A 1 374 ? 10.090 -2.210 3.424 1.00 93.12 374 GLU A O 1
ATOM 2946 N N . SER A 1 375 ? 10.245 -3.031 1.342 1.00 94.50 375 SER A N 1
ATOM 2947 C CA . SER A 1 375 ? 9.084 -3.928 1.450 1.00 94.50 375 SER A CA 1
ATOM 2948 C C . SER A 1 375 ? 9.206 -4.941 2.579 1.00 94.50 375 SER A C 1
ATOM 2950 O O . SER A 1 375 ? 8.254 -5.111 3.336 1.00 94.50 375 SER A O 1
ATOM 2952 N N . THR A 1 376 ? 10.388 -5.528 2.768 1.00 93.12 376 THR A N 1
ATOM 2953 C CA . THR A 1 376 ? 10.658 -6.447 3.881 1.00 93.12 376 THR A CA 1
ATOM 2954 C C . THR A 1 376 ? 10.448 -5.756 5.234 1.00 93.12 376 THR A C 1
ATOM 2956 O O . THR A 1 376 ? 9.734 -6.269 6.090 1.00 93.12 376 THR A O 1
ATOM 2959 N N . LEU A 1 377 ? 11.003 -4.550 5.419 1.00 92.56 377 LEU A N 1
ATOM 2960 C CA . LEU A 1 377 ? 10.852 -3.788 6.667 1.00 92.56 377 LEU A CA 1
ATOM 2961 C C . LEU A 1 377 ? 9.394 -3.366 6.902 1.00 92.56 377 LEU A C 1
ATOM 2963 O O . LEU A 1 377 ? 8.909 -3.400 8.030 1.00 92.56 377 LEU A O 1
ATOM 2967 N N . ALA A 1 378 ? 8.686 -2.979 5.839 1.00 95.19 378 ALA A N 1
ATOM 2968 C CA . ALA A 1 378 ? 7.274 -2.627 5.914 1.00 95.19 378 ALA A CA 1
ATOM 2969 C C . ALA A 1 378 ? 6.419 -3.819 6.357 1.00 95.19 378 ALA A C 1
ATOM 2971 O O . ALA A 1 378 ? 5.563 -3.654 7.220 1.00 95.19 378 ALA A O 1
ATOM 2972 N N . ALA A 1 379 ? 6.677 -5.009 5.812 1.00 95.31 379 ALA A N 1
ATOM 2973 C CA . ALA A 1 379 ? 5.966 -6.228 6.177 1.00 95.31 379 ALA A CA 1
ATOM 2974 C C . ALA A 1 379 ? 6.201 -6.620 7.643 1.00 95.31 379 ALA A C 1
ATOM 2976 O O . ALA A 1 379 ? 5.244 -6.886 8.366 1.00 95.31 379 ALA A O 1
ATOM 2977 N N . LEU A 1 380 ? 7.450 -6.563 8.118 1.00 91.69 380 LEU A N 1
ATOM 2978 C CA . LEU A 1 380 ? 7.773 -6.832 9.524 1.00 91.69 380 LEU A CA 1
ATOM 2979 C C . LEU A 1 380 ? 7.022 -5.885 10.472 1.00 91.69 380 LEU A C 1
ATOM 2981 O O . LEU A 1 380 ? 6.396 -6.340 11.424 1.00 91.69 380 LEU A O 1
ATOM 2985 N N . HIS A 1 381 ? 7.004 -4.581 10.182 1.00 93.81 381 HIS A N 1
ATOM 2986 C CA . HIS A 1 381 ? 6.256 -3.620 11.000 1.00 93.81 381 HIS A CA 1
ATOM 2987 C C . HIS A 1 381 ? 4.735 -3.818 10.918 1.00 93.81 381 HIS A C 1
ATOM 2989 O O 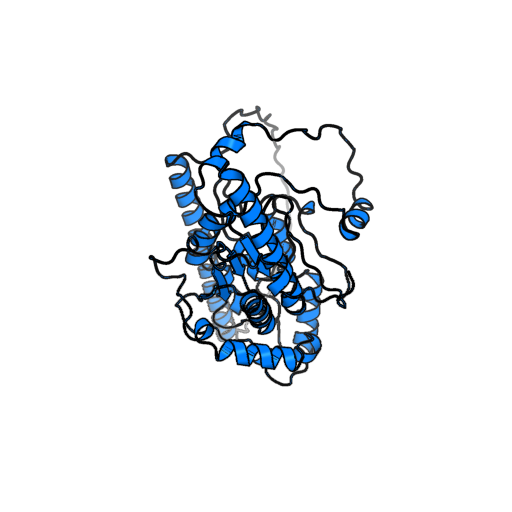. HIS A 1 381 ? 4.038 -3.542 11.890 1.00 93.81 381 HIS A O 1
ATOM 2995 N N . VAL A 1 382 ? 4.198 -4.294 9.789 1.00 95.69 382 VAL A N 1
ATOM 2996 C CA . VAL A 1 382 ? 2.775 -4.659 9.686 1.00 95.69 382 VAL A CA 1
ATOM 2997 C C . VAL A 1 382 ? 2.458 -5.853 10.587 1.00 95.69 382 VAL A C 1
ATOM 2999 O O . VAL A 1 382 ? 1.464 -5.801 11.304 1.00 95.69 382 VAL A O 1
ATOM 3002 N N . LEU A 1 383 ? 3.308 -6.885 10.620 1.00 89.00 383 LEU A N 1
ATOM 3003 C CA . LEU A 1 383 ? 3.146 -8.013 11.547 1.00 89.00 383 LEU A CA 1
ATOM 3004 C C . LEU A 1 383 ? 3.205 -7.565 13.013 1.00 89.00 383 LEU A C 1
ATOM 3006 O O . LEU A 1 383 ? 2.392 -8.007 13.825 1.00 89.00 383 LEU A O 1
ATOM 3010 N N . GLU A 1 384 ? 4.121 -6.655 13.350 1.00 87.38 384 GLU A N 1
ATOM 3011 C CA . GLU A 1 384 ? 4.194 -6.074 14.695 1.00 87.38 384 GLU A CA 1
ATOM 3012 C C . GLU A 1 384 ? 2.912 -5.309 15.051 1.00 87.38 384 GLU A C 1
ATOM 3014 O O . GLU A 1 384 ? 2.373 -5.496 16.141 1.00 87.38 384 GLU A O 1
ATOM 3019 N N . GLU A 1 385 ? 2.361 -4.509 14.133 1.00 89.31 385 GLU A N 1
ATOM 3020 C CA . GLU A 1 385 ? 1.086 -3.819 14.360 1.00 89.31 385 GLU A CA 1
ATOM 3021 C C . GLU A 1 385 ? -0.105 -4.776 14.473 1.00 89.31 385 GLU A C 1
ATOM 3023 O O . GLU A 1 385 ? -0.982 -4.525 15.294 1.00 89.31 385 GLU A O 1
ATOM 3028 N N . ILE A 1 386 ? -0.133 -5.886 13.724 1.00 88.06 386 ILE A N 1
ATOM 3029 C CA . ILE A 1 386 ? -1.153 -6.941 13.881 1.00 88.06 386 ILE A CA 1
ATOM 3030 C C . ILE A 1 386 ? -1.076 -7.544 15.285 1.00 88.06 386 ILE A C 1
ATOM 3032 O O . ILE A 1 386 ? -2.102 -7.702 15.949 1.00 88.06 386 ILE A O 1
ATOM 3036 N N . SER A 1 387 ? 0.137 -7.847 15.754 1.00 83.62 387 SER A N 1
ATOM 3037 C CA . SER A 1 387 ? 0.369 -8.370 17.102 1.00 83.62 387 SER A CA 1
ATOM 3038 C C . SER A 1 387 ? -0.143 -7.392 18.170 1.00 83.62 387 SER A C 1
ATOM 3040 O O . SER A 1 387 ? -0.935 -7.770 19.036 1.00 83.62 387 SER A O 1
ATOM 3042 N N . ILE A 1 388 ? 0.195 -6.102 18.050 1.00 83.69 388 ILE A N 1
ATOM 3043 C CA . ILE A 1 388 ? -0.275 -5.050 18.968 1.00 83.69 388 ILE A CA 1
ATOM 3044 C C . ILE A 1 388 ? -1.805 -4.912 18.920 1.00 83.69 388 ILE A C 1
ATOM 3046 O O . ILE A 1 388 ? -2.452 -4.930 19.968 1.00 83.69 388 ILE A O 1
ATOM 3050 N N . ALA A 1 389 ? -2.393 -4.815 17.725 1.00 82.38 389 ALA A N 1
ATOM 3051 C CA . ALA A 1 389 ? -3.832 -4.661 17.510 1.00 82.38 389 ALA A CA 1
ATOM 3052 C C . ALA A 1 389 ? -4.645 -5.800 18.148 1.00 82.38 389 ALA A C 1
ATOM 3054 O O . ALA A 1 389 ? -5.686 -5.567 18.770 1.00 82.38 389 ALA A O 1
ATOM 3055 N N . ARG A 1 390 ? -4.151 -7.040 18.052 1.00 77.56 390 ARG A N 1
ATOM 3056 C CA . ARG A 1 390 ? -4.787 -8.214 18.666 1.00 77.56 390 ARG A CA 1
ATOM 3057 C C . ARG A 1 390 ? -4.644 -8.243 20.188 1.00 77.56 390 ARG A C 1
ATOM 3059 O O . ARG A 1 390 ? -5.587 -8.637 20.870 1.00 77.56 390 ARG A O 1
ATOM 3066 N N . VAL A 1 391 ? -3.522 -7.780 20.740 1.00 75.81 391 VAL A N 1
ATOM 3067 C CA . VAL A 1 391 ? -3.366 -7.628 22.199 1.00 75.81 391 VAL A CA 1
ATOM 3068 C C . VAL A 1 391 ? -4.301 -6.546 22.744 1.00 75.81 391 VAL A C 1
ATOM 3070 O O . VAL A 1 391 ? -4.935 -6.749 23.781 1.00 75.81 391 VAL A O 1
ATOM 3073 N N . GLU A 1 392 ? -4.417 -5.405 22.059 1.00 72.31 392 GLU A N 1
ATOM 3074 C CA . GLU A 1 392 ? -5.374 -4.349 22.419 1.00 72.31 392 GLU A CA 1
ATOM 3075 C C . GLU A 1 392 ? -6.820 -4.864 22.394 1.00 72.31 392 GLU A C 1
ATOM 3077 O O . GLU A 1 392 ? -7.602 -4.536 23.286 1.00 72.31 392 GLU A O 1
ATOM 3082 N N . TRP A 1 393 ? -7.150 -5.718 21.422 1.00 65.88 393 TRP A N 1
ATOM 3083 C CA . TRP A 1 393 ? -8.439 -6.401 21.338 1.00 65.88 393 TRP A CA 1
ATOM 3084 C C . TRP A 1 393 ? -8.681 -7.367 22.509 1.00 65.88 393 TRP A C 1
ATOM 3086 O O . TRP A 1 393 ? -9.709 -7.281 23.180 1.00 65.88 393 TRP A O 1
ATOM 3096 N N . GLY A 1 394 ? -7.724 -8.256 22.799 1.00 58.38 394 GLY A N 1
ATOM 3097 C CA . GLY A 1 394 ? -7.845 -9.270 23.854 1.00 58.38 394 GLY A CA 1
ATOM 3098 C C . GLY A 1 394 ? -8.031 -8.685 25.258 1.00 58.38 394 GLY A C 1
ATOM 3099 O O . GLY A 1 394 ? -8.772 -9.242 26.063 1.00 58.38 394 GLY A O 1
ATOM 3100 N N . LYS A 1 395 ? -7.444 -7.514 25.536 1.00 52.53 395 LYS A N 1
ATOM 3101 C CA . LYS A 1 395 ? -7.647 -6.772 26.797 1.00 52.53 395 LYS A CA 1
ATOM 3102 C C . LYS A 1 395 ? -9.061 -6.209 26.971 1.00 52.53 395 LYS A C 1
ATOM 3104 O O . LYS A 1 395 ? -9.388 -5.764 28.061 1.00 52.53 395 LYS A O 1
ATOM 3109 N N . SER A 1 396 ? -9.879 -6.200 25.920 1.00 45.06 396 SER A N 1
ATOM 3110 C CA . SER A 1 396 ? -11.252 -5.692 25.954 1.00 45.06 396 SER A CA 1
ATOM 3111 C C . SER A 1 396 ? -12.300 -6.760 26.294 1.00 45.06 396 SER A C 1
ATOM 3113 O O . SER A 1 396 ? -13.481 -6.432 26.325 1.00 45.06 396 SER A O 1
ATOM 3115 N N . ARG A 1 397 ? -11.887 -8.021 26.504 1.00 37.97 397 ARG A N 1
ATOM 3116 C CA . ARG A 1 397 ? -12.756 -9.155 26.875 1.00 37.97 397 ARG A CA 1
ATOM 3117 C C . ARG A 1 397 ? -12.862 -9.406 28.391 1.00 37.97 397 ARG A C 1
ATOM 3119 O O . ARG A 1 397 ? -13.450 -10.416 28.768 1.00 37.97 397 ARG A O 1
ATOM 3126 N N . VAL A 1 398 ? -12.281 -8.546 29.232 1.00 30.14 398 VAL A N 1
ATOM 3127 C CA . VAL A 1 398 ? -12.308 -8.676 30.703 1.00 30.14 398 VAL A CA 1
ATOM 3128 C C . VAL A 1 398 ? -13.318 -7.722 31.307 1.00 30.14 398 VAL A C 1
ATOM 3130 O O . VAL A 1 398 ? -13.249 -6.525 30.946 1.00 30.14 398 VAL A O 1
#